Protein AF-0000000071581571 (afdb_homodimer)

InterPro domains:
  IPR016720 Phosphatidate cytidylyltransferase, eukaryota [PTHR13773] (2-378)

Structure (mmCIF, N/CA/C/O backbone):
data_AF-0000000071581571-model_v1
#
loop_
_entity.id
_entity.type
_entity.pdbx_description
1 polymer 'phosphatidate cytidylyltransferase'
#
loop_
_atom_site.group_PDB
_atom_site.id
_atom_site.type_symbol
_atom_site.label_atom_id
_atom_site.label_alt_id
_atom_site.label_comp_id
_atom_site.label_asym_id
_atom_site.label_entity_id
_atom_site.label_seq_id
_atom_site.pdbx_PDB_ins_code
_atom_site.Cartn_x
_atom_site.Cartn_y
_atom_site.Cartn_z
_atom_site.occupancy
_atom_site.B_iso_or_equiv
_atom_site.auth_seq_id
_atom_site.auth_comp_id
_atom_site.auth_asym_id
_atom_site.auth_atom_id
_atom_site.pdbx_PDB_model_num
ATOM 1 N N . LYS A 1 1 ? 23.656 -35.156 -4.789 1 70.5 1 LYS A N 1
ATOM 2 C CA . LYS A 1 1 ? 23.016 -33.844 -4.906 1 70.5 1 LYS A CA 1
ATOM 3 C C . LYS A 1 1 ? 21.594 -34 -5.473 1 70.5 1 LYS A C 1
ATOM 5 O O . LYS A 1 1 ? 20.672 -33.344 -4.992 1 70.5 1 LYS A O 1
ATOM 10 N N . LEU A 1 2 ? 21.375 -34.812 -6.379 1 76.88 2 LEU A N 1
ATOM 11 C CA . LEU A 1 2 ? 20.062 -35.031 -6.984 1 76.88 2 LEU A CA 1
ATOM 12 C C . LEU A 1 2 ? 19.125 -35.781 -6.035 1 76.88 2 LEU A C 1
ATOM 14 O O . LEU A 1 2 ? 17.938 -35.469 -5.969 1 76.88 2 LEU A O 1
ATOM 18 N N . LEU A 1 3 ? 19.625 -36.719 -5.406 1 80.62 3 LEU A N 1
ATOM 19 C CA . LEU A 1 3 ? 18.844 -37.469 -4.438 1 80.62 3 LEU A CA 1
ATOM 20 C C . LEU A 1 3 ? 18.375 -36.562 -3.303 1 80.62 3 LEU A C 1
ATOM 22 O O . LEU A 1 3 ? 17.203 -36.656 -2.887 1 80.62 3 LEU A O 1
ATOM 26 N N . THR A 1 4 ? 19.188 -35.719 -2.848 1 82.38 4 THR A N 1
ATOM 27 C CA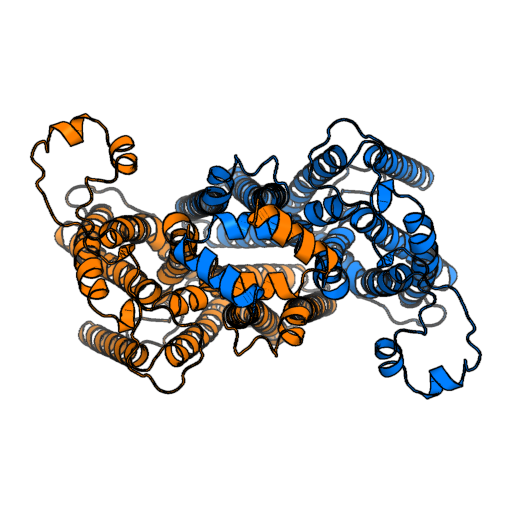 . THR A 1 4 ? 18.828 -34.812 -1.773 1 82.38 4 THR A CA 1
ATOM 28 C C . THR A 1 4 ? 17.734 -33.844 -2.225 1 82.38 4 THR A C 1
ATOM 30 O O . THR A 1 4 ? 16.812 -33.562 -1.463 1 82.38 4 THR A O 1
ATOM 33 N N . ARG A 1 5 ? 17.812 -33.469 -3.375 1 82.44 5 ARG A N 1
ATOM 34 C CA . ARG A 1 5 ? 16.812 -32.531 -3.916 1 82.44 5 ARG A CA 1
ATOM 35 C C . ARG A 1 5 ? 15.461 -33.219 -4.078 1 82.44 5 ARG A C 1
ATOM 37 O O . ARG A 1 5 ? 14.414 -32.625 -3.816 1 82.44 5 ARG A O 1
ATOM 44 N N . SER A 1 6 ? 15.594 -34.438 -4.484 1 83.38 6 SER A N 1
ATOM 45 C CA . SER A 1 6 ? 14.359 -35.188 -4.688 1 83.38 6 SER A CA 1
ATOM 46 C C . SER A 1 6 ? 13.664 -35.5 -3.365 1 83.38 6 SER A C 1
ATOM 48 O O . SER A 1 6 ? 12.445 -35.375 -3.258 1 83.38 6 SER A O 1
ATOM 50 N N . ILE A 1 7 ? 14.367 -35.812 -2.432 1 85.75 7 ILE A N 1
ATOM 51 C CA . ILE A 1 7 ? 13.812 -36.094 -1.116 1 85.75 7 ILE A CA 1
ATOM 52 C C . ILE A 1 7 ? 13.219 -34.844 -0.512 1 85.75 7 ILE A C 1
ATOM 54 O O . ILE A 1 7 ? 12.109 -34.844 0.033 1 85.75 7 ILE A O 1
ATOM 58 N N . SER A 1 8 ? 13.914 -33.812 -0.656 1 84.81 8 SER A N 1
ATOM 59 C CA . SER A 1 8 ? 13.43 -32.562 -0.114 1 84.81 8 SER A CA 1
ATOM 60 C C . SER A 1 8 ? 12.156 -32.094 -0.818 1 84.81 8 SER A C 1
ATOM 62 O O . SER A 1 8 ? 11.25 -31.562 -0.182 1 84.81 8 SER A O 1
ATOM 64 N N . SER A 1 9 ? 12.109 -32.344 -2.047 1 84.56 9 SER A N 1
ATOM 65 C CA . SER A 1 9 ? 10.906 -31.984 -2.793 1 84.56 9 SER A CA 1
ATOM 66 C C . SER A 1 9 ? 9.711 -32.812 -2.35 1 84.56 9 SER A C 1
ATOM 68 O O . SER A 1 9 ? 8.602 -32.281 -2.207 1 84.56 9 SER A O 1
ATOM 70 N N . LEU A 1 10 ? 9.961 -34.062 -2.141 1 86.81 10 LEU A N 1
ATOM 71 C CA . LEU A 1 10 ? 8.883 -34.938 -1.696 1 86.81 10 LEU A CA 1
ATOM 72 C C . LEU A 1 10 ? 8.391 -34.531 -0.308 1 86.81 10 LEU A C 1
ATOM 74 O O . LEU A 1 10 ? 7.191 -34.562 -0.036 1 86.81 10 LEU A O 1
ATOM 78 N N . VAL A 1 11 ? 9.281 -34.156 0.469 1 87.75 11 VAL A N 1
ATOM 79 C CA . VAL A 1 11 ? 8.922 -33.719 1.813 1 87.75 11 VAL A CA 1
ATOM 80 C C . VAL A 1 11 ? 8.109 -32.438 1.736 1 87.75 11 VAL A C 1
ATOM 82 O O . VAL A 1 11 ? 7.09 -32.281 2.42 1 87.75 11 VAL A O 1
ATOM 85 N N . MET A 1 12 ? 8.516 -31.578 0.888 1 87.44 12 MET A N 1
ATOM 86 C CA . MET A 1 12 ? 7.816 -30.297 0.75 1 87.44 12 MET A CA 1
ATOM 87 C C . MET A 1 12 ? 6.402 -30.516 0.224 1 87.44 12 MET A C 1
ATOM 89 O O . MET A 1 12 ? 5.461 -29.875 0.695 1 87.44 12 MET A O 1
ATOM 93 N N . ILE A 1 13 ? 6.324 -31.422 -0.664 1 86.19 13 ILE A N 1
ATOM 94 C CA . ILE A 1 13 ? 5.016 -31.703 -1.242 1 86.19 13 ILE A CA 1
ATOM 95 C C . ILE A 1 13 ? 4.121 -32.375 -0.195 1 86.19 13 ILE A C 1
ATOM 97 O O . ILE A 1 13 ? 2.945 -32.031 -0.065 1 86.19 13 ILE A O 1
ATOM 101 N N . SER A 1 14 ? 4.699 -33.281 0.536 1 90.5 14 SER A N 1
ATOM 102 C CA . SER A 1 14 ? 3.938 -33.969 1.572 1 90.5 14 SER A CA 1
ATOM 103 C C . SER A 1 14 ? 3.48 -33 2.658 1 90.5 14 SER A C 1
ATOM 105 O O . SER A 1 14 ? 2.336 -33.062 3.111 1 90.5 14 SER A O 1
ATOM 107 N N . VAL A 1 15 ? 4.332 -32.156 3.051 1 89.81 15 VAL A N 1
ATOM 108 C CA . VAL A 1 15 ? 3.99 -31.172 4.066 1 89.81 15 VAL A CA 1
ATOM 109 C C . VAL A 1 15 ? 2.904 -30.234 3.531 1 89.81 15 VAL A C 1
ATOM 111 O O . VAL A 1 15 ? 1.962 -29.891 4.25 1 89.81 15 VAL A O 1
ATOM 114 N N . PHE A 1 16 ? 3.037 -29.891 2.328 1 89.69 16 PHE A N 1
ATOM 115 C CA . PHE A 1 16 ? 2.064 -29.016 1.702 1 89.69 16 PHE A CA 1
ATOM 116 C C . PHE A 1 16 ? 0.686 -29.656 1.666 1 89.69 16 PHE A C 1
ATOM 118 O O . PHE A 1 16 ? -0.31 -29.031 2.033 1 89.69 16 PHE A O 1
ATOM 125 N N . ILE A 1 17 ? 0.636 -30.875 1.312 1 90.44 17 ILE A N 1
ATOM 126 C CA . ILE A 1 17 ? -0.627 -31.609 1.234 1 90.44 17 ILE A CA 1
ATOM 127 C C . ILE A 1 17 ? -1.211 -31.781 2.635 1 90.44 17 ILE A C 1
ATOM 129 O O . ILE A 1 17 ? -2.416 -31.609 2.838 1 90.44 17 ILE A O 1
ATOM 133 N N . ALA A 1 18 ? -0.382 -32.062 3.551 1 92.25 18 ALA A N 1
ATOM 134 C CA . ALA A 1 18 ? -0.834 -32.25 4.93 1 92.25 18 ALA A CA 1
ATOM 135 C C . ALA A 1 18 ? -1.446 -30.969 5.473 1 92.25 18 ALA A C 1
ATOM 137 O O . ALA A 1 18 ? -2.484 -31 6.137 1 92.25 18 ALA A O 1
ATOM 138 N N . ILE A 1 19 ? -0.89 -29.891 5.137 1 92.25 19 ILE A N 1
ATOM 139 C CA . ILE A 1 19 ? -1.375 -28.594 5.625 1 92.25 19 ILE A CA 1
ATOM 140 C C . ILE A 1 19 ? -2.691 -28.25 4.938 1 92.25 19 ILE A C 1
ATOM 142 O O . ILE A 1 19 ? -3.607 -27.719 5.566 1 92.25 19 ILE A O 1
ATOM 146 N N . LEU A 1 20 ? -2.779 -28.531 3.703 1 90.69 20 LEU A N 1
ATOM 147 C CA . LEU A 1 20 ? -4.004 -28.266 2.957 1 90.69 20 LEU A CA 1
ATOM 148 C C . LEU A 1 20 ? -5.176 -29.047 3.535 1 90.69 20 LEU A C 1
ATOM 150 O O . LEU A 1 20 ? -6.289 -28.531 3.631 1 90.69 20 LEU A O 1
ATOM 154 N N . LEU A 1 21 ? -4.875 -30.234 3.947 1 89.25 21 LEU A N 1
ATOM 155 C CA . LEU A 1 21 ? -5.926 -31.109 4.457 1 89.25 21 LEU A CA 1
ATOM 156 C C . LEU A 1 21 ? -6.281 -30.75 5.895 1 89.25 21 LEU A C 1
ATOM 158 O O . LEU A 1 21 ? -7.34 -31.141 6.391 1 89.25 21 LEU A O 1
ATOM 162 N N . SER A 1 22 ? -5.473 -30.016 6.555 1 89.69 22 SER A N 1
ATOM 163 C CA . SER A 1 22 ? -5.695 -29.672 7.953 1 89.69 22 SER A CA 1
ATOM 164 C C . SER A 1 22 ? -6.719 -28.547 8.086 1 89.69 22 SER A C 1
ATOM 166 O O . SER A 1 22 ? -7.27 -28.328 9.172 1 89.69 22 SER A O 1
ATOM 168 N N . GLY A 1 23 ? -6.961 -27.766 7.012 1 88.06 23 GLY A N 1
ATOM 169 C CA . GLY A 1 23 ? -7.98 -26.734 7.098 1 88.06 23 GLY A CA 1
ATOM 170 C C . GLY A 1 23 ? -7.453 -25.344 6.789 1 88.06 23 GLY A C 1
ATOM 171 O O . GLY A 1 23 ? -6.246 -25.156 6.648 1 88.06 23 GLY A O 1
ATOM 172 N N . HIS A 1 24 ? -8.375 -24.422 6.793 1 91.88 24 HIS A N 1
ATOM 173 C CA . HIS A 1 24 ? -8.078 -23.062 6.367 1 91.88 24 HIS A CA 1
ATOM 174 C C . HIS A 1 24 ? -7.207 -22.344 7.391 1 91.88 24 HIS A C 1
ATOM 176 O O . HIS A 1 24 ? -6.254 -21.641 7.023 1 91.88 24 HIS A O 1
ATOM 182 N N . VAL A 1 25 ? -7.453 -22.562 8.656 1 91.62 25 VAL A N 1
ATOM 183 C CA . VAL A 1 25 ? -6.738 -21.859 9.711 1 91.62 25 VAL A CA 1
ATOM 184 C C . VAL A 1 25 ? -5.273 -22.281 9.727 1 91.62 25 VAL A C 1
ATOM 186 O O . VAL A 1 25 ? -4.379 -21.453 9.898 1 91.62 25 VAL A O 1
ATOM 189 N N . TYR A 1 26 ? -5.027 -23.484 9.492 1 93.5 26 TYR A N 1
ATOM 190 C CA . TYR A 1 26 ? -3.666 -24 9.516 1 93.5 26 TYR A CA 1
ATOM 191 C C . TYR A 1 26 ? -2.891 -23.562 8.281 1 93.5 26 TYR A C 1
ATOM 193 O O . TYR A 1 26 ? -1.681 -23.344 8.344 1 93.5 26 TYR A O 1
ATOM 201 N N . VAL A 1 27 ? -3.576 -23.516 7.199 1 94.62 27 VAL A N 1
ATOM 202 C CA . VAL A 1 27 ? -2.932 -23 5.996 1 94.62 27 VAL A CA 1
ATOM 203 C C . VAL A 1 27 ? -2.516 -21.547 6.223 1 94.62 27 VAL A C 1
ATOM 205 O O . VAL A 1 27 ? -1.398 -21.156 5.879 1 94.62 27 VAL A O 1
ATOM 208 N N . CYS A 1 28 ? -3.375 -20.766 6.867 1 94.62 28 CYS A N 1
ATOM 209 C CA . CYS A 1 28 ? -3.066 -19.375 7.164 1 94.62 28 CYS A CA 1
ATOM 210 C C . CYS A 1 28 ? -1.877 -19.266 8.109 1 94.62 28 CYS A C 1
ATOM 212 O O . CYS A 1 28 ? -0.998 -18.422 7.922 1 94.62 28 CYS A O 1
ATOM 214 N N . ALA A 1 29 ? -1.858 -20.094 9.094 1 94.31 29 ALA A N 1
ATOM 215 C CA . ALA A 1 29 ? -0.75 -20.094 10.047 1 94.31 29 ALA A CA 1
ATOM 216 C C . ALA A 1 29 ? 0.564 -20.453 9.359 1 94.31 29 ALA A C 1
ATOM 218 O O . ALA A 1 29 ? 1.606 -19.859 9.656 1 94.31 29 ALA A O 1
ATOM 219 N N . PHE A 1 30 ? 0.478 -21.375 8.5 1 94.56 30 PHE A N 1
ATOM 220 C CA . PHE A 1 30 ? 1.652 -21.781 7.738 1 94.56 30 PHE A CA 1
ATOM 221 C C . PHE A 1 30 ? 2.182 -20.625 6.898 1 94.56 30 PHE A C 1
ATOM 223 O O . PHE A 1 30 ? 3.387 -20.375 6.883 1 94.56 30 PHE A O 1
ATOM 230 N N . ILE A 1 31 ? 1.329 -19.938 6.23 1 94.88 31 ILE A N 1
ATOM 231 C CA . ILE A 1 31 ? 1.72 -18.828 5.379 1 94.88 31 ILE A CA 1
ATOM 232 C C . ILE A 1 31 ? 2.314 -17.703 6.23 1 94.88 31 ILE A C 1
ATOM 234 O O . ILE A 1 31 ? 3.305 -17.078 5.844 1 94.88 31 ILE A O 1
ATOM 238 N N . ALA A 1 32 ? 1.727 -17.453 7.387 1 95.38 32 ALA A N 1
ATOM 239 C CA . ALA A 1 32 ? 2.264 -16.438 8.297 1 95.38 32 ALA A CA 1
ATOM 240 C C . ALA A 1 32 ? 3.691 -16.781 8.719 1 95.38 32 ALA A C 1
ATOM 242 O O . ALA A 1 32 ? 4.555 -15.914 8.781 1 95.38 32 ALA A O 1
ATOM 243 N N . GLY A 1 33 ? 3.885 -18.031 9 1 94.62 33 GLY A N 1
ATOM 244 C CA . GLY A 1 33 ? 5.23 -18.484 9.328 1 94.62 33 GLY A CA 1
ATOM 245 C C . GLY A 1 33 ? 6.211 -18.312 8.188 1 94.62 33 GLY A C 1
ATOM 246 O O . GLY A 1 33 ? 7.344 -17.875 8.398 1 94.62 33 GLY A O 1
ATOM 247 N N . ILE A 1 34 ? 5.812 -18.609 7.008 1 93.81 34 ILE A N 1
ATOM 248 C CA . ILE A 1 34 ? 6.656 -18.453 5.824 1 93.81 34 ILE A CA 1
ATOM 249 C C . ILE A 1 34 ? 7.004 -16.984 5.617 1 93.81 34 ILE A C 1
ATOM 251 O O . ILE A 1 34 ? 8.133 -16.656 5.254 1 93.81 34 ILE A O 1
ATOM 255 N N . GLN A 1 35 ? 6.062 -16.109 5.852 1 95.69 35 GLN A N 1
ATOM 256 C CA . GLN A 1 35 ? 6.301 -14.672 5.676 1 95.69 35 GLN A CA 1
ATOM 257 C C . GLN A 1 35 ? 7.383 -14.18 6.633 1 95.69 35 GLN A C 1
ATOM 259 O O . GLN A 1 35 ? 8.219 -13.352 6.254 1 95.69 35 GLN A O 1
ATOM 264 N N . VAL A 1 36 ? 7.375 -14.672 7.809 1 95.62 36 VAL A N 1
ATOM 265 C CA . VAL A 1 36 ? 8.383 -14.289 8.789 1 95.62 36 VAL A CA 1
ATOM 266 C C . VAL A 1 36 ? 9.766 -14.742 8.32 1 95.62 36 VAL A C 1
ATOM 268 O O . VAL A 1 36 ? 10.727 -13.977 8.367 1 95.62 36 VAL A O 1
ATOM 271 N N . LEU A 1 37 ? 9.812 -15.906 7.824 1 94.12 37 LEU A N 1
ATOM 272 C CA . LEU A 1 37 ? 11.094 -16.469 7.387 1 94.12 37 LEU A CA 1
ATOM 273 C C . LEU A 1 37 ? 11.586 -15.773 6.121 1 94.12 37 LEU A C 1
ATOM 275 O O . LEU A 1 37 ? 12.781 -15.555 5.957 1 94.12 37 LEU A O 1
ATOM 279 N N . LEU A 1 38 ? 10.672 -15.508 5.234 1 94.69 38 LEU A N 1
ATOM 280 C CA . LEU A 1 38 ? 11.039 -14.781 4.023 1 94.69 38 LEU A CA 1
ATOM 281 C C . LEU A 1 38 ? 11.625 -13.414 4.363 1 94.69 38 LEU A C 1
ATOM 283 O O . LEU A 1 38 ? 12.656 -13.016 3.805 1 94.69 38 LEU A O 1
ATOM 287 N N . PHE A 1 39 ? 10.984 -12.734 5.301 1 95.31 39 PHE A N 1
ATOM 288 C CA . PHE A 1 39 ? 11.469 -11.422 5.715 1 95.31 39 PHE A CA 1
ATOM 289 C C . PHE A 1 39 ? 12.852 -11.531 6.34 1 95.31 39 PHE A C 1
ATOM 291 O O . PHE A 1 39 ? 13.75 -10.758 6 1 95.31 39 PHE A O 1
ATOM 298 N N . ARG A 1 40 ? 12.977 -12.438 7.164 1 93.69 40 ARG A N 1
ATOM 299 C CA . ARG A 1 40 ? 14.266 -12.648 7.824 1 93.69 40 ARG A CA 1
ATOM 300 C C . ARG A 1 40 ? 15.367 -12.906 6.805 1 93.69 40 ARG A C 1
ATOM 302 O O . ARG A 1 40 ? 16.453 -12.328 6.895 1 93.69 40 ARG A O 1
ATOM 309 N N . GLU A 1 41 ? 15.133 -13.719 5.84 1 93.06 41 GLU A N 1
ATOM 310 C CA . GLU A 1 41 ? 16.125 -14.07 4.836 1 93.06 41 GLU A CA 1
ATOM 311 C C . GLU A 1 41 ? 16.531 -12.859 4 1 93.06 41 GLU A C 1
ATOM 313 O O . GLU A 1 41 ? 17.703 -12.641 3.734 1 93.06 41 GLU A O 1
ATOM 318 N N . LEU A 1 42 ? 15.578 -12.094 3.623 1 92.75 42 LEU A N 1
ATOM 319 C CA . LEU A 1 42 ? 15.859 -10.969 2.736 1 92.75 42 LEU A CA 1
ATOM 320 C C . LEU A 1 42 ? 16.578 -9.852 3.484 1 92.75 42 LEU A C 1
ATOM 322 O O . LEU A 1 42 ? 17.484 -9.211 2.936 1 92.75 42 LEU A O 1
ATOM 326 N N . VAL A 1 43 ? 16.172 -9.594 4.723 1 90.5 43 VAL A N 1
ATOM 327 C CA . VAL A 1 43 ? 16.812 -8.523 5.48 1 90.5 43 VAL A CA 1
ATOM 328 C C . VAL A 1 43 ? 18.219 -8.938 5.871 1 90.5 43 VAL A C 1
ATOM 330 O O . VAL A 1 43 ? 19.125 -8.102 5.953 1 90.5 43 VAL A O 1
ATOM 333 N N . THR A 1 44 ? 18.422 -10.203 6.027 1 87.56 44 THR A N 1
ATOM 334 C CA . THR A 1 44 ? 19.734 -10.703 6.434 1 87.56 44 THR A CA 1
ATOM 335 C C . THR A 1 44 ? 20.734 -10.578 5.289 1 87.56 44 THR A C 1
ATOM 337 O O . THR A 1 44 ? 21.938 -10.492 5.52 1 87.56 44 THR A O 1
ATOM 340 N N . VAL A 1 45 ? 20.328 -10.578 4.113 1 85.69 45 VAL A N 1
ATOM 341 C CA . VAL A 1 45 ? 21.219 -10.453 2.963 1 85.69 45 VAL A CA 1
ATOM 342 C C . VAL A 1 45 ? 22.016 -9.156 3.07 1 85.69 45 VAL A C 1
ATOM 344 O O . VAL A 1 45 ? 23.25 -9.172 2.943 1 85.69 45 VAL A O 1
ATOM 347 N N . ARG A 1 46 ? 21.344 -8.094 3.309 1 81.31 46 ARG A N 1
ATOM 348 C CA . ARG A 1 46 ? 22.031 -6.809 3.396 1 81.31 46 ARG A CA 1
ATOM 349 C C . ARG A 1 46 ? 22.781 -6.672 4.723 1 81.31 46 ARG A C 1
ATOM 351 O O . ARG A 1 46 ? 23.828 -6.02 4.793 1 81.31 46 ARG A O 1
ATOM 358 N N . TYR A 1 47 ? 22.188 -7.277 5.742 1 76.31 47 TYR A N 1
ATOM 359 C CA . TYR A 1 47 ? 22.844 -7.242 7.047 1 76.31 47 TYR A CA 1
ATOM 360 C C . TYR A 1 47 ? 24.219 -7.898 6.984 1 76.31 47 TYR A C 1
ATOM 362 O O . TYR A 1 47 ? 25.188 -7.363 7.516 1 76.31 47 TYR A O 1
ATOM 370 N N . ASN A 1 48 ? 24.234 -8.992 6.324 1 75.06 48 ASN A N 1
ATOM 371 C CA . ASN A 1 48 ? 25.5 -9.719 6.223 1 75.06 48 ASN A CA 1
ATOM 372 C C . ASN A 1 48 ? 26.516 -8.953 5.367 1 75.06 48 ASN A C 1
ATOM 374 O O . ASN A 1 48 ? 27.719 -9 5.637 1 75.06 48 ASN A O 1
ATOM 378 N N . ALA A 1 49 ? 26.031 -8.227 4.488 1 73.31 49 ALA A N 1
ATOM 379 C CA . ALA A 1 49 ? 26.906 -7.469 3.598 1 73.31 49 ALA A CA 1
ATOM 380 C C . ALA A 1 49 ? 27.516 -6.266 4.316 1 73.31 49 ALA A C 1
ATOM 382 O O . ALA A 1 49 ? 28.641 -5.863 4.027 1 73.31 49 ALA A O 1
ATOM 383 N N . TYR A 1 50 ? 26.75 -5.734 5.305 1 71.38 50 TYR A N 1
ATOM 384 C CA . TYR A 1 50 ? 27.219 -4.516 5.961 1 71.38 50 TYR A CA 1
ATOM 385 C C . TYR A 1 50 ? 27.328 -4.723 7.465 1 71.38 50 TYR A C 1
ATOM 387 O O . TYR A 1 50 ? 27.156 -3.777 8.242 1 71.38 50 TYR A O 1
ATOM 395 N N . PHE A 1 51 ? 27.594 -5.949 7.922 1 72.12 51 PHE A N 1
ATOM 396 C CA . PHE A 1 51 ? 27.562 -6.348 9.32 1 72.12 51 PHE A CA 1
ATOM 397 C C . PHE A 1 51 ? 28.469 -5.465 10.156 1 72.12 51 PHE A C 1
ATOM 399 O O . PHE A 1 51 ? 28.094 -5.016 11.242 1 72.12 51 PHE A O 1
ATOM 406 N N . ASP A 1 52 ? 29.578 -5.23 9.688 1 68.5 52 ASP A N 1
ATOM 407 C CA . ASP A 1 52 ? 30.578 -4.477 10.438 1 68.5 52 ASP A CA 1
ATOM 408 C C . ASP A 1 52 ? 30.109 -3.041 10.68 1 68.5 52 ASP A C 1
ATOM 410 O O . ASP A 1 52 ? 30.328 -2.49 11.766 1 68.5 52 ASP A O 1
ATOM 414 N N . ARG A 1 53 ? 29.453 -2.477 9.844 1 66.56 53 ARG A N 1
ATOM 415 C CA . ARG A 1 53 ? 29.016 -1.09 9.953 1 66.56 53 ARG A CA 1
ATOM 416 C C . ARG A 1 53 ? 27.766 -0.984 10.82 1 66.56 53 ARG A C 1
ATOM 418 O O . ARG A 1 53 ? 27.641 -0.066 11.633 1 66.56 53 ARG A O 1
ATOM 425 N N . ILE A 1 54 ? 26.906 -1.934 10.789 1 67.75 54 ILE A N 1
ATOM 426 C CA . ILE A 1 54 ? 25.609 -1.885 11.445 1 67.75 54 ILE A CA 1
ATOM 427 C C . ILE A 1 54 ? 25.781 -2.156 12.938 1 67.75 54 ILE A C 1
ATOM 429 O O . ILE A 1 54 ? 25.234 -1.433 13.773 1 67.75 54 ILE A O 1
ATOM 433 N N . ASP A 1 55 ? 26.328 -3.213 13.281 1 64 55 ASP A N 1
ATOM 434 C CA . ASP A 1 55 ? 26.438 -3.648 14.672 1 64 55 ASP A CA 1
ATOM 435 C C . ASP A 1 55 ? 27.266 -2.664 15.492 1 64 55 ASP A C 1
ATOM 437 O O . ASP A 1 55 ? 27 -2.469 16.688 1 64 55 ASP A O 1
ATOM 441 N N . ARG A 1 56 ? 28.188 -2.08 14.898 1 63.12 56 ARG A N 1
ATOM 442 C CA . ARG A 1 56 ? 29.094 -1.249 15.695 1 63.12 56 ARG A CA 1
ATOM 443 C C . ARG A 1 56 ? 28.547 0.169 15.836 1 63.12 56 ARG A C 1
ATOM 445 O O . ARG A 1 56 ? 28.844 0.86 16.812 1 63.12 56 ARG A O 1
ATOM 452 N N . THR A 1 57 ? 27.641 0.513 14.984 1 65.44 57 THR A N 1
ATOM 453 C CA . THR A 1 57 ? 27.453 1.96 14.992 1 65.44 57 THR A CA 1
ATOM 454 C C . THR A 1 57 ? 25.984 2.316 15.117 1 65.44 57 THR A C 1
ATOM 456 O O . THR A 1 57 ? 25.641 3.377 15.641 1 65.44 57 THR A O 1
ATOM 459 N N . ILE A 1 58 ? 25.047 1.434 14.711 1 68 58 ILE A N 1
ATOM 460 C CA . ILE A 1 58 ? 23.672 1.901 14.656 1 68 58 ILE A CA 1
ATOM 461 C C . ILE A 1 58 ? 22.828 1.146 15.68 1 68 58 ILE A C 1
ATOM 463 O O . ILE A 1 58 ? 22.547 -0.042 15.508 1 68 58 ILE A O 1
ATOM 467 N N . PRO A 1 59 ? 22.438 1.786 16.75 1 67.69 59 PRO A N 1
ATOM 468 C CA . PRO A 1 59 ? 21.609 1.131 17.766 1 67.69 59 PRO A CA 1
ATOM 469 C C . PRO A 1 59 ? 20.219 0.772 17.25 1 67.69 59 PRO A C 1
ATOM 471 O O . PRO A 1 59 ? 19.656 1.493 16.422 1 67.69 59 PRO A O 1
ATOM 474 N N . LEU A 1 60 ? 19.672 -0.403 17.703 1 71.94 60 LEU A N 1
ATOM 475 C CA . LEU A 1 60 ? 18.297 -0.852 17.531 1 71.94 60 LEU A CA 1
ATOM 476 C C . LEU A 1 60 ? 17.938 -1.025 16.062 1 71.94 60 LEU A C 1
ATOM 478 O O . LEU A 1 60 ? 16.797 -0.84 15.672 1 71.94 60 LEU A O 1
ATOM 482 N N . PHE A 1 61 ? 18.938 -1.281 15.336 1 77.69 61 PHE A N 1
ATOM 483 C CA . PHE A 1 61 ? 18.672 -1.386 13.906 1 77.69 61 PHE A CA 1
ATOM 484 C C . PHE A 1 61 ? 17.781 -2.586 13.602 1 77.69 61 PHE A C 1
ATOM 486 O O . PHE A 1 61 ? 16.781 -2.455 12.898 1 77.69 61 PHE A O 1
ATOM 493 N N . ARG A 1 62 ? 18.047 -3.66 14.148 1 82.44 62 ARG A N 1
ATOM 494 C CA . ARG A 1 62 ? 17.25 -4.871 13.93 1 82.44 62 ARG A CA 1
ATOM 495 C C . ARG A 1 62 ? 15.859 -4.734 14.523 1 82.44 62 ARG A C 1
ATOM 497 O O . ARG A 1 62 ? 14.883 -5.211 13.938 1 82.44 62 ARG A O 1
ATOM 504 N N . THR A 1 63 ? 15.852 -3.998 15.539 1 86.31 63 THR A N 1
ATOM 505 C CA . THR A 1 63 ? 14.562 -3.826 16.219 1 86.31 63 THR A CA 1
ATOM 506 C C . THR A 1 63 ? 13.609 -2.998 15.359 1 86.31 63 THR A C 1
ATOM 508 O O . THR A 1 63 ? 12.43 -3.332 15.227 1 86.31 63 THR A O 1
ATOM 511 N N . THR A 1 64 ? 14.125 -1.951 14.758 1 89.5 64 THR A N 1
ATOM 512 C CA . THR A 1 64 ? 13.258 -1.105 13.945 1 89.5 64 THR A CA 1
ATOM 513 C C . THR A 1 64 ? 12.805 -1.846 12.695 1 89.5 64 THR A C 1
ATOM 515 O O . THR A 1 64 ? 11.664 -1.675 12.242 1 89.5 64 THR A O 1
ATOM 518 N N . GLN A 1 65 ? 13.586 -2.662 12.164 1 91.94 65 GLN A N 1
ATOM 519 C CA . GLN A 1 65 ? 13.211 -3.439 10.984 1 91.94 65 GLN A CA 1
ATOM 520 C C . GLN A 1 65 ? 12.086 -4.414 11.312 1 91.94 65 GLN A C 1
ATOM 522 O O . GLN A 1 65 ? 11.109 -4.508 10.562 1 91.94 65 GLN A O 1
ATOM 527 N N . TRP A 1 66 ? 12.242 -5.07 12.391 1 94.38 66 TRP A N 1
ATOM 528 C CA . TRP A 1 66 ? 11.211 -6.023 12.789 1 94.38 66 TRP A CA 1
ATOM 529 C C . TRP A 1 66 ? 9.93 -5.309 13.195 1 94.38 66 TRP A C 1
ATOM 531 O O . TRP A 1 66 ? 8.836 -5.832 13.008 1 94.38 66 TRP A O 1
ATOM 541 N N . MET A 1 67 ? 10.086 -4.133 13.758 1 95.5 67 MET A N 1
ATOM 542 C CA . MET A 1 67 ? 8.898 -3.346 14.078 1 95.5 67 MET A CA 1
ATOM 543 C C . MET A 1 67 ? 8.117 -3.004 12.812 1 95.5 67 MET A C 1
ATOM 545 O O . MET A 1 67 ? 6.887 -3.102 12.789 1 95.5 67 MET A O 1
ATOM 549 N N . TRP A 1 68 ? 8.852 -2.615 11.805 1 96.69 68 TRP A N 1
ATOM 550 C CA . TRP A 1 68 ? 8.195 -2.336 10.531 1 96.69 68 TRP A CA 1
ATOM 551 C C . TRP A 1 68 ? 7.48 -3.576 10.008 1 96.69 68 TRP A C 1
ATOM 553 O O . TRP A 1 68 ? 6.371 -3.482 9.469 1 96.69 68 TRP A O 1
ATOM 563 N N . PHE A 1 69 ? 8.133 -4.738 10.148 1 97.25 69 PHE A N 1
ATOM 564 C CA . PHE A 1 69 ? 7.523 -5.988 9.695 1 97.25 69 PHE A CA 1
ATOM 565 C C . PHE A 1 69 ? 6.246 -6.277 10.477 1 97.25 69 PHE A C 1
ATOM 567 O O . PHE A 1 69 ? 5.207 -6.582 9.883 1 97.25 69 PHE A O 1
ATOM 574 N N . PHE A 1 70 ? 6.262 -6.102 11.727 1 96.62 70 PHE A N 1
ATOM 575 C CA . PHE A 1 70 ? 5.117 -6.41 12.578 1 96.62 70 PHE A CA 1
ATOM 576 C C . PHE A 1 70 ? 3.963 -5.453 12.305 1 96.62 70 PHE A C 1
ATOM 578 O O . PHE A 1 70 ? 2.801 -5.867 12.273 1 96.62 70 PHE A O 1
ATOM 585 N N . VAL A 1 71 ? 4.262 -4.254 12.141 1 96.81 71 VAL A N 1
ATOM 586 C CA . VAL A 1 71 ? 3.227 -3.273 11.836 1 96.81 71 VAL A CA 1
ATOM 587 C C . VAL A 1 71 ? 2.576 -3.607 10.5 1 96.81 71 VAL A C 1
ATOM 589 O O . VAL A 1 71 ? 1.352 -3.535 10.359 1 96.81 71 VAL A O 1
ATOM 592 N N . SER A 1 72 ? 3.406 -3.98 9.555 1 96.69 72 SER A N 1
ATOM 593 C CA . SER A 1 72 ? 2.877 -4.305 8.234 1 96.69 72 SER A CA 1
ATOM 594 C C . SER A 1 72 ? 2.002 -5.555 8.281 1 96.69 72 SER A C 1
ATOM 596 O O . SER A 1 72 ? 0.942 -5.602 7.652 1 96.69 72 SER A O 1
ATOM 598 N N . ILE A 1 73 ? 2.42 -6.512 8.984 1 96.88 73 ILE A N 1
ATOM 599 C CA . ILE A 1 73 ? 1.646 -7.742 9.125 1 96.88 73 ILE A CA 1
ATOM 600 C C . ILE A 1 73 ? 0.344 -7.453 9.867 1 96.88 73 ILE A C 1
ATOM 602 O O . ILE A 1 73 ? -0.718 -7.953 9.492 1 96.88 73 ILE A O 1
ATOM 606 N N . PHE A 1 74 ? 0.448 -6.672 10.867 1 96 74 PHE A N 1
ATOM 607 C CA . PHE A 1 74 ? -0.748 -6.301 11.617 1 96 74 PHE A CA 1
ATOM 608 C C . PHE A 1 74 ? -1.752 -5.59 10.719 1 96 74 PHE A C 1
ATOM 610 O O . PHE A 1 74 ? -2.953 -5.855 10.789 1 96 74 PHE A O 1
ATOM 617 N N . TYR A 1 75 ? -1.284 -4.758 9.992 1 95.69 75 TYR A N 1
ATOM 618 C CA . TYR A 1 75 ? -2.162 -4.035 9.078 1 95.69 75 TYR A CA 1
ATOM 619 C C . TYR A 1 75 ? -2.836 -4.992 8.102 1 95.69 75 TYR A C 1
ATOM 621 O O . TYR A 1 75 ? -4.059 -4.957 7.93 1 95.69 75 TYR A O 1
ATOM 629 N N . ALA A 1 76 ? -2.078 -5.836 7.504 1 94.75 76 ALA A N 1
ATOM 630 C CA . ALA A 1 76 ? -2.598 -6.754 6.492 1 94.75 76 ALA A CA 1
ATOM 631 C C . ALA A 1 76 ? -3.568 -7.758 7.109 1 94.75 76 ALA A C 1
ATOM 633 O O . ALA A 1 76 ? -4.664 -7.969 6.586 1 94.75 76 ALA A O 1
ATOM 634 N N . TYR A 1 77 ? -3.213 -8.312 8.172 1 94.44 77 TYR A N 1
ATOM 635 C CA . TYR A 1 77 ? -4.027 -9.359 8.789 1 94.44 77 TYR A CA 1
ATOM 636 C C . TYR A 1 77 ? -5.246 -8.766 9.484 1 94.44 77 TYR A C 1
ATOM 638 O O . TYR A 1 77 ? -6.297 -9.398 9.555 1 94.44 77 TYR A O 1
ATOM 646 N N . SER A 1 78 ? -5.137 -7.566 10.016 1 92.94 78 SER A N 1
ATOM 647 C CA . SER A 1 78 ? -6.297 -6.91 10.602 1 92.94 78 SER A CA 1
ATOM 648 C C . SER A 1 78 ? -7.371 -6.633 9.555 1 92.94 78 SER A C 1
ATOM 650 O O . SER A 1 78 ? -8.562 -6.77 9.836 1 92.94 78 SER A O 1
ATOM 652 N N . GLU A 1 79 ? -6.957 -6.199 8.445 1 92 79 GLU A N 1
ATOM 653 C CA . GLU A 1 79 ? -7.91 -5.973 7.367 1 92 79 GLU A CA 1
ATOM 654 C C . GLU A 1 79 ? -8.641 -7.258 6.996 1 92 79 GLU A C 1
ATOM 656 O O . GLU A 1 79 ? -9.844 -7.238 6.707 1 92 79 GLU A O 1
ATOM 661 N N . PHE A 1 80 ? -7.949 -8.328 6.984 1 92.81 80 PHE A N 1
ATOM 662 C CA . PHE A 1 80 ? -8.547 -9.633 6.699 1 92.81 80 PHE A CA 1
ATOM 663 C C . PHE A 1 80 ? -9.57 -10 7.762 1 92.81 80 PHE A C 1
ATOM 665 O O . PHE A 1 80 ? -10.688 -10.414 7.438 1 92.81 80 PHE A O 1
ATOM 672 N N . VAL A 1 81 ? -9.211 -9.812 8.969 1 89.94 81 VAL A N 1
ATOM 673 C CA . VAL A 1 81 ? -10.102 -10.156 10.078 1 89.94 81 VAL A CA 1
ATOM 674 C C . VAL A 1 81 ? -11.344 -9.273 10.031 1 89.94 81 VAL A C 1
ATOM 676 O O . VAL A 1 81 ? -12.461 -9.75 10.266 1 89.94 81 VAL A O 1
ATOM 679 N N . VAL A 1 82 ? -11.164 -8.055 9.734 1 88.25 82 VAL A N 1
ATOM 680 C CA . VAL A 1 82 ? -12.289 -7.129 9.633 1 88.25 82 VAL A CA 1
ATOM 681 C C . VAL A 1 82 ? -13.234 -7.578 8.523 1 88.25 82 VAL A C 1
ATOM 683 O O . VAL A 1 82 ? -14.453 -7.52 8.672 1 88.25 82 VAL A O 1
ATOM 686 N N . GLU A 1 83 ? -12.711 -8.031 7.461 1 86.5 83 GLU A N 1
ATOM 687 C CA . GLU A 1 83 ? -13.531 -8.508 6.355 1 86.5 83 GLU A CA 1
ATOM 688 C C . GLU A 1 83 ? -14.344 -9.742 6.758 1 86.5 83 GLU A C 1
ATOM 690 O O . GLU A 1 83 ? -15.5 -9.891 6.367 1 86.5 83 GLU A O 1
ATOM 695 N N . ILE A 1 84 ? -13.75 -10.609 7.488 1 85.06 84 ILE A N 1
ATOM 696 C CA . ILE A 1 84 ? -14.445 -11.805 7.953 1 85.06 84 ILE A CA 1
ATOM 697 C C . ILE A 1 84 ? -15.57 -11.414 8.914 1 85.06 84 ILE A C 1
ATOM 699 O O . ILE A 1 84 ? -16.656 -11.977 8.867 1 85.06 84 ILE A O 1
ATOM 703 N N . ILE A 1 85 ? -15.312 -10.461 9.734 1 82.25 85 ILE A N 1
ATOM 704 C CA . ILE A 1 85 ? -16.312 -9.984 10.68 1 82.25 85 ILE A CA 1
ATOM 705 C C . ILE A 1 85 ? -17.484 -9.375 9.922 1 82.25 85 ILE A C 1
ATOM 707 O O . ILE A 1 85 ? -18.656 -9.617 10.266 1 82.25 85 ILE A O 1
ATOM 711 N N . LYS A 1 86 ? -17.203 -8.664 8.867 1 77.38 86 LYS A N 1
ATOM 712 C CA . LYS A 1 86 ? -18.25 -8.031 8.062 1 77.38 86 LYS A CA 1
ATOM 713 C C . LYS A 1 86 ? -19.062 -9.07 7.289 1 77.38 86 LYS A C 1
ATOM 715 O O . LYS A 1 86 ? -20.25 -8.891 7.051 1 77.38 86 LYS A O 1
ATOM 720 N N . SER A 1 87 ? -18.469 -10.164 6.969 1 78.75 87 SER A N 1
ATOM 721 C CA . SER A 1 87 ? -19.109 -11.156 6.102 1 78.75 87 SER A CA 1
ATOM 722 C C . SER A 1 87 ? -19.797 -12.242 6.918 1 78.75 87 SER A C 1
ATOM 724 O O . SER A 1 87 ? -20.484 -13.102 6.359 1 78.75 87 SER A O 1
ATOM 726 N N . ASN A 1 88 ? -19.562 -12.227 8.18 1 77.56 88 ASN A N 1
ATOM 727 C CA . ASN A 1 88 ? -20.172 -13.219 9.062 1 77.56 88 ASN A CA 1
ATOM 728 C C . ASN A 1 88 ? -21.094 -12.57 10.078 1 77.56 88 ASN A C 1
ATOM 730 O O . ASN A 1 88 ? -20.641 -11.844 10.961 1 77.56 88 ASN A O 1
ATOM 734 N N . THR A 1 89 ? -22.328 -12.883 10.031 1 74.31 89 THR A N 1
ATOM 735 C CA . THR A 1 89 ? -23.344 -12.273 10.883 1 74.31 89 THR A CA 1
ATOM 736 C C . THR A 1 89 ? -23.109 -12.633 12.344 1 74.31 89 THR A C 1
ATOM 738 O O . THR A 1 89 ? -23.453 -11.859 13.242 1 74.31 89 THR A O 1
ATOM 741 N N . LYS A 1 90 ? -22.516 -13.766 12.617 1 76.12 90 LYS A N 1
ATOM 742 C CA . LYS A 1 90 ? -22.297 -14.203 13.992 1 76.12 90 LYS A CA 1
ATOM 743 C C . LYS A 1 90 ? -21.219 -13.359 14.672 1 76.12 90 LYS A C 1
ATOM 745 O O . LYS A 1 90 ? -21.156 -13.305 15.898 1 76.12 90 LYS A O 1
ATOM 750 N N . LEU A 1 91 ? -20.453 -12.703 13.875 1 78.5 91 LEU A N 1
ATOM 751 C CA . LEU A 1 91 ? -19.312 -11.961 14.414 1 78.5 91 LEU A CA 1
ATOM 752 C C . LEU A 1 91 ? -19.594 -10.461 14.406 1 78.5 91 LEU A C 1
ATOM 754 O O . LEU A 1 91 ? -18.703 -9.656 14.664 1 78.5 91 LEU A O 1
ATOM 758 N N . HIS A 1 92 ? -20.734 -10.078 14.164 1 74.5 92 HIS A N 1
ATOM 759 C CA . HIS A 1 92 ? -21.062 -8.664 14.062 1 74.5 92 HIS A CA 1
ATOM 760 C C . HIS A 1 92 ? -20.969 -7.969 15.414 1 74.5 92 HIS A C 1
ATOM 762 O O . HIS A 1 92 ? -20.891 -6.738 15.484 1 74.5 92 HIS A O 1
ATOM 768 N N . ASP A 1 93 ? -20.859 -8.789 16.453 1 72.81 93 ASP A N 1
ATOM 769 C CA . ASP A 1 93 ? -20.672 -8.211 17.781 1 72.81 93 ASP A CA 1
ATOM 770 C C . ASP A 1 93 ? -19.297 -7.562 17.922 1 72.81 93 ASP A C 1
ATOM 772 O O . ASP A 1 93 ? -19.094 -6.711 18.797 1 72.81 93 ASP A O 1
ATOM 776 N N . LEU A 1 94 ? -18.453 -7.977 17.047 1 78.88 94 LEU A N 1
ATOM 777 C CA . LEU A 1 94 ? -17.094 -7.438 17.078 1 78.88 94 LEU A CA 1
ATOM 778 C C . LEU A 1 94 ? -16.969 -6.219 16.172 1 78.88 94 LEU A C 1
ATOM 780 O O . LEU A 1 94 ? -15.891 -5.938 15.641 1 78.88 94 LEU A O 1
ATOM 784 N N . PHE A 1 95 ? -18.016 -5.551 16.078 1 73.81 95 PHE A N 1
ATOM 785 C CA . PHE A 1 95 ? -18.094 -4.402 15.18 1 73.81 95 PHE A CA 1
ATOM 786 C C . PHE A 1 95 ? -17.203 -3.275 15.664 1 73.81 95 PHE A C 1
ATOM 788 O O . PHE A 1 95 ? -16.562 -2.592 14.859 1 73.81 95 PHE A O 1
ATOM 795 N N . GLU A 1 96 ? -17.141 -3.125 16.938 1 75.62 96 GLU A N 1
ATOM 796 C CA . GLU A 1 96 ? -16.297 -2.059 17.484 1 75.62 96 GLU A CA 1
ATOM 797 C C . GLU A 1 96 ? -14.828 -2.279 17.156 1 75.62 96 GLU A C 1
ATOM 799 O O . GLU A 1 96 ? -14.125 -1.336 16.797 1 75.62 96 GLU A O 1
ATOM 804 N N . TYR A 1 97 ? -14.453 -3.484 17.266 1 78.81 97 TYR A N 1
ATOM 805 C CA . TYR A 1 97 ? -13.078 -3.814 16.906 1 78.81 97 TYR A CA 1
ATOM 806 C C . TYR A 1 97 ? -12.82 -3.547 15.43 1 78.81 97 TYR A C 1
ATOM 808 O O . TYR A 1 97 ? -11.789 -2.986 15.062 1 78.81 97 TYR A O 1
ATOM 816 N N . ALA A 1 98 ? -13.727 -3.904 14.633 1 80.75 98 ALA A N 1
ATOM 817 C CA . ALA A 1 98 ? -13.586 -3.746 13.188 1 80.75 98 ALA A CA 1
ATOM 818 C C . ALA A 1 98 ? -13.438 -2.275 12.812 1 80.75 98 ALA A C 1
ATOM 820 O O . ALA A 1 98 ? -12.695 -1.939 11.883 1 80.75 98 ALA A O 1
ATOM 821 N N . GLN A 1 99 ? -13.992 -1.487 13.633 1 78.62 99 GLN A N 1
ATOM 822 C CA . GLN A 1 99 ? -13.953 -0.061 13.328 1 78.62 99 GLN A CA 1
ATOM 823 C C . GLN A 1 99 ? -12.641 0.567 13.805 1 78.62 99 GLN A C 1
ATOM 825 O O . GLN A 1 99 ? -12.148 1.519 13.195 1 78.62 99 GLN A O 1
ATOM 830 N N . LEU A 1 100 ? -12.047 0.045 14.828 1 86.81 100 LEU A N 1
ATOM 831 C CA . LEU A 1 100 ? -10.859 0.649 15.43 1 86.81 100 LEU A CA 1
ATOM 832 C C . LEU A 1 100 ? -9.586 0.072 14.828 1 86.81 100 LEU A C 1
ATOM 834 O O . LEU A 1 100 ? -8.5 0.628 15.008 1 86.81 100 LEU A O 1
ATOM 838 N N . ALA A 1 101 ? -9.734 -0.985 14.07 1 89.62 101 ALA A N 1
ATOM 839 C CA . ALA A 1 101 ? -8.578 -1.708 13.555 1 89.62 101 ALA A CA 1
ATOM 840 C C . ALA A 1 101 ? -7.711 -0.804 12.68 1 89.62 101 ALA A C 1
ATOM 842 O O . ALA A 1 101 ? -6.488 -0.747 12.852 1 89.62 101 ALA A O 1
ATOM 843 N N . PRO A 1 102 ? -8.297 -0.021 11.773 1 89.5 102 PRO A N 1
ATOM 844 C CA . PRO A 1 102 ? -7.449 0.842 10.945 1 89.5 102 PRO A CA 1
ATOM 845 C C . PRO A 1 102 ? -6.723 1.912 11.758 1 89.5 102 PRO A C 1
ATOM 847 O O . PRO A 1 102 ? -5.574 2.246 11.461 1 89.5 102 PRO A O 1
ATOM 850 N N . ALA A 1 103 ? -7.344 2.434 12.781 1 91.69 103 ALA A N 1
ATOM 851 C CA . ALA A 1 103 ? -6.723 3.443 13.633 1 91.69 103 ALA A CA 1
ATOM 852 C C . ALA A 1 103 ? -5.566 2.852 14.438 1 91.69 103 ALA A C 1
ATOM 854 O O . ALA A 1 103 ? -4.535 3.498 14.625 1 91.69 103 ALA A O 1
ATOM 855 N N . LEU A 1 104 ? -5.781 1.688 14.875 1 93.62 104 LEU A N 1
ATOM 856 C CA . LEU A 1 104 ? -4.719 1.016 15.617 1 93.62 104 LEU A CA 1
ATOM 857 C C . LEU A 1 104 ? -3.516 0.747 14.727 1 93.62 104 LEU A C 1
ATOM 859 O O . LEU A 1 104 ? -2.373 0.977 15.133 1 93.62 104 LEU A O 1
ATOM 863 N N . SER A 1 105 ? -3.801 0.241 13.57 1 95.44 105 SER A N 1
ATOM 864 C CA . SER A 1 105 ? -2.717 0.01 12.617 1 95.44 105 SER A CA 1
ATOM 865 C C . SER A 1 105 ? -1.982 1.306 12.297 1 95.44 105 SER A C 1
ATOM 867 O O . SER A 1 105 ? -0.754 1.318 12.188 1 95.44 105 SER A O 1
ATOM 869 N N . PHE A 1 106 ? -2.684 2.381 12.156 1 95.81 106 PHE A N 1
ATOM 870 C CA . PHE A 1 106 ? -2.082 3.668 11.82 1 95.81 106 PHE A CA 1
ATOM 871 C C . PHE A 1 106 ? -1.236 4.184 12.977 1 95.81 106 PHE A C 1
ATOM 873 O O . PHE A 1 106 ? -0.163 4.754 12.766 1 95.81 106 PHE A O 1
ATOM 880 N N . THR A 1 107 ? -1.705 4.02 14.164 1 95.88 107 THR A N 1
ATOM 881 C CA . THR A 1 107 ? -0.954 4.441 15.344 1 95.88 107 THR A CA 1
ATOM 882 C C . THR A 1 107 ? 0.363 3.678 15.445 1 95.88 107 THR A C 1
ATOM 884 O O . THR A 1 107 ? 1.406 4.266 15.734 1 95.88 107 THR A O 1
ATOM 887 N N . LEU A 1 108 ? 0.285 2.41 15.188 1 96.75 108 LEU A N 1
ATOM 888 C CA . LEU A 1 108 ? 1.508 1.614 15.188 1 96.75 108 LEU A CA 1
ATOM 889 C C . LEU A 1 108 ? 2.447 2.062 14.07 1 96.75 108 LEU A C 1
ATOM 891 O O . LEU A 1 108 ? 3.662 2.137 14.273 1 96.75 108 LEU A O 1
ATOM 895 N N . TYR A 1 109 ? 1.893 2.344 12.953 1 96.56 109 TYR A N 1
ATOM 896 C CA . TYR A 1 109 ? 2.674 2.834 11.82 1 96.56 109 TYR A CA 1
ATOM 897 C C . TYR A 1 109 ? 3.375 4.141 12.172 1 96.56 109 TYR A C 1
ATOM 899 O O . TYR A 1 109 ? 4.582 4.281 11.953 1 96.56 109 TYR A O 1
ATOM 907 N N . THR A 1 110 ? 2.666 5.078 12.734 1 96.62 110 THR A N 1
ATOM 908 C CA . THR A 1 110 ? 3.23 6.383 13.062 1 96.62 110 THR A CA 1
ATOM 909 C C . THR A 1 110 ? 4.258 6.258 14.18 1 96.62 110 THR A C 1
ATOM 911 O O . THR A 1 110 ? 5.281 6.945 14.172 1 96.62 110 THR A O 1
ATOM 914 N N . GLY A 1 111 ? 3.914 5.402 15.133 1 96.06 111 GLY A N 1
ATOM 915 C CA . GLY A 1 111 ? 4.895 5.168 16.188 1 96.06 111 GLY A CA 1
ATOM 916 C C . GLY A 1 111 ? 6.215 4.637 15.664 1 96.06 111 GLY A C 1
ATOM 917 O O . GLY A 1 111 ? 7.281 5.102 16.062 1 96.06 111 GLY A O 1
ATOM 918 N N . THR A 1 112 ? 6.152 3.676 14.812 1 96.06 112 THR A N 1
ATOM 919 C CA . THR A 1 112 ? 7.355 3.102 14.219 1 96.06 112 THR A CA 1
ATOM 920 C C . THR A 1 112 ? 8.07 4.129 13.344 1 96.06 112 THR A C 1
ATOM 922 O O . THR A 1 112 ? 9.305 4.18 13.32 1 96.06 112 THR A O 1
ATOM 925 N N . PHE A 1 113 ? 7.34 4.945 12.656 1 95.19 113 PHE A N 1
ATOM 926 C CA . PHE A 1 113 ? 7.879 6.008 11.812 1 95.19 113 PHE A CA 1
ATOM 927 C C . PHE A 1 113 ? 8.68 7.008 12.641 1 95.19 113 PHE A C 1
ATOM 929 O O . PHE A 1 113 ? 9.828 7.312 12.32 1 95.19 113 PHE A O 1
ATOM 936 N N . VAL A 1 114 ? 8.133 7.465 13.711 1 94.62 114 VAL A N 1
ATOM 937 C CA . VAL A 1 114 ? 8.773 8.438 14.602 1 94.62 114 VAL A CA 1
ATOM 938 C C . VAL A 1 114 ? 10.016 7.816 15.234 1 94.62 114 VAL A C 1
ATOM 940 O O . VAL A 1 114 ? 11.078 8.445 15.273 1 94.62 114 VAL A O 1
ATOM 943 N N . LEU A 1 115 ? 9.875 6.582 15.641 1 92.94 115 LEU A N 1
ATOM 944 C CA . LEU A 1 115 ? 11 5.91 16.281 1 92.94 115 LEU A CA 1
ATOM 945 C C . LEU A 1 115 ? 12.156 5.734 15.305 1 92.94 115 LEU A C 1
ATOM 947 O O . LEU A 1 115 ? 13.32 5.922 15.664 1 92.94 115 LEU A O 1
ATOM 951 N N . THR A 1 116 ? 11.867 5.379 14.141 1 92.94 116 THR A N 1
ATOM 952 C CA . THR A 1 116 ? 12.906 5.18 13.133 1 92.94 116 THR A CA 1
ATOM 953 C C . THR A 1 116 ? 13.656 6.48 12.859 1 92.94 116 THR A C 1
ATOM 955 O O . THR A 1 116 ? 14.883 6.496 12.805 1 92.94 116 THR A O 1
ATOM 958 N N . ILE A 1 117 ? 12.945 7.586 12.719 1 91.25 117 ILE A N 1
ATOM 959 C CA . ILE A 1 117 ? 13.562 8.875 12.422 1 91.25 117 ILE A CA 1
ATOM 960 C C . ILE A 1 117 ? 14.328 9.375 13.641 1 91.25 117 ILE A C 1
ATOM 962 O O . ILE A 1 117 ? 15.43 9.922 13.508 1 91.25 117 ILE A O 1
ATOM 966 N N . ALA A 1 118 ? 13.766 9.156 14.812 1 88.88 118 ALA A N 1
ATOM 967 C CA . ALA A 1 118 ? 14.383 9.617 16.047 1 88.88 118 ALA A CA 1
ATOM 968 C C . ALA A 1 118 ? 15.695 8.891 16.312 1 88.88 118 ALA A C 1
ATOM 970 O O . ALA A 1 118 ? 16.578 9.406 17.016 1 88.88 118 ALA A O 1
ATOM 971 N N . THR A 1 119 ? 15.867 7.707 15.789 1 87.19 119 THR A N 1
ATOM 972 C CA . THR A 1 119 ? 17.062 6.918 16.062 1 87.19 119 THR A CA 1
ATOM 973 C C . THR A 1 119 ? 18.125 7.137 14.984 1 87.19 119 THR A C 1
ATOM 975 O O . THR A 1 119 ? 19.219 6.57 15.047 1 87.19 119 THR A O 1
ATOM 978 N N . MET A 1 120 ? 17.828 7.977 14.047 1 87.81 120 MET A N 1
ATOM 979 C CA . MET A 1 120 ? 18.828 8.266 13.008 1 87.81 120 MET A CA 1
ATOM 980 C C . MET A 1 120 ? 19.953 9.117 13.562 1 87.81 120 MET A C 1
ATOM 982 O O . MET A 1 120 ? 19.719 10.047 14.336 1 87.81 120 MET A O 1
ATOM 986 N N . GLN A 1 121 ? 21.188 8.703 13.242 1 86.06 121 GLN A N 1
ATOM 987 C CA . GLN A 1 121 ? 22.375 9.414 13.695 1 86.06 121 GLN A CA 1
ATOM 988 C C . GLN A 1 121 ? 23.047 10.148 12.547 1 86.06 121 GLN A C 1
ATOM 990 O O . GLN A 1 121 ? 23.141 9.617 11.438 1 86.06 121 GLN A O 1
ATOM 995 N N . THR A 1 122 ? 23.531 11.289 12.805 1 83.44 122 THR A N 1
ATOM 996 C CA . THR A 1 122 ? 24.109 12.172 11.789 1 83.44 122 THR A CA 1
ATOM 997 C C . THR A 1 122 ? 25.344 11.539 11.164 1 83.44 122 THR A C 1
ATOM 999 O O . THR A 1 122 ? 25.641 11.758 9.984 1 83.44 122 THR A O 1
ATOM 1002 N N . GLY A 1 123 ? 26.016 10.734 11.828 1 82.69 123 GLY A N 1
ATOM 1003 C CA . GLY A 1 123 ? 27.234 10.141 11.305 1 82.69 123 GLY A CA 1
ATOM 1004 C C . GLY A 1 123 ? 26.984 9.023 10.305 1 82.69 123 GLY A C 1
ATOM 1005 O O . GLY A 1 123 ? 27.844 8.703 9.492 1 82.69 123 GLY A O 1
ATOM 1006 N N . HIS A 1 124 ? 25.828 8.469 10.328 1 87.12 124 HIS A N 1
ATOM 1007 C CA . HIS A 1 124 ? 25.516 7.328 9.477 1 87.12 124 HIS A CA 1
ATOM 1008 C C . HIS A 1 124 ? 24.172 7.5 8.781 1 87.12 124 HIS A C 1
ATOM 1010 O O . HIS A 1 124 ? 23.469 6.52 8.516 1 87.12 124 HIS A O 1
ATOM 1016 N N . ILE A 1 125 ? 23.812 8.711 8.484 1 88.31 125 ILE A N 1
ATOM 1017 C CA . ILE A 1 125 ? 22.469 9.016 7.996 1 88.31 125 ILE A CA 1
ATOM 1018 C C . ILE A 1 125 ? 22.266 8.383 6.621 1 88.31 125 ILE A C 1
ATOM 1020 O O . ILE A 1 125 ? 21.203 7.801 6.348 1 88.31 125 ILE A O 1
ATOM 1024 N N . LYS A 1 126 ? 23.219 8.484 5.777 1 88.06 126 LYS A N 1
ATOM 1025 C CA . LYS A 1 126 ? 23.078 7.934 4.43 1 88.06 126 LYS A CA 1
ATOM 1026 C C . LYS A 1 126 ? 22.891 6.422 4.469 1 88.06 126 LYS A C 1
ATOM 1028 O O . LYS A 1 126 ? 22.062 5.875 3.75 1 88.06 126 LYS A O 1
ATOM 1033 N N . PHE A 1 127 ? 23.641 5.848 5.266 1 86.81 127 PHE A N 1
ATOM 1034 C CA . PHE A 1 127 ? 23.547 4.398 5.41 1 86.81 127 PHE A CA 1
ATOM 1035 C C . PHE A 1 127 ? 22.203 3.994 5.984 1 86.81 127 PHE A C 1
ATOM 1037 O O . PHE A 1 127 ? 21.562 3.061 5.488 1 86.81 127 PHE A O 1
ATOM 1044 N N . GLN A 1 128 ? 21.75 4.641 7.016 1 88.88 128 GLN A N 1
ATOM 1045 C CA . GLN A 1 128 ? 20.469 4.328 7.652 1 88.88 128 GLN A CA 1
ATOM 1046 C C . GLN A 1 128 ? 19.312 4.559 6.695 1 88.88 128 GLN A C 1
ATOM 1048 O O . GLN A 1 128 ? 18.328 3.803 6.703 1 88.88 128 GLN A O 1
ATOM 1053 N N . LEU A 1 129 ? 19.469 5.566 5.93 1 89.75 129 LEU A N 1
ATOM 1054 C CA . LEU A 1 129 ? 18.422 5.828 4.938 1 89.75 129 LEU A CA 1
ATOM 1055 C C . LEU A 1 129 ? 18.375 4.715 3.898 1 89.75 129 LEU A C 1
ATOM 1057 O O . LEU A 1 129 ? 17.281 4.281 3.506 1 89.75 129 LEU A O 1
ATOM 1061 N N . ASN A 1 130 ? 19.469 4.289 3.471 1 88.88 130 ASN A N 1
ATOM 1062 C CA . ASN A 1 130 ? 19.516 3.199 2.502 1 88.88 130 ASN A CA 1
ATOM 1063 C C . ASN A 1 130 ? 18.969 1.901 3.09 1 88.88 130 ASN A C 1
ATOM 1065 O O . ASN A 1 130 ? 18.328 1.119 2.389 1 88.88 130 ASN A O 1
ATOM 1069 N N . GLN A 1 131 ? 19.234 1.731 4.281 1 88.5 131 GLN A N 1
ATOM 1070 C CA . GLN A 1 131 ? 18.703 0.549 4.953 1 88.5 131 GLN A CA 1
ATOM 1071 C C . GLN A 1 131 ? 17.188 0.627 5.082 1 88.5 131 GLN A C 1
ATOM 1073 O O . GLN A 1 131 ? 16.5 -0.387 4.965 1 88.5 131 GLN A O 1
ATOM 1078 N N . LEU A 1 132 ? 16.766 1.758 5.418 1 91.19 132 LEU A N 1
ATOM 1079 C CA . LEU A 1 132 ? 15.328 1.955 5.477 1 91.19 132 LEU A CA 1
ATOM 1080 C C . LEU A 1 132 ? 14.68 1.673 4.125 1 91.19 132 LEU A C 1
ATOM 1082 O O . LEU A 1 132 ? 13.633 1.032 4.055 1 91.19 132 LEU A O 1
ATOM 1086 N N . CYS A 1 133 ? 15.297 2.133 3.09 1 92.88 133 CYS A N 1
ATOM 1087 C CA . CYS A 1 133 ? 14.797 1.886 1.743 1 92.88 133 CYS A CA 1
ATOM 1088 C C . CYS A 1 133 ? 14.727 0.391 1.452 1 92.88 133 CYS A C 1
ATOM 1090 O O . CYS A 1 133 ? 13.719 -0.098 0.934 1 92.88 133 CYS A O 1
ATOM 1092 N N . TRP A 1 134 ? 15.758 -0.325 1.824 1 93.06 134 TRP A N 1
ATOM 1093 C CA . TRP A 1 134 ? 15.805 -1.772 1.637 1 93.06 134 TRP A CA 1
ATOM 1094 C C . TRP A 1 134 ? 14.688 -2.453 2.426 1 93.06 134 TRP A C 1
ATOM 1096 O O . TRP A 1 134 ? 13.977 -3.307 1.894 1 93.06 134 TRP A O 1
ATOM 1106 N N . THR A 1 135 ? 14.508 -2.014 3.627 1 94.19 135 THR A N 1
ATOM 1107 C CA . THR A 1 135 ? 13.492 -2.604 4.484 1 94.19 135 THR A CA 1
ATOM 1108 C C . THR A 1 135 ? 12.102 -2.416 3.883 1 94.19 135 THR A C 1
ATOM 1110 O O . THR A 1 135 ? 11.305 -3.354 3.848 1 94.19 135 THR A O 1
ATOM 1113 N N . ILE A 1 136 ? 11.867 -1.291 3.398 1 95.38 136 ILE A N 1
ATOM 1114 C CA . ILE A 1 136 ? 10.555 -0.984 2.852 1 95.38 136 ILE A CA 1
ATOM 1115 C C . ILE A 1 136 ? 10.305 -1.823 1.6 1 95.38 136 ILE A C 1
ATOM 1117 O O . ILE A 1 136 ? 9.203 -2.336 1.396 1 95.38 136 ILE A O 1
ATOM 1121 N N . VAL A 1 137 ? 11.25 -1.973 0.792 1 95.19 137 VAL A N 1
ATOM 1122 C CA . VAL A 1 137 ? 11.102 -2.773 -0.418 1 95.19 137 VAL A CA 1
ATOM 1123 C C . VAL A 1 137 ? 10.859 -4.234 -0.045 1 95.19 137 VAL A C 1
ATOM 1125 O O . VAL A 1 137 ? 10.008 -4.898 -0.637 1 95.19 137 VAL A O 1
ATOM 1128 N N . VAL A 1 138 ? 11.617 -4.723 0.9 1 95.12 138 VAL A N 1
ATOM 1129 C CA . VAL A 1 138 ? 11.453 -6.094 1.366 1 95.12 138 VAL A CA 1
ATOM 1130 C C . VAL A 1 138 ? 10.031 -6.285 1.905 1 95.12 138 VAL A C 1
ATOM 1132 O O . VAL A 1 138 ? 9.406 -7.32 1.664 1 95.12 138 VAL A O 1
ATOM 1135 N N . LEU A 1 139 ? 9.562 -5.285 2.557 1 96.69 139 LEU A N 1
ATOM 1136 C CA . LEU A 1 139 ? 8.195 -5.352 3.078 1 96.69 139 LEU A CA 1
ATOM 1137 C C . LEU A 1 139 ? 7.184 -5.359 1.941 1 96.69 139 LEU A C 1
ATOM 1139 O O . LEU A 1 139 ? 6.176 -6.07 2.01 1 96.69 139 LEU A O 1
ATOM 1143 N N . CYS A 1 140 ? 7.406 -4.582 0.963 1 94.94 140 CYS A N 1
ATOM 1144 C CA . CYS A 1 140 ? 6.512 -4.562 -0.19 1 94.94 140 CYS A CA 1
ATOM 1145 C C . CYS A 1 140 ? 6.461 -5.926 -0.866 1 94.94 140 CYS A C 1
ATOM 1147 O O . CYS A 1 140 ? 5.398 -6.359 -1.321 1 94.94 140 CYS A O 1
ATOM 1149 N N . LEU A 1 141 ? 7.535 -6.586 -0.864 1 94.25 141 LEU A N 1
ATOM 1150 C CA . LEU A 1 141 ? 7.609 -7.891 -1.517 1 94.25 141 LEU A CA 1
ATOM 1151 C C . LEU A 1 141 ? 6.992 -8.969 -0.638 1 94.25 141 LEU A C 1
ATOM 1153 O O . LEU A 1 141 ? 6.152 -9.75 -1.1 1 94.25 141 LEU A O 1
ATOM 1157 N N . THR A 1 142 ? 7.312 -8.992 0.625 1 94.94 142 THR A N 1
ATOM 1158 C CA . THR A 1 142 ? 6.961 -10.117 1.487 1 94.94 142 THR A CA 1
ATOM 1159 C C . THR A 1 142 ? 5.562 -9.93 2.072 1 94.94 142 THR A C 1
ATOM 1161 O O . THR A 1 142 ? 4.859 -10.914 2.332 1 94.94 142 THR A O 1
ATOM 1164 N N . VAL A 1 143 ? 5.188 -8.719 2.307 1 95.81 143 VAL A N 1
ATOM 1165 C CA . VAL A 1 143 ? 3.879 -8.484 2.912 1 95.81 143 VAL A CA 1
ATOM 1166 C C . VAL A 1 143 ? 2.943 -7.852 1.886 1 95.81 143 VAL A C 1
ATOM 1168 O O . VAL A 1 143 ? 1.78 -8.242 1.77 1 95.81 143 VAL A O 1
ATOM 1171 N N . GLY A 1 144 ? 3.438 -6.957 1.131 1 94.31 144 GLY A N 1
ATOM 1172 C CA . GLY A 1 144 ? 2.613 -6.266 0.149 1 94.31 144 GLY A CA 1
ATOM 1173 C C . GLY A 1 144 ? 2.049 -7.195 -0.911 1 94.31 144 GLY A C 1
ATOM 1174 O O . GLY A 1 144 ? 0.848 -7.176 -1.186 1 94.31 144 GLY A O 1
ATOM 1175 N N . GLN A 1 145 ? 2.861 -7.957 -1.448 1 94.56 145 GLN A N 1
ATOM 1176 C CA . GLN A 1 145 ? 2.414 -8.859 -2.506 1 94.56 145 GLN A CA 1
ATOM 1177 C C . GLN A 1 145 ? 1.594 -10.016 -1.938 1 94.56 145 GLN A C 1
ATOM 1179 O O . GLN A 1 145 ? 0.769 -10.602 -2.639 1 94.56 145 GLN A O 1
ATOM 1184 N N . LEU A 1 146 ? 1.76 -10.32 -0.694 1 95 146 LEU A N 1
ATOM 1185 C CA . LEU A 1 146 ? 1.029 -11.406 -0.055 1 95 146 LEU A CA 1
ATOM 1186 C C . LEU A 1 146 ? -0.102 -10.867 0.813 1 95 146 LEU A C 1
ATOM 1188 O O . LEU A 1 146 ? -0.656 -11.594 1.642 1 95 146 LEU A O 1
ATOM 1192 N N . LYS A 1 147 ? -0.403 -9.664 0.629 1 93.75 147 LYS A N 1
ATOM 1193 C CA . LYS A 1 147 ? -1.374 -8.992 1.489 1 93.75 147 LYS A CA 1
ATOM 1194 C C . LYS A 1 147 ? -2.719 -9.719 1.469 1 93.75 147 LYS A C 1
ATOM 1196 O O . LYS A 1 147 ? -3.383 -9.828 2.5 1 93.75 147 LYS A O 1
ATOM 1201 N N . TYR A 1 148 ? -3.113 -10.281 0.346 1 95.06 148 TYR A N 1
ATOM 1202 C CA . TYR A 1 148 ? -4.465 -10.812 0.193 1 95.06 148 TYR A CA 1
ATOM 1203 C C . TYR A 1 148 ? -4.449 -12.328 0.103 1 95.06 148 TYR A C 1
ATOM 1205 O O . TYR A 1 148 ? -5.43 -12.945 -0.327 1 95.06 148 TYR A O 1
ATOM 1213 N N . ILE A 1 149 ? -3.361 -12.914 0.484 1 96.06 149 ILE A N 1
ATOM 1214 C CA . ILE A 1 149 ? -3.23 -14.359 0.361 1 96.06 149 ILE A CA 1
ATOM 1215 C C . ILE A 1 149 ? -4.262 -15.047 1.252 1 96.06 149 ILE A C 1
ATOM 1217 O O . ILE A 1 149 ? -4.84 -16.062 0.868 1 96.06 149 ILE A O 1
ATOM 1221 N N . MET A 1 150 ? -4.535 -14.477 2.387 1 95.12 150 MET A N 1
ATOM 1222 C CA . MET A 1 150 ? -5.516 -15.078 3.289 1 95.12 150 MET A CA 1
ATOM 1223 C C . MET A 1 150 ? -6.926 -14.945 2.723 1 95.12 150 MET A C 1
ATOM 1225 O O . MET A 1 150 ? -7.758 -15.836 2.908 1 95.12 150 MET A O 1
ATOM 1229 N N . HIS A 1 151 ? -7.172 -13.875 2.043 1 94.5 151 HIS A N 1
ATOM 1230 C CA . HIS A 1 151 ? -8.453 -13.719 1.367 1 94.5 151 HIS A CA 1
ATOM 1231 C C . HIS A 1 151 ? -8.656 -14.789 0.305 1 94.5 151 HIS A C 1
ATOM 1233 O O . HIS A 1 151 ? -9.742 -15.359 0.189 1 94.5 151 HIS A O 1
ATOM 1239 N N . ASN A 1 152 ? -7.613 -15.055 -0.401 1 95.81 152 ASN A N 1
ATOM 1240 C CA . ASN A 1 152 ? -7.684 -16.109 -1.416 1 95.81 152 ASN A CA 1
ATOM 1241 C C . ASN A 1 152 ? -8.023 -17.453 -0.803 1 95.81 152 ASN A C 1
ATOM 1243 O O . ASN A 1 152 ? -8.828 -18.203 -1.358 1 95.81 152 ASN A O 1
ATOM 1247 N N . ILE A 1 153 ? -7.426 -17.703 0.307 1 95.12 153 ILE A N 1
ATOM 1248 C CA . ILE A 1 153 ? -7.625 -18.984 0.994 1 95.12 153 ILE A CA 1
ATOM 1249 C C . ILE A 1 153 ? -9.078 -19.109 1.44 1 95.12 153 ILE A C 1
ATOM 1251 O O . ILE A 1 153 ? -9.711 -20.141 1.232 1 95.12 153 ILE A O 1
ATOM 1255 N N . TYR A 1 154 ? -9.68 -18.094 1.905 1 92.69 154 TYR A N 1
ATOM 1256 C CA . TYR A 1 154 ? -11.023 -18.156 2.465 1 92.69 154 TYR A CA 1
ATOM 1257 C C . TYR A 1 154 ? -12.078 -18.047 1.371 1 92.69 154 TYR A C 1
ATOM 1259 O O . TYR A 1 154 ? -13.242 -18.391 1.582 1 92.69 154 TYR A O 1
ATOM 1267 N N . ASN A 1 155 ? -11.703 -17.547 0.207 1 91.5 155 ASN A N 1
ATOM 1268 C CA . ASN A 1 155 ? -12.602 -17.547 -0.942 1 91.5 155 ASN A CA 1
ATOM 1269 C C . ASN A 1 155 ? -12.727 -18.953 -1.546 1 91.5 155 ASN A C 1
ATOM 1271 O O . ASN A 1 155 ? -13.602 -19.188 -2.373 1 91.5 155 ASN A O 1
ATOM 1275 N N . GLY A 1 156 ? -11.961 -19.812 -1.165 1 92.25 156 GLY A N 1
ATOM 1276 C CA . GLY A 1 156 ? -11.828 -21.172 -1.64 1 92.25 156 GLY A CA 1
ATOM 1277 C C . GLY A 1 156 ? -10.383 -21.625 -1.751 1 92.25 156 GLY A C 1
ATOM 1278 O O . GLY A 1 156 ? -9.547 -20.922 -2.312 1 92.25 156 GLY A O 1
ATOM 1279 N N . LEU A 1 157 ? -10.148 -22.75 -1.265 1 94.06 157 LEU A N 1
ATOM 1280 C CA . LEU A 1 157 ? -8.773 -23.25 -1.254 1 94.06 157 LEU A CA 1
ATOM 1281 C C . LEU A 1 157 ? -8.234 -23.391 -2.674 1 94.06 157 LEU A C 1
ATOM 1283 O O . LEU A 1 157 ? -7.02 -23.438 -2.879 1 94.06 157 LEU A O 1
ATOM 1287 N N . ILE A 1 158 ? -9.141 -23.438 -3.633 1 95 158 ILE A N 1
ATOM 1288 C CA . ILE A 1 158 ? -8.727 -23.594 -5.027 1 95 158 ILE A CA 1
ATOM 1289 C C . ILE A 1 158 ? -7.953 -22.344 -5.469 1 95 158 ILE A C 1
ATOM 1291 O O . ILE A 1 158 ? -7.02 -22.453 -6.266 1 95 158 ILE A O 1
ATOM 1295 N N . TRP A 1 159 ? -8.258 -21.203 -4.918 1 96.06 159 TRP A N 1
ATOM 1296 C CA . TRP A 1 159 ? -7.625 -19.938 -5.309 1 96.06 159 TRP A CA 1
ATOM 1297 C C . TRP A 1 159 ? -6.258 -19.797 -4.648 1 96.06 159 TRP A C 1
ATOM 1299 O O . TRP A 1 159 ? -5.52 -18.844 -4.949 1 96.06 159 TRP A O 1
ATOM 1309 N N . PHE A 1 160 ? -5.988 -20.625 -3.74 1 96.62 160 PHE A N 1
ATOM 1310 C CA . PHE A 1 160 ? -4.672 -20.719 -3.119 1 96.62 160 PHE A CA 1
ATOM 1311 C C . PHE A 1 160 ? -3.848 -21.828 -3.754 1 96.62 160 PHE A C 1
ATOM 1313 O O . PHE A 1 160 ? -2.697 -21.609 -4.141 1 96.62 160 PHE A O 1
ATOM 1320 N N . THR A 1 161 ? -4.434 -22.953 -3.955 1 96.69 161 THR A N 1
ATOM 1321 C CA . THR A 1 161 ? -3.742 -24.172 -4.371 1 96.69 161 THR A CA 1
ATOM 1322 C C . THR A 1 161 ? -3.434 -24.141 -5.863 1 96.69 161 THR A C 1
ATOM 1324 O O . THR A 1 161 ? -2.309 -24.422 -6.277 1 96.69 161 THR A O 1
ATOM 1327 N N . LEU A 1 162 ? -4.414 -23.75 -6.656 1 97.19 162 LEU A N 1
ATOM 1328 C CA . LEU A 1 162 ? -4.262 -23.781 -8.109 1 97.19 162 LEU A CA 1
ATOM 1329 C C . LEU A 1 162 ? -3.107 -22.891 -8.547 1 97.19 162 LEU A C 1
ATOM 1331 O O . LEU A 1 162 ? -2.201 -23.344 -9.25 1 97.19 162 LEU A O 1
ATOM 1335 N N . PRO A 1 163 ? -3.051 -21.641 -8.125 1 97.38 163 PRO A N 1
ATOM 1336 C CA . PRO A 1 163 ? -1.948 -20.781 -8.57 1 97.38 163 PRO A CA 1
ATOM 1337 C C . PRO A 1 163 ? -0.583 -21.312 -8.125 1 97.38 163 PRO A C 1
ATOM 1339 O O . PRO A 1 163 ? 0.399 -21.188 -8.859 1 97.38 163 PRO A O 1
ATOM 1342 N N . ILE A 1 164 ? -0.481 -21.844 -6.969 1 96.38 164 ILE A N 1
ATOM 1343 C CA . ILE A 1 164 ? 0.78 -22.391 -6.477 1 96.38 164 ILE A CA 1
ATOM 1344 C C . ILE A 1 164 ? 1.232 -23.547 -7.371 1 96.38 164 ILE A C 1
ATOM 1346 O O . ILE A 1 164 ? 2.4 -23.609 -7.762 1 96.38 164 ILE A O 1
ATOM 1350 N N . LEU A 1 165 ? 0.319 -24.391 -7.668 1 96.12 165 LEU A N 1
ATOM 1351 C CA . LEU A 1 165 ? 0.637 -25.562 -8.492 1 96.12 165 LEU A CA 1
ATOM 1352 C C . LEU A 1 165 ? 1.003 -25.141 -9.914 1 96.12 165 LEU A C 1
ATOM 1354 O O . LEU A 1 165 ? 1.843 -25.766 -10.555 1 96.12 165 LEU A O 1
ATOM 1358 N N . LEU A 1 166 ? 0.355 -24.109 -10.375 1 97.56 166 LEU A N 1
ATOM 1359 C CA . LEU A 1 166 ? 0.682 -23.609 -11.711 1 97.56 166 LEU A CA 1
ATOM 1360 C C . LEU A 1 166 ? 2.117 -23.094 -11.766 1 97.56 166 LEU A C 1
ATOM 1362 O O . LEU A 1 166 ? 2.834 -23.344 -12.734 1 97.56 166 LEU A O 1
ATOM 1366 N N . VAL A 1 167 ? 2.527 -22.375 -10.781 1 96.56 167 VAL A N 1
ATOM 1367 C CA . VAL A 1 167 ? 3.889 -21.859 -10.727 1 96.56 167 VAL A CA 1
ATOM 1368 C C . VAL A 1 167 ? 4.883 -23.016 -10.648 1 96.56 167 VAL A C 1
ATOM 1370 O O . VAL A 1 167 ? 5.906 -23 -11.336 1 96.56 167 VAL A O 1
ATOM 1373 N N . ILE A 1 168 ? 4.609 -23.984 -9.797 1 93.06 168 ILE A N 1
ATOM 1374 C CA . ILE A 1 168 ? 5.48 -25.141 -9.656 1 93.06 168 ILE A CA 1
ATOM 1375 C C . ILE A 1 168 ? 5.578 -25.891 -10.984 1 93.06 168 ILE A C 1
ATOM 1377 O O . ILE A 1 168 ? 6.668 -26.281 -11.414 1 93.06 168 ILE A O 1
ATOM 1381 N N . THR A 1 169 ? 4.418 -26.078 -11.586 1 94.88 169 THR A N 1
ATOM 1382 C CA . THR A 1 169 ? 4.395 -26.734 -12.883 1 94.88 169 THR A CA 1
ATOM 1383 C C . THR A 1 169 ? 5.23 -25.969 -13.898 1 94.88 169 THR A C 1
ATOM 1385 O O . THR A 1 169 ? 5.988 -26.578 -14.672 1 94.88 169 THR A O 1
ATOM 1388 N N . ASN A 1 170 ? 5.109 -24.688 -13.898 1 95.56 170 ASN A N 1
ATOM 1389 C CA . ASN A 1 170 ? 5.867 -23.875 -14.844 1 95.56 170 ASN A CA 1
ATOM 1390 C C . ASN A 1 170 ? 7.371 -24.031 -14.633 1 95.56 170 ASN A C 1
ATOM 1392 O O . ASN A 1 170 ? 8.125 -24.156 -15.602 1 95.56 170 ASN A O 1
ATOM 1396 N N . ASP A 1 171 ? 7.797 -23.984 -13.406 1 91.12 171 ASP A N 1
ATOM 1397 C CA . ASP A 1 171 ? 9.219 -24.125 -13.102 1 91.12 171 ASP A CA 1
ATOM 1398 C C . ASP A 1 171 ? 9.742 -25.484 -13.547 1 91.12 171 ASP A C 1
ATOM 1400 O O . ASP A 1 171 ? 10.82 -25.578 -14.133 1 91.12 171 ASP A O 1
ATOM 1404 N N . VAL A 1 172 ? 9 -26.516 -13.281 1 89.38 172 VAL A N 1
ATOM 1405 C CA . VAL A 1 172 ? 9.414 -27.875 -13.609 1 89.38 172 VAL A CA 1
ATOM 1406 C C . VAL A 1 172 ? 9.43 -28.062 -15.125 1 89.38 172 VAL A C 1
ATOM 1408 O O . VAL A 1 172 ? 10.391 -28.578 -15.688 1 89.38 172 VAL A O 1
ATOM 1411 N N . MET A 1 173 ? 8.352 -27.641 -15.734 1 93.25 173 MET A N 1
ATOM 1412 C CA . MET A 1 173 ? 8.234 -27.844 -17.172 1 93.25 173 MET A CA 1
ATOM 1413 C C . MET A 1 173 ? 9.227 -26.953 -17.922 1 93.25 173 MET A C 1
ATOM 1415 O O . MET A 1 173 ? 9.734 -27.344 -18.984 1 93.25 173 MET A O 1
ATOM 1419 N N . ALA A 1 174 ? 9.469 -25.797 -17.406 1 91.38 174 ALA A N 1
ATOM 1420 C CA . ALA A 1 174 ? 10.484 -24.938 -18.016 1 91.38 174 ALA A CA 1
ATOM 1421 C C . ALA A 1 174 ? 11.859 -25.578 -17.938 1 91.38 174 ALA A C 1
ATOM 1423 O O . ALA A 1 174 ? 12.648 -25.5 -18.875 1 91.38 174 ALA A O 1
ATOM 1424 N N . TYR A 1 175 ? 12.148 -26.172 -16.812 1 86.38 175 TYR A N 1
ATOM 1425 C CA . TYR A 1 175 ? 13.422 -26.859 -16.641 1 86.38 175 TYR A CA 1
ATOM 1426 C C . TYR A 1 175 ? 13.539 -28.031 -17.625 1 86.38 175 TYR A C 1
ATOM 1428 O O . TYR A 1 175 ? 14.555 -28.172 -18.312 1 86.38 175 TYR A O 1
ATOM 1436 N N . PHE A 1 176 ? 12.531 -28.781 -17.734 1 89.75 176 PHE A N 1
ATOM 1437 C CA . PHE A 1 176 ? 12.531 -29.953 -18.594 1 89.75 176 PHE A CA 1
ATOM 1438 C C . PHE A 1 176 ? 12.641 -29.531 -20.062 1 89.75 176 PHE A C 1
ATOM 1440 O O . PHE A 1 176 ? 13.422 -30.109 -20.828 1 89.75 176 PHE A O 1
ATOM 1447 N N . SER A 1 177 ? 11.859 -28.594 -20.453 1 90.44 177 SER A N 1
ATOM 1448 C CA . SER A 1 177 ? 11.898 -28.109 -21.828 1 90.44 177 SER A CA 1
ATOM 1449 C C . SER A 1 177 ? 13.234 -27.453 -22.141 1 90.44 177 SER A C 1
ATOM 1451 O O . SER A 1 177 ? 13.734 -27.531 -23.266 1 90.44 177 SER A O 1
ATOM 1453 N N . GLY A 1 178 ? 13.766 -26.812 -21.188 1 87.75 178 GLY A N 1
ATOM 1454 C CA . GLY A 1 178 ? 15.062 -26.172 -21.375 1 87.75 178 GLY A CA 1
ATOM 1455 C C . GLY A 1 178 ? 16.203 -27.172 -21.547 1 87.75 178 GLY A C 1
ATOM 1456 O O . GLY A 1 178 ? 17.094 -26.953 -22.375 1 87.75 178 GLY A O 1
ATOM 1457 N N . VAL A 1 179 ? 16.172 -28.203 -20.891 1 85.38 179 VAL A N 1
ATOM 1458 C CA . VAL A 1 179 ? 17.234 -29.203 -20.969 1 85.38 179 VAL A CA 1
ATOM 1459 C C . VAL A 1 179 ? 17.062 -30.031 -22.234 1 85.38 179 VAL A C 1
ATOM 1461 O O . VAL A 1 179 ? 18.047 -30.406 -22.875 1 85.38 179 VAL A O 1
ATOM 1464 N N . THR A 1 180 ? 15.875 -30.312 -22.609 1 88 180 THR A N 1
ATOM 1465 C CA . THR A 1 180 ? 15.625 -31.172 -23.75 1 88 180 THR A CA 1
ATOM 1466 C C . THR A 1 180 ? 15.766 -30.406 -25.062 1 88 180 THR A C 1
ATOM 1468 O O . THR A 1 180 ? 16.344 -30.891 -26.016 1 88 180 THR A O 1
ATOM 1471 N N . CYS A 1 181 ? 15.266 -29.156 -25.062 1 84.69 181 CYS A N 1
ATOM 1472 C CA . CYS A 1 181 ? 15.242 -28.391 -26.312 1 84.69 181 CYS A CA 1
ATOM 1473 C C . CYS A 1 181 ? 16.094 -27.125 -26.188 1 84.69 181 CYS A C 1
ATOM 1475 O O . CYS A 1 181 ? 16.047 -26.266 -27.078 1 84.69 181 CYS A O 1
ATOM 1477 N N . GLY A 1 182 ? 16.781 -27.016 -25.156 1 74.69 182 GLY A N 1
ATOM 1478 C CA . GLY A 1 182 ? 17.484 -25.781 -24.859 1 74.69 182 GLY A CA 1
ATOM 1479 C C . GLY A 1 182 ? 18.5 -25.422 -25.922 1 74.69 182 GLY A C 1
ATOM 1480 O O . GLY A 1 182 ? 19.344 -26.234 -26.297 1 74.69 182 GLY A O 1
ATOM 1481 N N . ARG A 1 183 ? 18.5 -24.141 -26.484 1 76.44 183 ARG A N 1
ATOM 1482 C CA . ARG A 1 183 ? 19.453 -23.516 -27.391 1 76.44 183 ARG A CA 1
ATOM 1483 C C . ARG A 1 183 ? 19.531 -24.281 -28.703 1 76.44 183 ARG A C 1
ATOM 1485 O O . ARG A 1 183 ? 20.562 -24.266 -29.391 1 76.44 183 ARG A O 1
ATOM 1492 N N . LYS A 1 184 ? 18.578 -25.047 -28.859 1 77.62 184 LYS A N 1
ATOM 1493 C CA . LYS A 1 184 ? 18.547 -25.766 -30.125 1 77.62 184 LYS A CA 1
ATOM 1494 C C . LYS A 1 184 ? 17.875 -24.938 -31.219 1 77.62 184 LYS A C 1
ATOM 1496 O O . LYS A 1 184 ? 18.312 -24.953 -32.375 1 77.62 184 LYS A O 1
ATOM 1501 N N . PHE A 1 185 ? 16.891 -24.172 -30.828 1 77 185 PHE A N 1
ATOM 1502 C CA . PHE A 1 185 ? 16.141 -23.391 -31.812 1 77 185 PHE A CA 1
ATOM 1503 C C . PHE A 1 185 ? 16.5 -21.922 -31.719 1 77 185 PHE A C 1
ATOM 1505 O O . PHE A 1 185 ? 16.641 -21.25 -32.75 1 77 185 PHE A O 1
ATOM 1512 N N . ILE A 1 186 ? 16.609 -21.453 -30.516 1 75.94 186 ILE A N 1
ATOM 1513 C CA . ILE A 1 186 ? 16.938 -20.047 -30.281 1 75.94 186 ILE A CA 1
ATOM 1514 C C . ILE A 1 186 ? 18.25 -19.953 -29.484 1 75.94 186 ILE A C 1
ATOM 1516 O O . ILE A 1 186 ? 18.312 -20.422 -28.344 1 75.94 186 ILE A O 1
ATOM 1520 N N . HIS A 1 187 ? 19.297 -19.391 -29.938 1 75.38 187 HIS A N 1
ATOM 1521 C CA . HIS A 1 187 ? 20.609 -19.344 -29.312 1 75.38 187 HIS A CA 1
ATOM 1522 C C . HIS A 1 187 ? 20.797 -18.047 -28.531 1 75.38 187 HIS A C 1
ATOM 1524 O O . HIS A 1 187 ? 21.766 -17.891 -27.781 1 75.38 187 HIS A O 1
ATOM 1530 N N . ARG A 1 188 ? 19.812 -17.25 -28.578 1 70.69 188 ARG A N 1
ATOM 1531 C CA . ARG A 1 188 ? 19.953 -15.969 -27.875 1 70.69 188 ARG A CA 1
ATOM 1532 C C . ARG A 1 188 ? 19.688 -16.125 -26.391 1 70.69 188 ARG A C 1
ATOM 1534 O O . ARG A 1 188 ? 18.797 -16.875 -25.984 1 70.69 188 ARG A O 1
ATOM 1541 N N . THR A 1 189 ? 20.531 -15.492 -25.688 1 72.94 189 THR A N 1
ATOM 1542 C CA . THR A 1 189 ? 20.391 -15.531 -24.234 1 72.94 189 THR A CA 1
ATOM 1543 C C . THR A 1 189 ? 19.078 -14.875 -23.812 1 72.94 189 THR A C 1
ATOM 1545 O O . THR A 1 189 ? 18.688 -13.836 -24.344 1 72.94 189 THR A O 1
ATOM 1548 N N . PHE A 1 190 ? 18.375 -15.531 -23.016 1 71.81 190 PHE A N 1
ATOM 1549 C CA . PHE A 1 190 ? 17.078 -15.055 -22.531 1 71.81 190 PHE A CA 1
ATOM 1550 C C . PHE A 1 190 ? 17.25 -13.812 -21.656 1 71.81 190 PHE A C 1
ATOM 1552 O O . PHE A 1 190 ? 16.703 -12.75 -21.969 1 71.81 190 PHE A O 1
ATOM 1559 N N . MET A 1 191 ? 18.031 -13.914 -20.625 1 74.31 191 MET A N 1
ATOM 1560 C CA . MET A 1 191 ? 18.297 -12.82 -19.703 1 74.31 191 MET A CA 1
ATOM 1561 C C . MET A 1 191 ? 19.734 -12.891 -19.188 1 74.31 191 MET A C 1
ATOM 1563 O O . MET A 1 191 ? 20.234 -13.969 -18.875 1 74.31 191 MET A O 1
ATOM 1567 N N . GLU A 1 192 ? 20.344 -11.742 -19.156 1 75.94 192 GLU A N 1
ATOM 1568 C CA . GLU A 1 192 ? 21.719 -11.68 -18.672 1 75.94 192 GLU A CA 1
ATOM 1569 C C . GLU A 1 192 ? 21.797 -12.055 -17.188 1 75.94 192 GLU A C 1
ATOM 1571 O O . GLU A 1 192 ? 22.828 -12.57 -16.734 1 75.94 192 GLU A O 1
ATOM 1576 N N . LEU A 1 193 ? 20.719 -11.883 -16.547 1 76.69 193 LEU A N 1
ATOM 1577 C CA . LEU A 1 193 ? 20.656 -12.133 -15.109 1 76.69 193 LEU A CA 1
ATOM 1578 C C . LEU A 1 193 ? 20.656 -13.633 -14.82 1 76.69 193 LEU A C 1
ATOM 1580 O O . LEU A 1 193 ? 21.062 -14.07 -13.742 1 76.69 193 LEU A O 1
ATOM 1584 N N . SER A 1 194 ? 20.125 -14.398 -15.766 1 77.94 194 SER A N 1
ATOM 1585 C CA . SER A 1 194 ? 20.047 -15.852 -15.641 1 77.94 194 SER A CA 1
ATOM 1586 C C . SER A 1 194 ? 20.438 -16.531 -16.953 1 77.94 194 SER A C 1
ATOM 1588 O O . SER A 1 194 ? 19.562 -16.984 -17.703 1 77.94 194 SER A O 1
ATOM 1590 N N . PRO A 1 195 ? 21.641 -16.719 -17.094 1 76.25 195 PRO A N 1
ATOM 1591 C CA . PRO A 1 195 ? 22.141 -17.234 -18.375 1 76.25 195 PRO A CA 1
ATOM 1592 C C . PRO A 1 195 ? 21.703 -18.688 -18.625 1 76.25 195 PRO A C 1
ATOM 1594 O O . PRO A 1 195 ? 21.688 -19.141 -19.781 1 76.25 195 PRO A O 1
ATOM 1597 N N . ASN A 1 196 ? 21.375 -19.328 -17.609 1 76.31 196 ASN A N 1
ATOM 1598 C CA . ASN A 1 196 ? 21.031 -20.734 -17.766 1 76.31 196 ASN A CA 1
ATOM 1599 C C . ASN A 1 196 ? 19.594 -20.906 -18.281 1 76.31 196 ASN A C 1
ATOM 1601 O O . ASN A 1 196 ? 19.219 -21.984 -18.766 1 76.31 196 ASN A O 1
ATOM 1605 N N . LYS A 1 197 ? 18.875 -19.875 -18.266 1 82.56 197 LYS A N 1
ATOM 1606 C CA . LYS A 1 197 ? 17.5 -19.953 -18.734 1 82.56 197 LYS A CA 1
ATOM 1607 C C . LYS A 1 197 ? 17.422 -19.734 -20.25 1 82.56 197 LYS A C 1
ATOM 1609 O O . LYS A 1 197 ? 18.156 -18.891 -20.797 1 82.56 197 LYS A O 1
ATOM 1614 N N . THR A 1 198 ? 16.625 -20.547 -20.875 1 84.38 198 THR A N 1
ATOM 1615 C CA . THR A 1 198 ? 16.531 -20.516 -22.328 1 84.38 198 THR A CA 1
ATOM 1616 C C . THR A 1 198 ? 15.141 -20.109 -22.797 1 84.38 198 THR A C 1
ATOM 1618 O O . THR A 1 198 ? 14.18 -20.219 -22.031 1 84.38 198 THR A O 1
ATOM 1621 N N . TRP A 1 199 ? 15.062 -19.625 -24 1 87.12 199 TRP A N 1
ATOM 1622 C CA . TRP A 1 199 ? 13.789 -19.25 -24.609 1 87.12 199 TRP A CA 1
ATOM 1623 C C . TRP A 1 199 ? 12.891 -20.469 -24.781 1 87.12 199 TRP A C 1
ATOM 1625 O O . TRP A 1 199 ? 11.68 -20.391 -24.578 1 87.12 199 TRP A O 1
ATOM 1635 N N . GLU A 1 200 ? 13.508 -21.594 -25.156 1 89.62 200 GLU A N 1
ATOM 1636 C CA . GLU A 1 200 ? 12.75 -22.828 -25.328 1 89.62 200 GLU A CA 1
ATOM 1637 C C . GLU A 1 200 ? 12.141 -23.281 -24.016 1 89.62 200 GLU A C 1
ATOM 1639 O O . GLU A 1 200 ? 11.023 -23.812 -23.984 1 89.62 200 GLU A O 1
ATOM 1644 N N . GLY A 1 201 ? 12.828 -23.109 -23 1 89.81 201 GLY A N 1
ATOM 1645 C CA . GLY A 1 201 ? 12.289 -23.422 -21.672 1 89.81 201 GLY A CA 1
ATOM 1646 C C . GLY A 1 201 ? 11.141 -22.516 -21.281 1 89.81 201 GLY A C 1
ATOM 1647 O O . GLY A 1 201 ? 10.148 -22.969 -20.719 1 89.81 201 GLY A O 1
ATOM 1648 N N . PHE A 1 202 ? 11.328 -21.297 -21.641 1 90.5 202 PHE A N 1
ATOM 1649 C CA . PHE A 1 202 ? 10.305 -20.312 -21.312 1 90.5 202 PHE A CA 1
ATOM 1650 C C . PHE A 1 202 ? 9.016 -20.578 -22.078 1 90.5 202 PHE A C 1
ATOM 1652 O O . PHE A 1 202 ? 7.93 -20.625 -21.5 1 90.5 202 PHE A O 1
ATOM 1659 N N . ILE A 1 203 ? 9.109 -20.828 -23.328 1 91.25 203 ILE A N 1
ATOM 1660 C CA . ILE A 1 203 ? 7.945 -21.062 -24.172 1 91.25 203 ILE A CA 1
ATOM 1661 C C . ILE A 1 203 ? 7.352 -22.438 -23.875 1 91.25 203 ILE A C 1
ATOM 1663 O O . ILE A 1 203 ? 6.133 -22.578 -23.734 1 91.25 203 ILE A O 1
ATOM 1667 N N . GLY A 1 204 ? 8.242 -23.406 -23.812 1 91.81 204 GLY A N 1
ATOM 1668 C CA . GLY A 1 204 ? 7.777 -24.734 -23.469 1 91.81 204 GLY A CA 1
ATOM 1669 C C . GLY A 1 204 ? 7.105 -24.812 -22.125 1 91.81 204 GLY A C 1
ATOM 1670 O O . GLY A 1 204 ? 6.062 -25.453 -21.969 1 91.81 204 GLY A O 1
ATOM 1671 N N . GLY A 1 205 ? 7.688 -24.203 -21.125 1 93.75 205 GLY A N 1
ATOM 1672 C CA . GLY A 1 205 ? 7.07 -24.125 -19.812 1 93.75 205 GLY A CA 1
ATOM 1673 C C . GLY A 1 205 ? 5.695 -23.484 -19.828 1 93.75 205 GLY A C 1
ATOM 1674 O O . GLY A 1 205 ? 4.77 -23.953 -19.172 1 93.75 205 GLY A O 1
ATOM 1675 N N . GLY A 1 206 ? 5.555 -22.453 -20.641 1 95.06 206 GLY A N 1
ATOM 1676 C CA . GLY A 1 206 ? 4.281 -21.766 -20.766 1 95.06 206 GLY A CA 1
ATOM 1677 C C . GLY A 1 206 ? 3.193 -22.625 -21.375 1 95.06 206 GLY A C 1
ATOM 1678 O O . GLY A 1 206 ? 2.08 -22.703 -20.859 1 95.06 206 GLY A O 1
ATOM 1679 N N . VAL A 1 207 ? 3.533 -23.281 -22.422 1 95 207 VAL A N 1
ATOM 1680 C CA . VAL A 1 207 ? 2.568 -24.125 -23.141 1 95 207 VAL A CA 1
ATOM 1681 C C . VAL A 1 207 ? 2.109 -25.266 -22.234 1 95 207 VAL A C 1
ATOM 1683 O O . VAL A 1 207 ? 0.91 -25.5 -22.078 1 95 207 VAL A O 1
ATOM 1686 N N . PHE A 1 208 ? 3.031 -25.891 -21.625 1 96 208 PHE A N 1
ATOM 1687 C CA . PHE A 1 208 ? 2.689 -27.016 -20.766 1 96 208 PHE A CA 1
ATOM 1688 C C . PHE A 1 208 ? 1.909 -26.531 -19.547 1 96 208 PHE A C 1
ATOM 1690 O O . PHE A 1 208 ? 1.025 -27.25 -19.047 1 96 208 PHE A O 1
ATOM 1697 N N . THR A 1 209 ? 2.242 -25.391 -19.016 1 97.19 209 THR A N 1
ATOM 1698 C CA . THR A 1 209 ? 1.51 -24.844 -17.875 1 97.19 209 THR A CA 1
ATOM 1699 C C . THR A 1 209 ? 0.052 -24.594 -18.234 1 97.19 209 THR A C 1
ATOM 1701 O O . THR A 1 209 ? -0.851 -24.844 -17.438 1 97.19 209 THR A O 1
ATOM 1704 N N . MET A 1 210 ? -0.168 -24.125 -19.438 1 96.5 210 MET A N 1
ATOM 1705 C CA . MET A 1 210 ? -1.533 -23.875 -19.891 1 96.5 210 MET A CA 1
ATOM 1706 C C . MET A 1 210 ? -2.314 -25.172 -20.016 1 96.5 210 MET A C 1
ATOM 1708 O O . MET A 1 210 ? -3.477 -25.25 -19.609 1 96.5 210 MET A O 1
ATOM 1712 N N . ILE A 1 211 ? -1.667 -26.172 -20.5 1 96 211 ILE A N 1
ATOM 1713 C CA . ILE A 1 211 ? -2.311 -27.469 -20.672 1 96 211 ILE A CA 1
ATOM 1714 C C . ILE A 1 211 ? -2.631 -28.062 -19.297 1 96 211 ILE A C 1
ATOM 1716 O O . ILE A 1 211 ? -3.76 -28.5 -19.062 1 96 211 ILE A O 1
ATOM 1720 N N . VAL A 1 212 ? -1.668 -28.062 -18.469 1 96.62 212 VAL A N 1
ATOM 1721 C CA . VAL A 1 212 ? -1.857 -28.609 -17.125 1 96.62 212 VAL A CA 1
ATOM 1722 C C . VAL A 1 212 ? -2.898 -27.781 -16.375 1 96.62 212 VAL A C 1
ATOM 1724 O O . VAL A 1 212 ? -3.734 -28.328 -15.656 1 96.62 212 VAL A O 1
ATOM 1727 N N . GLY A 1 213 ? -2.793 -26.469 -16.516 1 96.44 213 GLY A N 1
ATOM 1728 C CA . GLY A 1 213 ? -3.777 -25.625 -15.883 1 96.44 213 GLY A CA 1
ATOM 1729 C C . GLY A 1 213 ? -5.199 -25.922 -16.312 1 96.44 213 GLY A C 1
ATOM 1730 O O . GLY A 1 213 ? -6.121 -25.891 -15.484 1 96.44 213 GLY A O 1
ATOM 1731 N N . TRP A 1 214 ? -5.363 -26.219 -17.547 1 93.5 214 TRP A N 1
ATOM 1732 C CA . TRP A 1 214 ? -6.68 -26.531 -18.094 1 93.5 214 TRP A CA 1
ATOM 1733 C C . TRP A 1 214 ? -7.254 -27.781 -17.438 1 93.5 214 TRP A C 1
ATOM 1735 O O . TRP A 1 214 ? -8.391 -27.766 -16.953 1 93.5 214 TRP A O 1
ATOM 1745 N N . TYR A 1 215 ? -6.512 -28.781 -17.266 1 95.25 215 TYR A N 1
ATOM 1746 C CA . TYR A 1 215 ? -6.992 -30.062 -16.734 1 95.25 215 TYR A CA 1
ATOM 1747 C C . TYR A 1 215 ? -6.992 -30.047 -15.219 1 95.25 215 TYR A C 1
ATOM 1749 O O . TYR A 1 215 ? -7.895 -30.609 -14.586 1 95.25 215 TYR A O 1
ATOM 1757 N N . LEU A 1 216 ? -6.004 -29.453 -14.656 1 96.25 216 LEU A N 1
ATOM 1758 C CA . LEU A 1 216 ? -5.887 -29.406 -13.203 1 96.25 216 LEU A CA 1
ATOM 1759 C C . LEU A 1 216 ? -7.039 -28.625 -12.594 1 96.25 216 LEU A C 1
ATOM 1761 O O . LEU A 1 216 ? -7.566 -29 -11.547 1 96.25 216 LEU A O 1
ATOM 1765 N N . SER A 1 217 ? -7.363 -27.531 -13.203 1 95.5 217 SER A N 1
ATOM 1766 C CA . SER A 1 217 ? -8.469 -26.719 -12.695 1 95.5 217 SER A CA 1
ATOM 1767 C C . SER A 1 217 ? -9.773 -27.516 -12.688 1 95.5 217 SER A C 1
ATOM 1769 O O . SER A 1 217 ? -10.539 -27.453 -11.727 1 95.5 217 SER A O 1
ATOM 1771 N N . ARG A 1 218 ? -10.031 -28.234 -13.742 1 91.69 218 ARG A N 1
ATOM 1772 C CA . ARG A 1 218 ? -11.234 -29.062 -13.805 1 91.69 218 ARG A CA 1
ATOM 1773 C C . ARG A 1 218 ? -11.211 -30.141 -12.727 1 91.69 218 ARG A C 1
ATOM 1775 O O . ARG A 1 218 ? -12.227 -30.406 -12.086 1 91.69 218 ARG A O 1
ATOM 1782 N N . TRP A 1 219 ? -10.117 -30.734 -12.562 1 94.88 219 TRP A N 1
ATOM 1783 C CA . TRP A 1 219 ? -9.977 -31.797 -11.562 1 94.88 219 TRP A CA 1
ATOM 1784 C C . TRP A 1 219 ? -10.195 -31.25 -10.156 1 94.88 219 TRP A C 1
ATOM 1786 O O . TRP A 1 219 ? -10.922 -31.844 -9.359 1 94.88 219 TRP A O 1
ATOM 1796 N N . LEU A 1 220 ? -9.633 -30.125 -9.805 1 94.38 220 LEU A N 1
ATOM 1797 C CA . LEU A 1 220 ? -9.734 -29.531 -8.469 1 94.38 220 LEU A CA 1
ATOM 1798 C C . LEU A 1 220 ? -11.148 -29.047 -8.203 1 94.38 220 LEU A C 1
ATOM 1800 O O . LEU A 1 220 ? -11.602 -29.016 -7.059 1 94.38 220 LEU A O 1
ATOM 1804 N N . SER A 1 221 ? -11.82 -28.609 -9.25 1 91.69 221 SER A N 1
ATOM 1805 C CA . SER A 1 221 ? -13.148 -28.031 -9.102 1 91.69 221 SER A CA 1
ATOM 1806 C C . SER A 1 221 ? -14.172 -29.094 -8.703 1 91.69 221 SER A C 1
ATOM 1808 O O . SER A 1 221 ? -15.273 -28.766 -8.273 1 91.69 221 SER A O 1
ATOM 1810 N N . GLN A 1 222 ? -13.852 -30.328 -8.758 1 90.38 222 GLN A N 1
ATOM 1811 C CA . GLN A 1 222 ? -14.781 -31.422 -8.453 1 90.38 222 GLN A CA 1
ATOM 1812 C C . GLN A 1 222 ? -14.914 -31.625 -6.949 1 90.38 222 GLN A C 1
ATOM 1814 O O . GLN A 1 222 ? -15.859 -32.25 -6.484 1 90.38 222 GLN A O 1
ATOM 1819 N N . PHE A 1 223 ? -13.977 -31.094 -6.207 1 89.81 223 PHE A N 1
ATOM 1820 C CA . PHE A 1 223 ? -13.984 -31.281 -4.762 1 89.81 223 PHE A CA 1
ATOM 1821 C C . PHE A 1 223 ? -14.57 -30.062 -4.055 1 89.81 223 PHE A C 1
ATOM 1823 O O . PHE A 1 223 ? -14.031 -28.969 -4.164 1 89.81 223 PHE A O 1
ATOM 1830 N N . THR A 1 224 ? -15.531 -30.25 -3.227 1 88.31 224 THR A N 1
ATOM 1831 C CA . THR A 1 224 ? -16.219 -29.156 -2.551 1 88.31 224 THR A CA 1
ATOM 1832 C C . THR A 1 224 ? -15.336 -28.531 -1.48 1 88.31 224 THR A C 1
ATOM 1834 O O . THR A 1 224 ? -15.445 -27.344 -1.196 1 88.31 224 THR A O 1
ATOM 1837 N N . TRP A 1 225 ? -14.5 -29.344 -0.862 1 86.62 225 TRP A N 1
ATOM 1838 C CA . TRP A 1 225 ? -13.625 -28.797 0.166 1 86.62 225 TRP A CA 1
ATOM 1839 C C . TRP A 1 225 ? -12.609 -27.844 -0.441 1 86.62 225 TRP A C 1
ATOM 1841 O O . TRP A 1 225 ? -12.047 -27 0.262 1 86.62 225 TRP A O 1
ATOM 1851 N N . MET A 1 226 ? -12.461 -27.906 -1.747 1 90.06 226 MET A N 1
ATOM 1852 C CA . MET A 1 226 ? -11.539 -27.031 -2.477 1 90.06 226 MET A CA 1
ATOM 1853 C C . MET A 1 226 ? -12.258 -25.781 -2.979 1 90.06 226 MET A C 1
ATOM 1855 O O . MET A 1 226 ? -11.688 -24.688 -2.971 1 90.06 226 MET A O 1
ATOM 1859 N N . THR A 1 227 ? -13.484 -25.875 -3.291 1 90 227 THR A N 1
ATOM 1860 C CA . THR A 1 227 ? -14.156 -24.812 -4.016 1 90 227 THR A CA 1
ATOM 1861 C C . THR A 1 227 ? -15.023 -23.969 -3.072 1 90 227 THR A C 1
ATOM 1863 O O . THR A 1 227 ? -15.312 -22.812 -3.354 1 90 227 THR A O 1
ATOM 1866 N N . CYS A 1 228 ? -15.414 -24.5 -1.962 1 87.25 228 CYS A N 1
ATOM 1867 C CA . CYS A 1 228 ? -16.359 -23.812 -1.08 1 87.25 228 CYS A CA 1
ATOM 1868 C C . CYS A 1 228 ? -15.656 -22.719 -0.279 1 87.25 228 CYS A C 1
ATOM 1870 O O . CYS A 1 228 ? -14.625 -22.969 0.347 1 87.25 228 CYS A O 1
ATOM 1872 N N . PRO A 1 229 ? -16.172 -21.531 -0.373 1 87.88 229 PRO A N 1
ATOM 1873 C CA . PRO A 1 229 ? -15.641 -20.453 0.484 1 87.88 229 PRO A CA 1
ATOM 1874 C C . PRO A 1 229 ? -16.016 -20.641 1.951 1 87.88 229 PRO A C 1
ATOM 1876 O O . PRO A 1 229 ? -16.953 -21.391 2.264 1 87.88 229 PRO A O 1
ATOM 1879 N N . THR A 1 230 ? -15.227 -20.141 2.791 1 85.25 230 THR A N 1
ATOM 1880 C CA . THR A 1 230 ? -15.531 -20.188 4.215 1 85.25 230 THR A CA 1
ATOM 1881 C C . THR A 1 230 ? -15.391 -18.797 4.844 1 85.25 230 THR A C 1
ATOM 1883 O O . THR A 1 230 ? -14.578 -17.984 4.398 1 85.25 230 THR A O 1
ATOM 1886 N N . ASN A 1 231 ? -16.25 -18.391 5.723 1 79.5 231 ASN A N 1
ATOM 1887 C CA . ASN A 1 231 ? -16.188 -17.125 6.453 1 79.5 231 ASN A CA 1
ATOM 1888 C C . ASN A 1 231 ? -16.094 -17.359 7.961 1 79.5 231 ASN A C 1
ATOM 1890 O O . ASN A 1 231 ? -16.453 -16.484 8.742 1 79.5 231 ASN A O 1
ATOM 1894 N N . GLN A 1 232 ? -15.727 -18.594 8.297 1 80.69 232 GLN A N 1
ATOM 1895 C CA . GLN A 1 232 ? -15.602 -18.922 9.711 1 80.69 232 GLN A CA 1
ATOM 1896 C C . GLN A 1 232 ? -14.234 -19.531 10.008 1 80.69 232 GLN A C 1
ATOM 1898 O O . GLN A 1 232 ? -13.609 -20.125 9.133 1 80.69 232 GLN A O 1
ATOM 1903 N N . PHE A 1 233 ? -13.852 -19.203 11.188 1 82.56 233 PHE A N 1
ATOM 1904 C CA . PHE A 1 233 ? -12.617 -19.812 11.664 1 82.56 233 PHE A CA 1
ATOM 1905 C C . PHE A 1 233 ? -12.906 -21.172 12.305 1 82.56 233 PHE A C 1
ATOM 1907 O O . PHE A 1 233 ? -13.516 -21.25 13.375 1 82.56 233 PHE A O 1
ATOM 1914 N N . VAL A 1 234 ? -12.602 -22.156 11.523 1 80.25 234 VAL A N 1
ATOM 1915 C CA . VAL A 1 234 ? -12.867 -23.5 12.023 1 80.25 234 VAL A CA 1
ATOM 1916 C C . VAL A 1 234 ? -11.547 -24.219 12.32 1 80.25 234 VAL A C 1
ATOM 1918 O O . VAL A 1 234 ? -10.656 -24.266 11.477 1 80.25 234 VAL A O 1
ATOM 1921 N N . TRP A 1 235 ? -11.391 -24.703 13.477 1 80.69 235 TRP A N 1
ATOM 1922 C CA . TRP A 1 235 ? -10.164 -25.359 13.914 1 80.69 235 TRP A CA 1
ATOM 1923 C C . TRP A 1 235 ? -10.156 -26.828 13.484 1 80.69 235 TRP A C 1
ATOM 1925 O O . TRP A 1 235 ? -9.094 -27.391 13.203 1 80.69 235 TRP A O 1
ATOM 1935 N N . MET A 1 236 ? -11.445 -27.406 13.391 1 76.81 236 MET A N 1
ATOM 1936 C CA . MET A 1 236 ? -11.531 -28.812 12.992 1 76.81 236 MET A CA 1
ATOM 1937 C C . MET A 1 236 ? -12.133 -28.938 11.602 1 76.81 236 MET A C 1
ATOM 1939 O O . MET A 1 236 ? -13.289 -28.562 11.383 1 76.81 236 MET A O 1
ATOM 1943 N N . PRO A 1 237 ? -11.242 -29.422 10.758 1 72.38 237 PRO A N 1
ATOM 1944 C CA . PRO A 1 237 ? -11.727 -29.5 9.375 1 72.38 237 PRO A CA 1
ATOM 1945 C C . PRO A 1 237 ? -12.953 -30.406 9.234 1 72.38 237 PRO A C 1
ATOM 1947 O O . PRO A 1 237 ? -12.992 -31.5 9.812 1 72.38 237 PRO A O 1
ATOM 1950 N N . GLY A 1 238 ? -14.102 -29.797 9 1 68 238 GLY A N 1
ATOM 1951 C CA . GLY A 1 238 ? -15.305 -30.562 8.688 1 68 238 GLY A CA 1
ATOM 1952 C C . GLY A 1 238 ? -15.656 -30.547 7.215 1 68 238 GLY A C 1
ATOM 1953 O O . GLY A 1 238 ? -14.93 -29.953 6.406 1 68 238 GLY A O 1
ATOM 1954 N N . SER A 1 239 ? -16.594 -31.438 6.832 1 72.75 239 SER A N 1
ATOM 1955 C CA . SER A 1 239 ? -17.078 -31.453 5.457 1 72.75 239 SER A CA 1
ATOM 1956 C C . SER A 1 239 ? -17.688 -30.109 5.082 1 72.75 239 SER A C 1
ATOM 1958 O O . SER A 1 239 ? -18.469 -29.547 5.844 1 72.75 239 SER A O 1
ATOM 1960 N N . LEU A 1 240 ? -17.031 -29.484 4.246 1 71.81 240 LEU A N 1
ATOM 1961 C CA . LEU A 1 240 ? -17.562 -28.219 3.77 1 71.81 240 LEU A CA 1
ATOM 1962 C C . LEU A 1 240 ? -18.547 -28.438 2.623 1 71.81 240 LEU A C 1
ATOM 1964 O O . LEU A 1 240 ? -18.203 -29.062 1.613 1 71.81 240 LEU A O 1
ATOM 1968 N N . GLU A 1 241 ? -19.766 -28.266 2.852 1 75.62 241 GLU A N 1
ATOM 1969 C CA . GLU A 1 241 ? -20.781 -28.328 1.798 1 75.62 241 GLU A CA 1
ATOM 1970 C C . GLU A 1 241 ? -21.375 -26.953 1.521 1 75.62 241 GLU A C 1
ATOM 1972 O O . GLU A 1 241 ? -21.625 -26.188 2.451 1 75.62 241 GLU A O 1
ATOM 1977 N N . CYS A 1 242 ? -21.172 -26.656 0.356 1 74.19 242 CYS A N 1
ATOM 1978 C CA . CYS A 1 242 ? -21.75 -25.391 -0.057 1 74.19 242 CYS A CA 1
ATOM 1979 C C . CYS A 1 242 ? -22.375 -25.5 -1.438 1 74.19 242 CYS A C 1
ATOM 1981 O O . CYS A 1 242 ? -22.25 -26.531 -2.105 1 74.19 242 CYS A O 1
ATOM 1983 N N . GLU A 1 243 ? -23.219 -24.469 -1.655 1 74.19 243 GLU A N 1
ATOM 1984 C CA . GLU A 1 243 ? -23.672 -24.359 -3.039 1 74.19 243 GLU A CA 1
ATOM 1985 C C . GLU A 1 243 ? -22.547 -23.859 -3.947 1 74.19 243 GLU A C 1
ATOM 1987 O O . GLU A 1 243 ? -22.062 -22.734 -3.791 1 74.19 243 GLU A O 1
ATOM 1992 N N . VAL A 1 244 ? -22.141 -24.812 -4.707 1 76.19 244 VAL A N 1
ATOM 1993 C CA . VAL A 1 244 ? -21 -24.531 -5.578 1 76.19 244 VAL A CA 1
ATOM 1994 C C . VAL A 1 244 ? -21.344 -23.406 -6.555 1 76.19 244 VAL A C 1
ATOM 1996 O O . VAL A 1 244 ? -22.453 -23.391 -7.105 1 76.19 244 VAL A O 1
ATOM 1999 N N . GLU A 1 245 ? -20.531 -22.5 -6.684 1 75.31 245 GLU A N 1
ATOM 2000 C CA . GLU A 1 245 ? -20.703 -21.344 -7.566 1 75.31 245 GLU A CA 1
ATOM 2001 C C . GLU A 1 245 ? -20.766 -21.781 -9.031 1 75.31 245 GLU A C 1
ATOM 2003 O O . GLU A 1 245 ? -20.281 -22.859 -9.383 1 75.31 245 GLU A O 1
ATOM 2008 N N . ASN A 1 246 ? -21.297 -21 -9.852 1 72.94 246 ASN A N 1
ATOM 2009 C CA . ASN A 1 246 ? -21.531 -21.281 -11.266 1 72.94 246 ASN A CA 1
ATOM 2010 C C . ASN A 1 246 ? -20.234 -21.453 -12.023 1 72.94 246 ASN A C 1
ATOM 2012 O O . ASN A 1 246 ? -20.188 -22.156 -13.039 1 72.94 246 ASN A O 1
ATOM 2016 N N . ILE A 1 247 ? -19.234 -20.922 -11.492 1 79 247 ILE A N 1
ATOM 2017 C CA . ILE A 1 247 ? -17.953 -20.969 -12.188 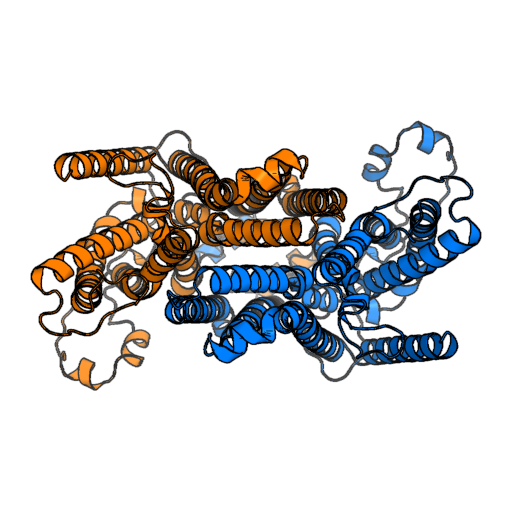1 79 247 ILE A CA 1
ATOM 2018 C C . ILE A 1 247 ? -17.406 -22.391 -12.18 1 79 247 ILE A C 1
ATOM 2020 O O . ILE A 1 247 ? -16.578 -22.75 -13.016 1 79 247 ILE A O 1
ATOM 2024 N N . PHE A 1 248 ? -17.969 -23.188 -11.32 1 83.44 248 PHE A N 1
ATOM 2025 C CA . PHE A 1 248 ? -17.422 -24.531 -11.164 1 83.44 248 PHE A CA 1
ATOM 2026 C C . PHE A 1 248 ? -18.344 -25.562 -11.797 1 83.44 248 PHE A C 1
ATOM 2028 O O . PHE A 1 248 ? -18.109 -26.766 -11.695 1 83.44 248 PHE A O 1
ATOM 2035 N N . HIS A 1 249 ? -19.484 -25.078 -12.336 1 77.25 249 HIS A N 1
ATOM 2036 C CA . HIS A 1 249 ? -20.422 -25.953 -13.031 1 77.25 249 HIS A CA 1
ATOM 2037 C C . HIS A 1 249 ? -20.172 -25.938 -14.539 1 77.25 249 HIS A C 1
ATOM 2039 O O . HIS A 1 249 ? -19.719 -24.938 -15.086 1 77.25 249 HIS A O 1
ATOM 2045 N N . GLU A 1 250 ? -20.484 -27.141 -15.008 1 74.75 250 GLU A N 1
ATOM 2046 C CA . GLU A 1 250 ? -20.344 -27.266 -16.453 1 74.75 250 GLU A CA 1
ATOM 2047 C C . GLU A 1 250 ? -21.312 -26.328 -17.188 1 74.75 250 GLU A C 1
ATOM 2049 O O . GLU A 1 250 ? -22.484 -26.234 -16.812 1 74.75 250 GLU A O 1
ATOM 2054 N N . ALA A 1 251 ? -20.938 -25.203 -17.609 1 60.31 251 ALA A N 1
ATOM 2055 C CA . ALA A 1 251 ? -21.781 -24.281 -18.375 1 60.31 251 ALA A CA 1
ATOM 2056 C C . ALA A 1 251 ? -22.016 -24.812 -19.781 1 60.31 251 ALA A C 1
ATOM 2058 O O . ALA A 1 251 ? -21.125 -25.391 -20.391 1 60.31 251 ALA A O 1
ATOM 2059 N N . THR A 1 252 ? -23.203 -25.422 -20.047 1 49.03 252 THR A N 1
ATOM 2060 C CA . THR A 1 252 ? -23.5 -25.688 -21.453 1 49.03 252 THR A CA 1
ATOM 2061 C C . THR A 1 252 ? -23.234 -24.453 -22.312 1 49.03 252 THR A C 1
ATOM 2063 O O . THR A 1 252 ? -23.688 -24.359 -23.453 1 49.03 252 THR A O 1
ATOM 2066 N N . THR A 1 253 ? -22.688 -23.531 -21.656 1 45.09 253 THR A N 1
ATOM 2067 C CA . THR A 1 253 ? -22.641 -22.234 -22.312 1 45.09 253 THR A CA 1
ATOM 2068 C C . THR A 1 253 ? -21.906 -22.344 -23.656 1 45.09 253 THR A C 1
ATOM 2070 O O . THR A 1 253 ? -21.047 -23.219 -23.828 1 45.09 253 THR A O 1
ATOM 2073 N N . TYR A 1 254 ? -22.594 -21.875 -24.672 1 39.91 254 TYR A N 1
ATOM 2074 C CA . TYR A 1 254 ? -21.969 -21.297 -25.859 1 39.91 254 TYR A CA 1
ATOM 2075 C C . TYR A 1 254 ? -20.75 -20.453 -25.469 1 39.91 254 TYR A C 1
ATOM 2077 O O . TYR A 1 254 ? -20.703 -19.906 -24.375 1 39.91 254 TYR A O 1
ATOM 2085 N N . PHE A 1 255 ? -19.578 -20.609 -25.891 1 42.09 255 PHE A N 1
ATOM 2086 C CA . PHE A 1 255 ? -18.328 -19.859 -25.734 1 42.09 255 PHE A CA 1
ATOM 2087 C C . PHE A 1 255 ? -18.609 -18.422 -25.312 1 42.09 255 PHE A C 1
ATOM 2089 O O . PHE A 1 255 ? -19.453 -17.75 -25.922 1 42.09 255 PHE A O 1
ATOM 2096 N N . PRO A 1 256 ? -18.578 -18.016 -24.203 1 40.66 256 PRO A N 1
ATOM 2097 C CA . PRO A 1 256 ? -18.875 -16.609 -23.906 1 40.66 256 PRO A CA 1
ATOM 2098 C C . PRO A 1 256 ? -18.516 -15.672 -25.047 1 40.66 256 PRO A C 1
ATOM 2100 O O . PRO A 1 256 ? -17.438 -15.797 -25.641 1 40.66 256 PRO A O 1
ATOM 2103 N N . SER A 1 257 ? -19.438 -15.133 -25.766 1 39.56 257 SER A N 1
ATOM 2104 C CA . SER A 1 257 ? -19.312 -14.242 -26.906 1 39.56 257 SER A CA 1
ATOM 2105 C C . SER A 1 257 ? -18.156 -13.258 -26.719 1 39.56 257 SER A C 1
ATOM 2107 O O . SER A 1 257 ? -17.5 -12.891 -27.688 1 39.56 257 SER A O 1
ATOM 2109 N N . GLN A 1 258 ? -17.906 -12.828 -25.547 1 39.25 258 GLN A N 1
ATOM 2110 C CA . GLN A 1 258 ? -16.953 -11.742 -25.344 1 39.25 258 GLN A CA 1
ATOM 2111 C C . GLN A 1 258 ? -15.523 -12.234 -25.547 1 39.25 258 GLN A C 1
ATOM 2113 O O . GLN A 1 258 ? -14.648 -11.469 -25.969 1 39.25 258 GLN A O 1
ATOM 2118 N N . VAL A 1 259 ? -15.203 -13.414 -25.172 1 40.53 259 VAL A N 1
ATOM 2119 C CA . VAL A 1 259 ? -13.844 -13.883 -25.422 1 40.53 259 VAL A CA 1
ATOM 2120 C C . VAL A 1 259 ? -13.68 -14.164 -26.922 1 40.53 259 VAL A C 1
ATOM 2122 O O . VAL A 1 259 ? -12.602 -13.953 -27.484 1 40.53 259 VAL A O 1
ATOM 2125 N N . PHE A 1 260 ? -14.734 -14.688 -27.594 1 40.69 260 PHE A N 1
ATOM 2126 C CA . PHE A 1 260 ? -14.672 -14.859 -29.031 1 40.69 260 PHE A CA 1
ATOM 2127 C C . PHE A 1 260 ? -14.469 -13.523 -29.734 1 40.69 260 PHE A C 1
ATOM 2129 O O . PHE A 1 260 ? -13.891 -13.469 -30.828 1 40.69 260 PHE A O 1
ATOM 2136 N N . GLU A 1 261 ? -15.078 -12.508 -29.156 1 40.34 261 GLU A N 1
ATOM 2137 C CA . GLU A 1 261 ? -14.867 -11.234 -29.844 1 40.34 261 GLU A CA 1
ATOM 2138 C C . GLU A 1 261 ? -13.406 -10.82 -29.797 1 40.34 261 GLU A C 1
ATOM 2140 O O . GLU A 1 261 ? -12.961 -10.008 -30.609 1 40.34 261 GLU A O 1
ATOM 2145 N N . LEU A 1 262 ? -12.727 -11.25 -28.875 1 37.81 262 LEU A N 1
ATOM 2146 C CA . LEU A 1 262 ? -11.32 -10.852 -28.875 1 37.81 262 LEU A CA 1
ATOM 2147 C C . LEU A 1 262 ? -10.484 -11.797 -29.719 1 37.81 262 LEU A C 1
ATOM 2149 O O . LEU A 1 262 ? -9.336 -11.492 -30.062 1 37.81 262 LEU A O 1
ATOM 2153 N N . LEU A 1 263 ? -10.852 -13.055 -29.938 1 41.94 263 LEU A N 1
ATOM 2154 C CA . LEU A 1 263 ? -10.086 -13.93 -30.812 1 41.94 263 LEU A CA 1
ATOM 2155 C C . LEU A 1 263 ? -10.398 -13.648 -32.281 1 41.94 263 LEU A C 1
ATOM 2157 O O . LEU A 1 263 ? -11.547 -13.359 -32.625 1 41.94 263 LEU A O 1
ATOM 2161 N N . PRO A 1 264 ? -9.461 -13.352 -33.219 1 41.16 264 PRO A N 1
ATOM 2162 C CA . PRO A 1 264 ? -9.719 -13.117 -34.625 1 41.16 264 PRO A CA 1
ATOM 2163 C C . PRO A 1 264 ? -10.641 -14.164 -35.25 1 41.16 264 PRO A C 1
ATOM 2165 O O . PRO A 1 264 ? -10.672 -15.312 -34.781 1 41.16 264 PRO A O 1
ATOM 2168 N N . ARG A 1 265 ? -11.594 -13.773 -36 1 45.62 265 ARG A N 1
ATOM 2169 C CA . ARG A 1 265 ? -12.562 -14.531 -36.781 1 45.62 265 ARG A CA 1
ATOM 2170 C C . ARG A 1 265 ? -11.914 -15.75 -37.438 1 45.62 265 ARG A C 1
ATOM 2172 O O . ARG A 1 265 ? -12.57 -16.781 -37.625 1 45.62 265 ARG A O 1
ATOM 2179 N N . ALA A 1 266 ? -10.609 -15.523 -37.875 1 42.66 266 ALA A N 1
ATOM 2180 C CA . ALA A 1 266 ? -9.914 -16.547 -38.656 1 42.66 266 ALA A CA 1
ATOM 2181 C C . ALA A 1 266 ? -9.695 -17.812 -37.812 1 42.66 266 ALA A C 1
ATOM 2183 O O . ALA A 1 266 ? -9.742 -18.922 -38.312 1 42.66 266 ALA A O 1
ATOM 2184 N N . ILE A 1 267 ? -9.406 -17.609 -36.531 1 45.47 267 ILE A N 1
ATOM 2185 C CA . ILE A 1 267 ? -9.188 -18.797 -35.719 1 45.47 267 ILE A CA 1
ATOM 2186 C C . ILE A 1 267 ? -10.531 -19.438 -35.375 1 45.47 267 ILE A C 1
ATOM 2188 O O . ILE A 1 267 ? -10.633 -20.672 -35.312 1 45.47 267 ILE A O 1
ATOM 2192 N N . ILE A 1 268 ? -11.5 -18.578 -35.219 1 47.03 268 ILE A N 1
ATOM 2193 C CA . ILE A 1 268 ? -12.844 -19.125 -35.031 1 47.03 268 ILE A CA 1
ATOM 2194 C C . ILE A 1 268 ? -13.219 -20 -36.25 1 47.03 268 ILE A C 1
ATOM 2196 O O . ILE A 1 268 ? -13.805 -21.062 -36.062 1 47.03 268 ILE A O 1
ATOM 2200 N N . HIS A 1 269 ? -12.945 -19.453 -37.438 1 45.78 269 HIS A N 1
ATOM 2201 C CA . HIS A 1 269 ? -13.266 -20.188 -38.656 1 45.78 269 HIS A CA 1
ATOM 2202 C C . HIS A 1 269 ? -12.414 -21.438 -38.781 1 45.78 269 HIS A C 1
ATOM 2204 O O . HIS A 1 269 ? -12.734 -22.344 -39.562 1 45.78 269 HIS A O 1
ATOM 2210 N N . LEU A 1 270 ? -11.195 -21.391 -38.438 1 43.62 270 LEU A N 1
ATOM 2211 C CA . LEU A 1 270 ? -10.352 -22.562 -38.562 1 43.62 270 LEU A CA 1
ATOM 2212 C C . LEU A 1 270 ? -10.867 -23.703 -37.688 1 43.62 270 LEU A C 1
ATOM 2214 O O . LEU A 1 270 ? -10.641 -24.875 -37.969 1 43.62 270 LEU A O 1
ATOM 2218 N N . PHE A 1 271 ? -11.359 -23.453 -36.5 1 41.41 271 PHE A N 1
ATOM 2219 C CA . PHE A 1 271 ? -11.984 -24.516 -35.719 1 41.41 271 PHE A CA 1
ATOM 2220 C C . PHE A 1 271 ? -13.5 -24.391 -35.75 1 41.41 271 PHE A C 1
ATOM 2222 O O . PHE A 1 271 ? -14.117 -23.891 -34.812 1 41.41 271 PHE A O 1
ATOM 2229 N N . PRO A 1 272 ? -14.023 -24.375 -36.875 1 42.41 272 PRO A N 1
ATOM 2230 C CA . PRO A 1 272 ? -15.477 -24.266 -37.031 1 42.41 272 PRO A CA 1
ATOM 2231 C C . PRO A 1 272 ? -16.25 -25.062 -36 1 42.41 272 PRO A C 1
ATOM 2233 O O . PRO A 1 272 ? -17.266 -24.578 -35.469 1 42.41 272 PRO A O 1
ATOM 2236 N N . ASN A 1 273 ? -16.188 -26.484 -36.094 1 39.56 273 ASN A N 1
ATOM 2237 C CA . ASN A 1 273 ? -16.875 -27.484 -35.281 1 39.56 273 ASN A CA 1
ATOM 2238 C C . ASN A 1 273 ? -16.344 -27.5 -33.844 1 39.56 273 ASN A C 1
ATOM 2240 O O . ASN A 1 273 ? -16.188 -28.578 -33.25 1 39.56 273 ASN A O 1
ATOM 2244 N N . VAL A 1 274 ? -15.469 -26.828 -33.531 1 40.91 274 VAL A N 1
ATOM 2245 C CA . VAL A 1 274 ? -15.031 -26.891 -32.125 1 40.91 274 VAL A CA 1
ATOM 2246 C C . VAL A 1 274 ? -16.25 -27 -31.219 1 40.91 274 VAL A C 1
ATOM 2248 O O . VAL A 1 274 ? -17.047 -26.062 -31.125 1 40.91 274 VAL A O 1
ATOM 2251 N N . LEU A 1 275 ? -16.906 -28.141 -31.188 1 41.44 275 LEU A N 1
ATOM 2252 C CA . LEU A 1 275 ? -17.938 -28.969 -30.562 1 41.44 275 LEU A CA 1
ATOM 2253 C C . LEU A 1 275 ? -18.281 -28.453 -29.172 1 41.44 275 LEU A C 1
ATOM 2255 O O . LEU A 1 275 ? -17.5 -27.688 -28.562 1 41.44 275 LEU A O 1
ATOM 2259 N N . ALA A 1 276 ? -19.484 -29.047 -28.5 1 44 276 ALA A N 1
ATOM 2260 C CA . ALA A 1 276 ? -20.219 -29.094 -27.234 1 44 276 ALA A CA 1
ATOM 2261 C C . ALA A 1 276 ? -19.266 -29.312 -26.062 1 44 276 ALA A C 1
ATOM 2263 O O . ALA A 1 276 ? -19.25 -30.391 -25.453 1 44 276 ALA A O 1
ATOM 2264 N N . ILE A 1 277 ? -17.969 -29.156 -26.172 1 50.66 277 ILE A N 1
ATOM 2265 C CA . ILE A 1 277 ? -17.156 -29.516 -25.016 1 50.66 277 ILE A CA 1
ATOM 2266 C C . ILE A 1 277 ? -17.625 -28.734 -23.797 1 50.66 277 ILE A C 1
ATOM 2268 O O . ILE A 1 277 ? -17.828 -27.516 -23.875 1 50.66 277 ILE A O 1
ATOM 2272 N N . SER A 1 278 ? -18.234 -29.484 -22.938 1 65.5 278 SER A N 1
ATOM 2273 C CA . SER A 1 278 ? -18.641 -29 -21.625 1 65.5 278 SER A CA 1
ATOM 2274 C C . SER A 1 278 ? -17.5 -28.297 -20.906 1 65.5 278 SER A C 1
ATOM 2276 O O . SER A 1 278 ? -16.5 -28.922 -20.547 1 65.5 278 SER A O 1
ATOM 2278 N N . ILE A 1 279 ? -17.281 -27.109 -21.203 1 77.94 279 ILE A N 1
ATOM 2279 C CA . ILE A 1 279 ? -16.25 -26.312 -20.547 1 77.94 279 ILE A CA 1
ATOM 2280 C C . ILE A 1 279 ? -16.781 -25.797 -19.203 1 77.94 279 ILE A C 1
ATOM 2282 O O . ILE A 1 279 ? -17.953 -25.391 -19.109 1 77.94 279 ILE A O 1
ATOM 2286 N N . VAL A 1 280 ? -15.953 -26.094 -18.234 1 83.5 280 VAL A N 1
ATOM 2287 C CA . VAL A 1 280 ? -16.219 -25.469 -16.938 1 83.5 280 VAL A CA 1
ATOM 2288 C C . VAL A 1 280 ? -15.547 -24.094 -16.891 1 83.5 280 VAL A C 1
ATOM 2290 O O . VAL A 1 280 ? -14.352 -23.969 -17.156 1 83.5 280 VAL A O 1
ATOM 2293 N N . PRO A 1 281 ? -16.188 -23.078 -16.656 1 85.25 281 PRO A N 1
ATOM 2294 C CA . PRO A 1 281 ? -15.664 -21.719 -16.703 1 85.25 281 PRO A CA 1
ATOM 2295 C C . PRO A 1 281 ? -14.359 -21.562 -15.938 1 85.25 281 PRO A C 1
ATOM 2297 O O . PRO A 1 281 ? -13.523 -20.734 -16.297 1 85.25 281 PRO A O 1
ATOM 2300 N N . ILE A 1 282 ? -14.148 -22.312 -14.922 1 90.31 282 ILE A N 1
ATOM 2301 C CA . ILE A 1 282 ? -12.93 -22.234 -14.125 1 90.31 282 ILE A CA 1
ATOM 2302 C C . ILE A 1 282 ? -11.719 -22.547 -15 1 90.31 282 ILE A C 1
ATOM 2304 O O . ILE A 1 282 ? -10.617 -22.078 -14.742 1 90.31 282 ILE A O 1
ATOM 2308 N N . GLN A 1 283 ? -11.914 -23.312 -16.047 1 91.25 283 GLN A N 1
ATOM 2309 C CA . GLN A 1 283 ? -10.82 -23.672 -16.953 1 91.25 283 GLN A CA 1
ATOM 2310 C C . GLN A 1 283 ? -10.289 -22.453 -17.688 1 91.25 283 GLN A C 1
ATOM 2312 O O . GLN A 1 283 ? -9.078 -22.328 -17.906 1 91.25 283 GLN A O 1
ATOM 2317 N N . LEU A 1 284 ? -11.133 -21.531 -18 1 88.62 284 LEU A N 1
ATOM 2318 C CA . LEU A 1 284 ? -10.719 -20.297 -18.641 1 88.62 284 LEU A CA 1
ATOM 2319 C C . LEU A 1 284 ? -9.93 -19.422 -17.688 1 88.62 284 LEU A C 1
ATOM 2321 O O . LEU A 1 284 ? -8.938 -18.797 -18.078 1 88.62 284 LEU A O 1
ATOM 2325 N N . HIS A 1 285 ? -10.43 -19.344 -16.5 1 92.31 285 HIS A N 1
ATOM 2326 C CA . HIS A 1 285 ? -9.695 -18.609 -15.484 1 92.31 285 HIS A CA 1
ATOM 2327 C C . HIS A 1 285 ? -8.328 -19.234 -15.234 1 92.31 285 HIS A C 1
ATOM 2329 O O . HIS A 1 285 ? -7.348 -18.516 -15.016 1 92.31 285 HIS A O 1
ATOM 2335 N N . ALA A 1 286 ? -8.312 -20.531 -15.336 1 95.69 286 ALA A N 1
ATOM 2336 C CA . ALA A 1 286 ? -7.039 -21.234 -15.125 1 95.69 286 ALA A CA 1
ATOM 2337 C C . ALA A 1 286 ? -6.055 -20.906 -16.25 1 95.69 286 ALA A C 1
ATOM 2339 O O . ALA A 1 286 ? -4.844 -20.828 -16.016 1 95.69 286 ALA A O 1
ATOM 2340 N N . ILE A 1 287 ? -6.531 -20.75 -17.422 1 94.19 287 ILE A N 1
ATOM 2341 C CA . ILE A 1 287 ? -5.664 -20.391 -18.531 1 94.19 287 ILE A CA 1
ATOM 2342 C C . ILE A 1 287 ? -5.078 -19 -18.312 1 94.19 287 ILE A C 1
ATOM 2344 O O . ILE A 1 287 ? -3.889 -18.781 -18.531 1 94.19 287 ILE A O 1
ATOM 2348 N N . SER A 1 288 ? -5.914 -18.078 -17.875 1 95.06 288 SER A N 1
ATOM 2349 C CA . SER A 1 288 ? -5.445 -16.734 -17.578 1 95.06 288 SER A CA 1
ATOM 2350 C C . SER A 1 288 ? -4.371 -16.75 -16.484 1 95.06 288 SER A C 1
ATOM 2352 O O . SER A 1 288 ? -3.328 -16.109 -16.625 1 95.06 288 SER A O 1
ATOM 2354 N N . LEU A 1 289 ? -4.621 -17.5 -15.477 1 97.25 289 LEU A N 1
ATOM 2355 C CA . LEU A 1 289 ? -3.66 -17.609 -14.383 1 97.25 289 LEU A CA 1
ATOM 2356 C C . LEU A 1 289 ? -2.389 -18.312 -14.852 1 97.25 289 LEU A C 1
ATOM 2358 O O . LEU A 1 289 ? -1.289 -17.969 -14.406 1 97.25 289 LEU A O 1
ATOM 2362 N N . SER A 1 290 ? -2.578 -19.281 -15.734 1 97.62 290 SER A N 1
ATOM 2363 C CA . SER A 1 290 ? -1.422 -19.984 -16.281 1 97.62 290 SER A CA 1
ATOM 2364 C C . SER A 1 290 ? -0.55 -19.047 -17.109 1 97.62 290 SER A C 1
ATOM 2366 O O . SER A 1 290 ? 0.679 -19.141 -17.062 1 97.62 290 SER A O 1
ATOM 2368 N N . LEU A 1 291 ? -1.183 -18.25 -17.844 1 95.94 291 LEU A N 1
ATOM 2369 C CA . LEU A 1 291 ? -0.441 -17.266 -18.625 1 95.94 291 LEU A CA 1
ATOM 2370 C C . LEU A 1 291 ? 0.366 -16.344 -17.719 1 95.94 291 LEU A C 1
ATOM 2372 O O . LEU A 1 291 ? 1.527 -16.047 -18.016 1 95.94 291 LEU A O 1
ATOM 2376 N N . PHE A 1 292 ? -0.221 -15.945 -16.688 1 97.19 292 PHE A N 1
ATOM 2377 C CA . PHE A 1 292 ? 0.486 -15.086 -15.75 1 97.19 292 PHE A CA 1
ATOM 2378 C C . PHE A 1 292 ? 1.642 -15.836 -15.094 1 97.19 292 PHE A C 1
ATOM 2380 O O . PHE A 1 292 ? 2.74 -15.289 -14.953 1 97.19 292 PHE A O 1
ATOM 2387 N N . ALA A 1 293 ? 1.398 -17.031 -14.719 1 97.25 293 ALA A N 1
ATOM 2388 C CA . ALA A 1 293 ? 2.412 -17.859 -14.07 1 97.25 293 ALA A CA 1
ATOM 2389 C C . ALA A 1 293 ? 3.607 -18.078 -14.992 1 97.25 293 ALA A C 1
ATOM 2391 O O . ALA A 1 293 ? 4.734 -18.266 -14.523 1 97.25 293 ALA A O 1
ATOM 2392 N N . SER A 1 294 ? 3.383 -18.062 -16.25 1 96.12 294 SER A N 1
ATOM 2393 C CA . SER A 1 294 ? 4.441 -18.375 -17.203 1 96.12 294 SER A CA 1
ATOM 2394 C C . SER A 1 294 ? 5.117 -17.109 -17.719 1 96.12 294 SER A C 1
ATOM 2396 O O . SER A 1 294 ? 6.32 -17.109 -17.984 1 96.12 294 SER A O 1
ATOM 2398 N N . LEU A 1 295 ? 4.344 -16.016 -17.797 1 94.62 295 LEU A N 1
ATOM 2399 C CA . LEU A 1 295 ? 4.879 -14.82 -18.453 1 94.62 295 LEU A CA 1
ATOM 2400 C C . LEU A 1 295 ? 5.383 -13.82 -17.422 1 94.62 295 LEU A C 1
ATOM 2402 O O . LEU A 1 295 ? 6.363 -13.109 -17.672 1 94.62 295 LEU A O 1
ATOM 2406 N N . VAL A 1 296 ? 4.777 -13.766 -16.297 1 95.88 296 VAL A N 1
ATOM 2407 C CA . VAL A 1 296 ? 5.062 -12.68 -15.367 1 95.88 296 VAL A CA 1
ATOM 2408 C C . VAL A 1 296 ? 5.715 -13.234 -14.109 1 95.88 296 VAL A C 1
ATOM 2410 O O . VAL A 1 296 ? 6.73 -12.711 -13.641 1 95.88 296 VAL A O 1
ATOM 2413 N N . ALA A 1 297 ? 5.23 -14.266 -13.594 1 95.31 297 ALA A N 1
ATOM 2414 C CA . ALA A 1 297 ? 5.66 -14.797 -12.305 1 95.31 297 ALA A CA 1
ATOM 2415 C C . ALA A 1 297 ? 7.156 -15.094 -12.305 1 95.31 297 ALA A C 1
ATOM 2417 O O . ALA A 1 297 ? 7.844 -14.859 -11.305 1 95.31 297 ALA A O 1
ATOM 2418 N N . PRO A 1 298 ? 7.719 -15.562 -13.43 1 93.44 298 PRO A N 1
ATOM 2419 C CA . PRO A 1 298 ? 9.156 -15.852 -13.43 1 93.44 298 PRO A CA 1
ATOM 2420 C C . PRO A 1 298 ? 10.008 -14.617 -13.164 1 93.44 298 PRO A C 1
ATOM 2422 O O . PRO A 1 298 ? 11.156 -14.742 -12.719 1 93.44 298 PRO A O 1
ATOM 2425 N N . PHE A 1 299 ? 9.484 -13.516 -13.406 1 93.62 299 PHE A N 1
ATOM 2426 C CA . PHE A 1 299 ? 10.25 -12.297 -13.188 1 93.62 299 PHE A CA 1
ATOM 2427 C C . PHE A 1 299 ? 10.438 -12.031 -11.695 1 93.62 299 PHE A C 1
ATOM 2429 O O . PHE A 1 299 ? 11.336 -11.289 -11.305 1 93.62 299 PHE A O 1
ATOM 2436 N N . GLY A 1 300 ? 9.547 -12.609 -10.906 1 92.81 300 GLY A N 1
ATOM 2437 C CA . GLY A 1 300 ? 9.852 -12.617 -9.477 1 92.81 300 GLY A CA 1
ATOM 2438 C C . GLY A 1 300 ? 11.125 -13.375 -9.148 1 92.81 300 GLY A C 1
ATOM 2439 O O . GLY A 1 300 ? 11.898 -12.945 -8.289 1 92.81 300 GLY A O 1
ATOM 2440 N N . GLY A 1 301 ? 11.352 -14.422 -9.844 1 92.12 301 GLY A N 1
ATOM 2441 C CA . GLY A 1 301 ? 12.586 -15.18 -9.688 1 92.12 301 GLY A CA 1
ATOM 2442 C C . GLY A 1 301 ? 13.805 -14.43 -10.188 1 92.12 301 GLY A C 1
ATOM 2443 O O . GLY A 1 301 ? 14.883 -14.508 -9.586 1 92.12 301 GLY A O 1
ATOM 2444 N N . PHE A 1 302 ? 13.633 -13.734 -11.227 1 92.19 302 PHE A N 1
ATOM 2445 C CA . PHE A 1 302 ? 14.734 -12.945 -11.758 1 92.19 302 PHE A CA 1
ATOM 2446 C C . PHE A 1 302 ? 15.133 -11.844 -10.773 1 92.19 302 PHE A C 1
ATOM 2448 O O . PHE A 1 302 ? 16.312 -11.516 -10.648 1 92.19 302 PHE A O 1
ATOM 2455 N N . LEU A 1 303 ? 14.133 -11.32 -10.172 1 93.06 303 LEU A N 1
ATOM 2456 C CA . LEU A 1 303 ? 14.43 -10.312 -9.156 1 93.06 303 LEU A CA 1
ATOM 2457 C C . LEU A 1 303 ? 15.242 -10.922 -8.008 1 93.06 303 LEU A C 1
ATOM 2459 O O . LEU A 1 303 ? 16.203 -10.32 -7.539 1 93.06 303 LEU A O 1
ATOM 2463 N N . ALA A 1 304 ? 14.828 -12.062 -7.586 1 92.44 304 ALA A N 1
ATOM 2464 C CA . ALA A 1 304 ? 15.57 -12.758 -6.539 1 92.44 304 ALA A CA 1
ATOM 2465 C C . ALA A 1 304 ? 17 -13.039 -6.98 1 92.44 304 ALA A C 1
ATOM 2467 O O . ALA A 1 304 ? 17.953 -12.883 -6.195 1 92.44 304 ALA A O 1
ATOM 2468 N N . SER A 1 305 ? 17.203 -13.438 -8.18 1 90.94 305 SER A N 1
ATOM 2469 C CA . SER A 1 305 ? 18.547 -13.672 -8.727 1 90.94 305 SER A CA 1
ATOM 2470 C C . SER A 1 305 ? 19.359 -12.383 -8.773 1 90.94 305 SER A C 1
ATOM 2472 O O . SER A 1 305 ? 20.562 -12.398 -8.5 1 90.94 305 SER A O 1
ATOM 2474 N N . ALA A 1 306 ? 18.703 -11.344 -9.141 1 91.19 306 ALA A N 1
ATOM 2475 C CA . ALA A 1 306 ? 19.375 -10.047 -9.164 1 91.19 306 ALA A CA 1
ATOM 2476 C C . ALA A 1 306 ? 19.859 -9.664 -7.77 1 91.19 306 ALA A C 1
ATOM 2478 O O . ALA A 1 306 ? 20.984 -9.172 -7.621 1 91.19 306 ALA A O 1
ATOM 2479 N N . ILE A 1 307 ? 19.062 -9.938 -6.801 1 91.88 307 ILE A N 1
ATOM 2480 C CA . ILE A 1 307 ? 19.438 -9.625 -5.426 1 91.88 307 ILE A CA 1
ATOM 2481 C C . ILE A 1 307 ? 20.641 -10.484 -5.016 1 91.88 307 ILE A C 1
ATOM 2483 O O . ILE A 1 307 ? 21.594 -9.977 -4.422 1 91.88 307 ILE A O 1
ATOM 2487 N N . LYS A 1 308 ? 20.594 -11.734 -5.359 1 90.38 308 LYS A N 1
ATOM 2488 C CA . LYS A 1 308 ? 21.703 -12.625 -5.031 1 90.38 308 LYS A CA 1
ATOM 2489 C C . LYS A 1 308 ? 22.984 -12.164 -5.699 1 90.38 308 LYS A C 1
ATOM 2491 O O . LYS A 1 308 ? 24.047 -12.141 -5.07 1 90.38 308 LYS A O 1
ATOM 2496 N N . ARG A 1 309 ? 22.906 -11.781 -6.863 1 88.69 309 ARG A N 1
ATOM 2497 C CA . ARG A 1 309 ? 24.078 -11.32 -7.605 1 88.69 309 ARG A CA 1
ATOM 2498 C C . ARG A 1 309 ? 24.609 -10.008 -7.039 1 88.69 309 ARG A C 1
ATOM 2500 O O . ARG A 1 309 ? 25.812 -9.797 -6.953 1 88.69 309 ARG A O 1
ATOM 2507 N N . ALA A 1 310 ? 23.75 -9.156 -6.73 1 88.81 310 ALA A N 1
ATOM 2508 C CA . ALA A 1 310 ? 24.141 -7.855 -6.195 1 88.81 310 ALA A CA 1
ATOM 2509 C C . ALA A 1 310 ? 24.938 -8 -4.91 1 88.81 310 ALA A C 1
ATOM 2511 O O . ALA A 1 310 ? 25.844 -7.203 -4.645 1 88.81 310 ALA A O 1
ATOM 2512 N N . TYR A 1 311 ? 24.641 -8.992 -4.199 1 88.81 311 TYR A N 1
ATOM 2513 C CA . TYR A 1 311 ? 25.297 -9.125 -2.902 1 88.81 311 TYR A CA 1
ATOM 2514 C C . TYR A 1 311 ? 26.25 -10.32 -2.891 1 88.81 311 TYR A C 1
ATOM 2516 O O . TYR A 1 311 ? 26.781 -10.688 -1.84 1 88.81 311 TYR A O 1
ATOM 2524 N N . GLY A 1 312 ? 26.406 -10.992 -4.004 1 86.5 312 GLY A N 1
ATOM 2525 C CA . GLY A 1 312 ? 27.406 -12.031 -4.188 1 86.5 312 GLY A CA 1
ATOM 2526 C C . GLY A 1 312 ? 27.094 -13.312 -3.439 1 86.5 312 GLY A C 1
ATOM 2527 O O . GLY A 1 312 ? 27.984 -13.945 -2.877 1 86.5 312 GLY A O 1
ATOM 2528 N N . ILE A 1 313 ? 25.797 -13.586 -3.303 1 83.31 313 ILE A N 1
ATOM 2529 C CA . ILE A 1 313 ? 25.406 -14.812 -2.625 1 83.31 313 ILE A CA 1
ATOM 2530 C C . ILE A 1 313 ? 24.781 -15.773 -3.631 1 83.31 313 ILE A C 1
ATOM 2532 O O . ILE A 1 313 ? 24.266 -15.352 -4.672 1 83.31 313 ILE A O 1
ATOM 2536 N N . LYS A 1 314 ? 24.828 -17 -3.342 1 80.38 314 LYS A N 1
ATOM 2537 C CA . LYS A 1 314 ? 24.25 -18.016 -4.227 1 80.38 314 LYS A CA 1
ATOM 2538 C C . LYS A 1 314 ? 22.812 -18.359 -3.824 1 80.38 314 LYS A C 1
ATOM 2540 O O . LYS A 1 314 ? 21.938 -18.469 -4.68 1 80.38 314 LYS A O 1
ATOM 2545 N N . ASP A 1 315 ? 22.656 -18.578 -2.518 1 83.31 315 ASP A N 1
ATOM 2546 C CA . ASP A 1 315 ? 21.328 -18.844 -1.952 1 83.31 315 ASP A CA 1
ATOM 2547 C C . ASP A 1 315 ? 21.031 -17.906 -0.786 1 83.31 315 ASP A C 1
ATOM 2549 O O . ASP A 1 315 ? 21.938 -17.438 -0.113 1 83.31 315 ASP A O 1
ATOM 2553 N N . PHE A 1 316 ? 19.828 -17.609 -0.628 1 82.38 316 PHE A N 1
ATOM 2554 C CA . PHE A 1 316 ? 19.438 -16.672 0.426 1 82.38 316 PHE A CA 1
ATOM 2555 C C . PHE A 1 316 ? 19.688 -17.281 1.802 1 82.38 316 PHE A C 1
ATOM 2557 O O . PHE A 1 316 ? 19.938 -16.562 2.77 1 82.38 316 PHE A O 1
ATOM 2564 N N . ASP A 1 317 ? 19.359 -18.547 1.893 1 77.81 317 ASP A N 1
ATOM 2565 C CA . ASP A 1 317 ? 19.594 -19.281 3.133 1 77.81 317 ASP A CA 1
ATOM 2566 C C . ASP A 1 317 ? 19.766 -20.781 2.859 1 77.81 317 ASP A C 1
ATOM 2568 O O . ASP A 1 317 ? 19.859 -21.203 1.702 1 77.81 317 ASP A O 1
ATOM 2572 N N . SER A 1 318 ? 20.094 -21.516 3.889 1 72.56 318 SER A N 1
ATOM 2573 C CA . SER A 1 318 ? 20.266 -22.969 3.738 1 72.56 318 SER A CA 1
ATOM 2574 C C . SER A 1 318 ? 19.25 -23.734 4.57 1 72.56 318 SER A C 1
ATOM 2576 O O . SER A 1 318 ? 19.562 -24.781 5.137 1 72.56 318 SER A O 1
ATOM 2578 N N . ILE A 1 319 ? 18.078 -23.25 4.539 1 75.12 319 ILE A N 1
ATOM 2579 C CA . ILE A 1 319 ? 17.062 -23.859 5.383 1 75.12 319 ILE A CA 1
ATOM 2580 C C . ILE A 1 319 ? 16.562 -25.156 4.746 1 75.12 319 ILE A C 1
ATOM 2582 O O . ILE A 1 319 ? 16.344 -26.141 5.441 1 75.12 319 ILE A O 1
ATOM 2586 N N . ILE A 1 320 ? 16.438 -25.172 3.389 1 75.88 320 ILE A N 1
ATOM 2587 C CA . ILE A 1 320 ? 15.992 -26.359 2.662 1 75.88 320 ILE A CA 1
ATOM 2588 C C . ILE A 1 320 ? 17.172 -27.031 1.99 1 75.88 320 ILE A C 1
ATOM 2590 O O . ILE A 1 320 ? 17.766 -26.484 1.052 1 75.88 320 ILE A O 1
ATOM 2594 N N . PRO A 1 321 ? 17.469 -28.188 2.588 1 70.06 321 PRO A N 1
ATOM 2595 C CA . PRO A 1 321 ? 18.641 -28.859 2.021 1 70.06 321 PRO A CA 1
ATOM 2596 C C . PRO A 1 321 ? 18.531 -29.062 0.511 1 70.06 321 PRO A C 1
ATOM 2598 O O . PRO A 1 321 ? 17.531 -29.594 0.023 1 70.06 321 PRO A O 1
ATOM 2601 N N . GLY A 1 322 ? 19.375 -28.594 -0.169 1 68.69 322 GLY A N 1
ATOM 2602 C CA . GLY A 1 322 ? 19.438 -28.766 -1.61 1 68.69 322 GLY A CA 1
ATOM 2603 C C . GLY A 1 322 ? 18.656 -27.719 -2.377 1 68.69 322 GLY A C 1
ATOM 2604 O O . GLY A 1 322 ? 18.859 -27.547 -3.58 1 68.69 322 GLY A O 1
ATOM 2605 N N . HIS A 1 323 ? 17.797 -27 -1.681 1 72.44 323 HIS A N 1
ATOM 2606 C CA . HIS A 1 323 ? 16.922 -26.062 -2.375 1 72.44 323 HIS A CA 1
ATOM 2607 C C . HIS A 1 323 ? 17.203 -24.625 -1.961 1 72.44 323 HIS A C 1
ATOM 2609 O O . HIS A 1 323 ? 16.703 -23.688 -2.574 1 72.44 323 HIS A O 1
ATOM 2615 N N . GLY A 1 324 ? 18.062 -24.516 -1.022 1 79.31 324 GLY A N 1
ATOM 2616 C CA . GLY A 1 324 ? 18.406 -23.156 -0.619 1 79.31 324 GLY A CA 1
ATOM 2617 C C . GLY A 1 324 ? 17.453 -22.578 0.407 1 79.31 324 GLY A C 1
ATOM 2618 O O . GLY A 1 324 ? 17.062 -23.25 1.356 1 79.31 324 GLY A O 1
ATOM 2619 N N . GLY A 1 325 ? 17.172 -21.328 0.249 1 84.19 325 GLY A N 1
ATOM 2620 C CA . GLY A 1 325 ? 16.281 -20.656 1.173 1 84.19 325 GLY A CA 1
ATOM 2621 C C . GLY A 1 325 ? 14.836 -20.672 0.727 1 84.19 325 GLY A C 1
ATOM 2622 O O . GLY A 1 325 ? 14.516 -21.156 -0.361 1 84.19 325 GLY A O 1
ATOM 2623 N N . LEU A 1 326 ? 13.938 -20.203 1.551 1 86.56 326 LEU A N 1
ATOM 2624 C CA . LEU A 1 326 ? 12.516 -20.109 1.234 1 86.56 326 LEU A CA 1
ATOM 2625 C C . LEU A 1 326 ? 12.273 -19.094 0.122 1 86.56 326 LEU A C 1
ATOM 2627 O O . LEU A 1 326 ? 11.383 -19.281 -0.713 1 86.56 326 LEU A O 1
ATOM 2631 N N . MET A 1 327 ? 13.086 -18.094 0.162 1 88.06 327 MET A N 1
ATOM 2632 C CA . MET A 1 327 ? 12.938 -17.062 -0.85 1 88.06 327 MET A CA 1
ATOM 2633 C C . MET A 1 327 ? 13.227 -17.609 -2.242 1 88.06 327 MET A C 1
ATOM 2635 O O . MET A 1 327 ? 12.633 -17.156 -3.227 1 88.06 327 MET A O 1
ATOM 2639 N N . ASP A 1 328 ? 14.039 -18.562 -2.328 1 86.69 328 ASP A N 1
ATOM 2640 C CA . ASP A 1 328 ? 14.383 -19.172 -3.607 1 86.69 328 ASP A CA 1
ATOM 2641 C C . ASP A 1 328 ? 13.203 -19.953 -4.176 1 86.69 328 ASP A C 1
ATOM 2643 O O . ASP A 1 328 ? 13.109 -20.141 -5.391 1 86.69 328 ASP A O 1
ATOM 2647 N N . ARG A 1 329 ? 12.352 -20.297 -3.277 1 84 329 ARG A N 1
ATOM 2648 C CA . ARG A 1 329 ? 11.242 -21.141 -3.705 1 84 329 ARG A CA 1
ATOM 2649 C C . ARG A 1 329 ? 9.953 -20.328 -3.82 1 84 329 ARG A C 1
ATOM 2651 O O . ARG A 1 329 ? 9.047 -20.703 -4.574 1 84 329 ARG A O 1
ATOM 2658 N N . PHE A 1 330 ? 9.875 -19.266 -3.133 1 90.31 330 PHE A N 1
ATOM 2659 C CA . PHE A 1 330 ? 8.609 -18.531 -3.047 1 90.31 330 PHE A CA 1
ATOM 2660 C C . PHE A 1 330 ? 8.688 -17.219 -3.803 1 90.31 330 PHE A C 1
ATOM 2662 O O . PHE A 1 330 ? 7.742 -16.422 -3.773 1 90.31 330 PHE A O 1
ATOM 2669 N N . ASP A 1 331 ? 9.734 -17 -4.504 1 92.38 331 ASP A N 1
ATOM 2670 C CA . ASP A 1 331 ? 9.961 -15.727 -5.18 1 92.38 331 ASP A CA 1
ATOM 2671 C C . ASP A 1 331 ? 8.922 -15.484 -6.266 1 92.38 331 ASP A C 1
ATOM 2673 O O . ASP A 1 331 ? 8.508 -14.352 -6.5 1 92.38 331 ASP A O 1
ATOM 2677 N N . CYS A 1 332 ? 8.422 -16.547 -6.891 1 94.56 332 CYS A N 1
ATOM 2678 C CA . CYS A 1 332 ? 7.414 -16.422 -7.938 1 94.56 332 CYS A CA 1
ATOM 2679 C C . CYS A 1 332 ? 6.012 -16.438 -7.344 1 94.56 332 CYS A C 1
ATOM 2681 O O . CYS A 1 332 ? 5.07 -15.914 -7.941 1 94.56 332 CYS A O 1
ATOM 2683 N N . GLN A 1 333 ? 5.891 -17 -6.219 1 95.38 333 GLN A N 1
ATOM 2684 C CA . GLN A 1 333 ? 4.586 -17.234 -5.609 1 95.38 333 GLN A CA 1
ATOM 2685 C C . GLN A 1 333 ? 3.984 -15.93 -5.09 1 95.38 333 GLN A C 1
ATOM 2687 O O . GLN A 1 333 ? 2.762 -15.766 -5.074 1 95.38 333 GLN A O 1
ATOM 2692 N N . MET A 1 334 ? 4.824 -15.016 -4.727 1 95.69 334 MET A N 1
ATOM 2693 C CA . MET A 1 334 ? 4.34 -13.789 -4.105 1 95.69 334 MET A CA 1
ATOM 2694 C C . MET A 1 334 ? 3.527 -12.961 -5.098 1 95.69 334 MET A C 1
ATOM 2696 O O . MET A 1 334 ? 2.383 -12.602 -4.82 1 95.69 334 MET A O 1
ATOM 2700 N N . ILE A 1 335 ? 4.078 -12.727 -6.25 1 95.88 335 ILE A N 1
ATOM 2701 C CA . ILE A 1 335 ? 3.367 -11.914 -7.234 1 95.88 335 ILE A CA 1
ATOM 2702 C C . ILE A 1 335 ? 2.164 -12.695 -7.77 1 95.88 335 ILE A C 1
ATOM 2704 O O . ILE A 1 335 ? 1.138 -12.102 -8.109 1 95.88 335 ILE A O 1
ATOM 2708 N N . MET A 1 336 ? 2.254 -13.992 -7.82 1 97.5 336 MET A N 1
ATOM 2709 C CA . MET A 1 336 ? 1.15 -14.836 -8.273 1 97.5 336 MET A CA 1
ATOM 2710 C C . MET A 1 336 ? -0.044 -14.719 -7.332 1 97.5 336 MET A C 1
ATOM 2712 O O . MET A 1 336 ? -1.192 -14.703 -7.777 1 97.5 336 MET A O 1
ATOM 2716 N N . ALA A 1 337 ? 0.274 -14.688 -6.074 1 96.81 337 ALA A N 1
ATOM 2717 C CA . ALA A 1 337 ? -0.792 -14.547 -5.086 1 96.81 337 ALA A CA 1
ATOM 2718 C C . ALA A 1 337 ? -1.564 -13.25 -5.289 1 96.81 337 ALA A C 1
ATOM 2720 O O . ALA A 1 337 ? -2.795 -13.227 -5.219 1 96.81 337 ALA A O 1
ATOM 2721 N N . LEU A 1 338 ? -0.871 -12.219 -5.508 1 96.5 338 LEU A N 1
ATOM 2722 C CA . LEU A 1 338 ? -1.507 -10.93 -5.754 1 96.5 338 LEU A CA 1
ATOM 2723 C C . LEU A 1 338 ? -2.346 -10.969 -7.027 1 96.5 338 LEU A C 1
ATOM 2725 O O . LEU A 1 338 ? -3.471 -10.461 -7.051 1 96.5 338 LEU A O 1
ATOM 2729 N N . CYS A 1 339 ? -1.825 -11.586 -8.016 1 97.19 339 CYS A N 1
ATOM 2730 C CA . CYS A 1 339 ? -2.543 -11.719 -9.281 1 97.19 339 CYS A CA 1
ATOM 2731 C C . CYS A 1 339 ? -3.85 -12.477 -9.086 1 97.19 339 CYS A C 1
ATOM 2733 O O . CYS A 1 339 ? -4.887 -12.094 -9.625 1 97.19 339 CYS A O 1
ATOM 2735 N N . THR A 1 340 ? -3.756 -13.469 -8.359 1 97.31 340 THR A N 1
ATOM 2736 C CA . THR A 1 340 ? -4.934 -14.297 -8.125 1 97.31 340 THR A CA 1
ATOM 2737 C C . THR A 1 340 ? -6.035 -13.492 -7.441 1 97.31 340 THR A C 1
ATOM 2739 O O . THR A 1 340 ? -7.207 -13.609 -7.797 1 97.31 340 THR A O 1
ATOM 2742 N N . TRP A 1 341 ? -5.641 -12.734 -6.516 1 95.88 341 TRP A N 1
ATOM 2743 C CA . TRP A 1 341 ? -6.621 -11.914 -5.812 1 95.88 341 TRP A CA 1
ATOM 2744 C C . TRP A 1 341 ? -7.277 -10.914 -6.758 1 95.88 341 TRP A C 1
ATOM 2746 O O . TRP A 1 341 ? -8.5 -10.773 -6.766 1 95.88 341 TRP A O 1
ATOM 2756 N N . VAL A 1 342 ? -6.488 -10.266 -7.512 1 94.44 342 VAL A N 1
ATOM 2757 C CA . VAL A 1 342 ? -7.016 -9.273 -8.445 1 94.44 342 VAL A CA 1
ATOM 2758 C C . VAL A 1 342 ? -7.922 -9.953 -9.469 1 94.44 342 VAL A C 1
ATOM 2760 O O . VAL A 1 342 ? -9 -9.445 -9.789 1 94.44 342 VAL A O 1
ATOM 2763 N N . HIS A 1 343 ? -7.457 -11.078 -9.953 1 93.56 343 HIS A N 1
ATOM 2764 C CA . HIS A 1 343 ? -8.234 -11.844 -10.93 1 93.56 343 HIS A CA 1
ATOM 2765 C C . HIS A 1 343 ? -9.578 -12.266 -10.344 1 93.56 343 HIS A C 1
ATOM 2767 O O . HIS A 1 343 ? -10.617 -12.109 -10.992 1 93.56 343 HIS A O 1
ATOM 2773 N N . TYR A 1 344 ? -9.539 -12.758 -9.156 1 92.75 344 TYR A N 1
ATOM 2774 C CA . TYR A 1 344 ? -10.75 -13.227 -8.492 1 92.75 344 TYR A CA 1
ATOM 2775 C C . TYR A 1 344 ? -11.742 -12.086 -8.297 1 92.75 344 TYR A C 1
ATOM 2777 O O . TYR A 1 344 ? -12.922 -12.219 -8.617 1 92.75 344 TYR A O 1
ATOM 2785 N N . ASN A 1 345 ? -11.32 -10.977 -7.812 1 88.31 345 ASN A N 1
ATOM 2786 C CA . ASN A 1 345 ? -12.195 -9.867 -7.473 1 88.31 345 ASN A CA 1
ATOM 2787 C C . ASN A 1 345 ? -12.695 -9.141 -8.719 1 88.31 345 ASN A C 1
ATOM 2789 O O . ASN A 1 345 ? -13.734 -8.477 -8.68 1 88.31 345 ASN A O 1
ATOM 2793 N N . THR A 1 346 ? -11.984 -9.281 -9.805 1 86.56 346 THR A N 1
ATOM 2794 C CA . THR A 1 346 ? -12.375 -8.57 -11.016 1 86.56 346 THR A CA 1
ATOM 2795 C C . THR A 1 346 ? -13.281 -9.445 -11.883 1 86.56 346 THR A C 1
ATOM 2797 O O . THR A 1 346 ? -14.289 -8.969 -12.414 1 86.56 346 THR A O 1
ATOM 2800 N N . PHE A 1 347 ? -12.969 -10.711 -12.016 1 83.75 347 PHE A N 1
ATOM 2801 C CA . PHE A 1 347 ? -13.625 -11.508 -13.047 1 83.75 347 PHE A CA 1
ATOM 2802 C C . PHE A 1 347 ? -14.531 -12.555 -12.414 1 83.75 347 PHE A C 1
ATOM 2804 O O . PHE A 1 347 ? -15.453 -13.055 -13.07 1 83.75 347 PHE A O 1
ATOM 2811 N N . VAL A 1 348 ? -14.219 -12.906 -11.227 1 81.31 348 VAL A N 1
ATOM 2812 C CA . VAL A 1 348 ? -15 -13.969 -10.617 1 81.31 348 VAL A CA 1
ATOM 2813 C C . VAL A 1 348 ? -16.094 -13.367 -9.734 1 81.31 348 VAL A C 1
ATOM 2815 O O . VAL A 1 348 ? -17.266 -13.742 -9.844 1 81.31 348 VAL A O 1
ATOM 2818 N N . LYS A 1 349 ? -15.672 -12.422 -8.633 1 71.31 349 LYS A N 1
ATOM 2819 C CA . LYS A 1 349 ? -16.609 -11.875 -7.652 1 71.31 349 LYS A CA 1
ATOM 2820 C C . LYS A 1 349 ? -17.5 -10.82 -8.289 1 71.31 349 LYS A C 1
ATOM 2822 O O . LYS A 1 349 ? -18.234 -10.109 -7.586 1 71.31 349 LYS A O 1
ATOM 2827 N N . LEU A 1 350 ? -17.484 -10.531 -9.57 1 53.53 350 LEU A N 1
ATOM 2828 C CA . LEU A 1 350 ? -18.484 -9.578 -10.031 1 53.53 350 LEU A CA 1
ATOM 2829 C C . LEU A 1 350 ? -19.719 -9.625 -9.133 1 53.53 350 LEU A C 1
ATOM 2831 O O . LEU A 1 350 ? -20.344 -8.594 -8.898 1 53.53 350 LEU A O 1
ATOM 2835 N N . THR A 1 351 ? -20.188 -10.703 -8.688 1 42.06 351 THR A N 1
ATOM 2836 C CA . THR A 1 351 ? -21.516 -11.008 -8.156 1 42.06 351 THR A CA 1
ATOM 2837 C C . THR A 1 351 ? -21.531 -10.906 -6.633 1 42.06 351 THR A C 1
ATOM 2839 O O . THR A 1 351 ? -22.594 -10.953 -6.008 1 42.06 351 THR A O 1
ATOM 2842 N N . THR A 1 352 ? -20.438 -10.969 -5.805 1 48.56 352 THR A N 1
ATOM 2843 C CA . THR A 1 352 ? -20.672 -11.562 -4.492 1 48.56 352 THR A CA 1
ATOM 2844 C C . THR A 1 352 ? -20.891 -10.477 -3.443 1 48.56 352 THR A C 1
ATOM 2846 O O . THR A 1 352 ? -20.016 -10.219 -2.611 1 48.56 352 THR A O 1
ATOM 2849 N N . VAL A 1 353 ? -21.328 -9.328 -3.715 1 58.75 353 VAL A N 1
ATOM 2850 C CA . VAL A 1 353 ? -21.891 -8.695 -2.527 1 58.75 353 VAL A CA 1
ATOM 2851 C C . VAL A 1 353 ? -22.766 -9.688 -1.77 1 58.75 353 VAL A C 1
ATOM 2853 O O . VAL A 1 353 ? -23.609 -10.367 -2.367 1 58.75 353 VAL A O 1
ATOM 2856 N N . SER A 1 354 ? -22.234 -10.07 -0.557 1 60.81 354 SER A N 1
ATOM 2857 C CA . SER A 1 354 ? -22.984 -11.016 0.266 1 60.81 354 SER A CA 1
ATOM 2858 C C . SER A 1 354 ? -24.094 -10.305 1.054 1 60.81 354 SER A C 1
ATOM 2860 O O . SER A 1 354 ? -24.016 -9.102 1.296 1 60.81 354 SER A O 1
ATOM 2862 N N . VAL A 1 355 ? -25.078 -10.984 1.197 1 65.31 355 VAL A N 1
ATOM 2863 C CA . VAL A 1 355 ? -26.203 -10.492 1.988 1 65.31 355 VAL A CA 1
ATOM 2864 C C . VAL A 1 355 ? -25.719 -10.055 3.367 1 65.31 355 VAL A C 1
ATOM 2866 O O . VAL A 1 355 ? -26.125 -9.016 3.877 1 65.31 355 VAL A O 1
ATOM 2869 N N . ALA A 1 356 ? -24.781 -10.82 3.838 1 57.59 356 ALA A N 1
ATOM 2870 C CA . ALA A 1 356 ? -24.281 -10.5 5.168 1 57.59 356 ALA A CA 1
ATOM 2871 C C . ALA A 1 356 ? -23.594 -9.141 5.176 1 57.59 356 ALA A C 1
ATOM 2873 O O . ALA A 1 356 ? -23.781 -8.344 6.102 1 57.59 356 ALA A O 1
ATOM 2874 N N . LYS A 1 357 ? -22.844 -8.93 4.172 1 64.06 357 LYS A N 1
ATOM 2875 C CA . LYS A 1 357 ? -22.172 -7.633 4.062 1 64.06 357 LYS A CA 1
ATOM 2876 C C . LYS A 1 357 ? -23.188 -6.508 3.883 1 64.06 357 LYS A C 1
ATOM 2878 O O . LYS A 1 357 ? -23.016 -5.418 4.438 1 64.06 357 LYS A O 1
ATOM 2883 N N . MET A 1 358 ? -24.141 -6.734 3.152 1 70.31 358 MET A N 1
ATOM 2884 C CA . MET A 1 358 ? -25.203 -5.746 2.967 1 70.31 358 MET A CA 1
ATOM 2885 C C . MET A 1 358 ? -25.922 -5.465 4.281 1 70.31 358 MET A C 1
ATOM 2887 O O . MET A 1 358 ? -26.25 -4.316 4.582 1 70.31 358 MET A O 1
ATOM 2891 N N . LEU A 1 359 ? -26.125 -6.566 5.012 1 68.06 359 LEU A N 1
ATOM 2892 C CA . LEU A 1 359 ? -26.797 -6.402 6.301 1 68.06 359 LEU A CA 1
ATOM 2893 C C . LEU A 1 359 ? -25.922 -5.605 7.262 1 68.06 359 LEU A C 1
ATOM 2895 O O . LEU A 1 359 ? -26.422 -4.766 8.016 1 68.06 359 LEU A O 1
ATOM 2899 N N . TYR A 1 360 ? -24.703 -5.883 7.203 1 61.19 360 TYR A N 1
ATOM 2900 C CA . TYR A 1 360 ? -23.766 -5.137 8.031 1 61.19 360 TYR A CA 1
ATOM 2901 C C . TYR A 1 360 ? -23.812 -3.648 7.703 1 61.19 360 TYR A C 1
ATOM 2903 O O . TYR A 1 360 ? -23.891 -2.811 8.602 1 61.19 360 TYR A O 1
ATOM 2911 N N . MET A 1 361 ? -23.75 -3.309 6.477 1 67.25 361 MET A N 1
ATOM 2912 C CA . MET A 1 361 ? -23.766 -1.914 6.043 1 67.25 361 MET A CA 1
ATOM 2913 C C . MET A 1 361 ? -25.109 -1.264 6.379 1 67.25 361 MET A C 1
ATOM 2915 O O . MET A 1 361 ? -25.156 -0.081 6.723 1 67.25 361 MET A O 1
ATOM 2919 N N . TYR A 1 362 ? -26.172 -2.08 6.254 1 69.81 362 TYR A N 1
ATOM 2920 C CA . TYR A 1 362 ? -27.516 -1.597 6.57 1 69.81 362 TYR A CA 1
ATOM 2921 C C . TYR A 1 362 ? -27.609 -1.206 8.039 1 69.81 362 TYR A C 1
ATOM 2923 O O . TYR A 1 362 ? -28.25 -0.206 8.383 1 69.81 362 TYR A O 1
ATOM 2931 N N . LYS A 1 363 ? -26.953 -1.963 8.898 1 66.88 363 LYS A N 1
ATOM 2932 C CA . LYS A 1 363 ? -27 -1.706 10.336 1 66.88 363 LYS A CA 1
ATOM 2933 C C . LYS A 1 363 ? -26.25 -0.424 10.688 1 66.88 363 LYS A C 1
ATOM 2935 O O . LYS A 1 363 ? -26.531 0.201 11.711 1 66.88 363 LYS A O 1
ATOM 2940 N N . LEU A 1 364 ? -25.438 -0.048 9.805 1 62.75 364 LEU A N 1
ATOM 2941 C CA . LEU A 1 364 ? -24.641 1.143 10.07 1 62.75 364 LEU A CA 1
ATOM 2942 C C . LEU A 1 364 ? -25.359 2.4 9.602 1 62.75 364 LEU A C 1
ATOM 2944 O O . LEU A 1 364 ? -25 3.512 10 1 62.75 364 LEU A O 1
ATOM 2948 N N . LEU A 1 365 ? -26.422 2.223 8.727 1 66.69 365 LEU A N 1
ATOM 2949 C CA . LEU A 1 365 ? -27.188 3.361 8.227 1 66.69 365 LEU A CA 1
ATOM 2950 C C . LEU A 1 365 ? -28.062 3.943 9.328 1 66.69 365 LEU A C 1
ATOM 2952 O O . LEU A 1 365 ? -28.531 3.215 10.211 1 66.69 365 LEU A O 1
ATOM 2956 N N . GLY A 1 366 ? -28.141 5.207 9.281 1 66.19 366 GLY A N 1
ATOM 2957 C CA . GLY A 1 366 ? -29.109 5.84 10.172 1 66.19 366 GLY A CA 1
ATOM 2958 C C . GLY A 1 366 ? -30.547 5.465 9.852 1 66.19 366 GLY A C 1
ATOM 2959 O O . GLY A 1 366 ? -30.812 4.895 8.797 1 66.19 366 GLY A O 1
ATOM 2960 N N . GLU A 1 367 ? -31.547 5.633 10.828 1 69.12 367 GLU A N 1
ATOM 2961 C CA . GLU A 1 367 ? -32.938 5.266 10.68 1 69.12 367 GLU A CA 1
ATOM 2962 C C . GLU A 1 367 ? -33.562 5.906 9.43 1 69.12 367 GLU A C 1
ATOM 2964 O O . GLU A 1 367 ? -34.281 5.246 8.672 1 69.12 367 GLU A O 1
ATOM 2969 N N . ASP A 1 368 ? -33.156 7.191 9.188 1 71.25 368 ASP A N 1
ATOM 2970 C CA . ASP A 1 368 ? -33.719 7.887 8.023 1 71.25 368 ASP A CA 1
ATOM 2971 C C . ASP A 1 368 ? -33.156 7.316 6.727 1 71.25 368 ASP A C 1
ATOM 2973 O O . ASP A 1 368 ? -33.875 7.145 5.75 1 71.25 368 ASP A O 1
ATOM 2977 N N . GLU A 1 369 ? -31.938 6.988 6.777 1 73.12 369 GLU A N 1
ATOM 2978 C CA . GLU A 1 369 ? -31.297 6.434 5.586 1 73.12 369 GLU A CA 1
ATOM 2979 C C . GLU A 1 369 ? -31.812 5.031 5.285 1 73.12 369 GLU A C 1
ATOM 2981 O O . GLU A 1 369 ? -31.906 4.637 4.121 1 73.12 369 GLU A O 1
ATOM 2986 N N . ARG A 1 370 ? -32.125 4.336 6.359 1 74.12 370 ARG A N 1
ATOM 2987 C CA . ARG A 1 370 ? -32.688 3.004 6.16 1 74.12 370 ARG A CA 1
ATOM 2988 C C . ARG A 1 370 ? -34.031 3.08 5.461 1 74.12 370 ARG A C 1
ATOM 2990 O O . ARG A 1 370 ? -34.312 2.291 4.559 1 74.12 370 ARG A O 1
ATOM 2997 N N . ARG A 1 371 ? -34.844 4.082 5.836 1 74.81 371 ARG A N 1
ATOM 2998 C CA . ARG A 1 371 ? -36.156 4.262 5.215 1 74.81 371 ARG A CA 1
ATOM 2999 C C . ARG A 1 371 ? -36.031 4.668 3.752 1 74.81 371 ARG A C 1
ATOM 3001 O O . ARG A 1 371 ? -36.75 4.164 2.891 1 74.81 371 ARG A O 1
ATOM 3008 N N . GLU A 1 372 ? -35.094 5.496 3.549 1 74.75 372 GLU A N 1
ATOM 3009 C CA . GLU A 1 372 ? -34.875 5.926 2.172 1 74.75 372 GLU A CA 1
ATOM 3010 C C . GLU A 1 372 ? -34.406 4.758 1.297 1 74.75 372 GLU A C 1
ATOM 3012 O O . GLU A 1 372 ? -34.875 4.621 0.158 1 74.75 372 GLU A O 1
ATOM 3017 N N . PHE A 1 373 ? -33.531 4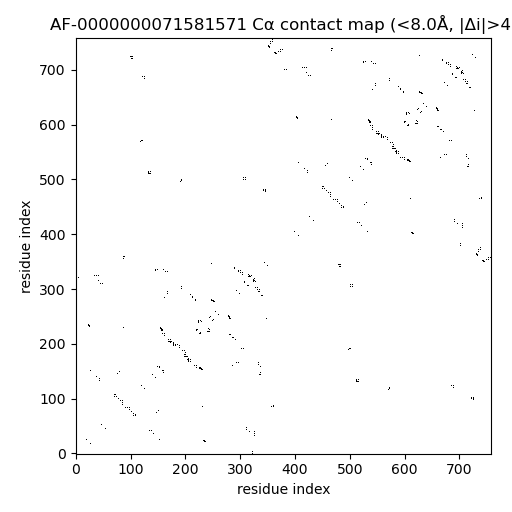.023 1.872 1 77.06 373 PHE A N 1
ATOM 3018 C CA . PHE A 1 373 ? -33.031 2.852 1.15 1 77.06 373 PHE A CA 1
ATOM 3019 C C . PHE A 1 373 ? -34.188 1.896 0.85 1 77.06 373 PHE A C 1
ATOM 3021 O O . PHE A 1 373 ? -34.312 1.413 -0.277 1 77.06 373 PHE A O 1
ATOM 3028 N N . MET A 1 374 ? -35.062 1.651 1.847 1 78.44 374 MET A N 1
ATOM 3029 C CA . MET A 1 374 ? -36.188 0.731 1.669 1 78.44 374 MET A CA 1
ATOM 3030 C C . MET A 1 374 ? -37.188 1.278 0.656 1 78.44 374 MET A C 1
ATOM 3032 O O . MET A 1 374 ? -37.75 0.521 -0.128 1 78.44 374 MET A O 1
ATOM 3036 N N . GLU A 1 375 ? -37.312 2.568 0.629 1 75.5 375 GLU A N 1
ATOM 3037 C CA . GLU A 1 375 ? -38.219 3.191 -0.324 1 75.5 375 GLU A CA 1
ATOM 3038 C C . GLU A 1 375 ? -37.688 3.051 -1.754 1 75.5 375 GLU A C 1
ATOM 3040 O O . GLU A 1 375 ? -38.469 2.799 -2.678 1 75.5 375 GLU A O 1
ATOM 3045 N N . LYS A 1 376 ? -36.469 3.158 -1.905 1 73.88 376 LYS A N 1
ATOM 3046 C CA . LYS A 1 376 ? -35.875 3.123 -3.244 1 73.88 376 LYS A CA 1
ATOM 3047 C C . LYS A 1 376 ? -35.844 1.699 -3.791 1 73.88 376 LYS A C 1
ATOM 3049 O O . LYS A 1 376 ? -35.906 1.492 -5.004 1 73.88 376 LYS A O 1
ATOM 3054 N N . ILE A 1 377 ? -35.656 0.75 -2.916 1 76.31 377 ILE A N 1
ATOM 3055 C CA . ILE A 1 377 ? -35.594 -0.636 -3.363 1 76.31 377 ILE A CA 1
ATOM 3056 C C . ILE A 1 377 ? -37 -1.158 -3.648 1 76.31 377 ILE A C 1
ATOM 3058 O O . ILE A 1 377 ? -37.188 -1.999 -4.531 1 76.31 377 ILE A O 1
ATOM 3062 N N . THR A 1 378 ? -37.938 -0.689 -2.826 1 69.19 378 THR A N 1
ATOM 3063 C CA . THR A 1 378 ? -39.281 -1.144 -3.021 1 69.19 378 THR A CA 1
ATOM 3064 C C . THR A 1 378 ? -39.906 -0.485 -4.25 1 69.19 378 THR A C 1
ATOM 3066 O O . THR A 1 378 ? -40.812 -1.042 -4.867 1 69.19 378 THR A O 1
ATOM 3069 N N . GLN A 1 379 ? -39.406 0.612 -4.719 1 60.53 379 GLN A N 1
ATOM 3070 C CA . GLN A 1 379 ? -39.938 1.222 -5.938 1 60.53 379 GLN A CA 1
ATOM 3071 C C . GLN A 1 379 ? -39.344 0.56 -7.18 1 60.53 379 GLN A C 1
ATOM 3073 O O . GLN A 1 379 ? -40.031 0.392 -8.188 1 60.53 379 GLN A O 1
ATOM 3078 N N . LYS B 1 1 ? 16.484 38.938 2.711 1 73.56 1 LYS B N 1
ATOM 3079 C CA . LYS B 1 1 ? 16.156 37.5 2.797 1 73.56 1 LYS B CA 1
ATOM 3080 C C . LYS B 1 1 ? 14.805 37.312 3.488 1 73.56 1 LYS B C 1
ATOM 3082 O O . LYS B 1 1 ? 13.984 36.5 3.029 1 73.56 1 LYS B O 1
ATOM 3087 N N . LEU B 1 2 ? 14.555 38.188 4.363 1 76.56 2 LEU B N 1
ATOM 3088 C CA . LEU B 1 2 ? 13.289 38.094 5.086 1 76.56 2 LEU B CA 1
ATOM 3089 C C . LEU B 1 2 ? 12.148 38.656 4.23 1 76.56 2 LEU B C 1
ATOM 3091 O O . LEU B 1 2 ? 11.039 38.094 4.258 1 76.56 2 LEU B O 1
ATOM 3095 N N . LEU B 1 3 ? 12.445 39.656 3.502 1 80.38 3 LEU B N 1
ATOM 3096 C CA . LEU B 1 3 ? 11.43 40.25 2.621 1 80.38 3 LEU B CA 1
ATOM 3097 C C . LEU B 1 3 ? 11.023 39.25 1.54 1 80.38 3 LEU B C 1
ATOM 3099 O O . LEU B 1 3 ? 9.836 39.094 1.248 1 80.38 3 LEU B O 1
ATOM 3103 N N . THR B 1 4 ? 11.914 38.594 0.99 1 82.44 4 THR B N 1
ATOM 3104 C CA . THR B 1 4 ? 11.633 37.625 -0.047 1 82.44 4 THR B CA 1
ATOM 3105 C C . THR B 1 4 ? 10.805 36.469 0.51 1 82.44 4 THR B C 1
ATOM 3107 O O . THR B 1 4 ? 9.883 35.969 -0.152 1 82.44 4 THR B O 1
ATOM 3110 N N . ARG B 1 5 ? 11.07 36.125 1.655 1 82.5 5 ARG B N 1
ATOM 3111 C CA . ARG B 1 5 ? 10.336 35.031 2.291 1 82.5 5 ARG B CA 1
ATOM 3112 C C . ARG B 1 5 ? 8.898 35.438 2.598 1 82.5 5 ARG B C 1
ATOM 3114 O O . ARG B 1 5 ? 7.973 34.625 2.439 1 82.5 5 ARG B O 1
ATOM 3121 N N . SER B 1 6 ? 8.82 36.688 2.986 1 83.25 6 SER B N 1
ATOM 3122 C CA . SER B 1 6 ? 7.488 37.156 3.326 1 83.25 6 SER B CA 1
ATOM 3123 C C . SER B 1 6 ? 6.613 37.312 2.084 1 83.25 6 SER B C 1
ATOM 3125 O O . SER B 1 6 ? 5.434 36.969 2.105 1 83.25 6 SER B O 1
ATOM 3127 N N . ILE B 1 7 ? 7.152 37.719 1.089 1 85.44 7 ILE B N 1
ATOM 3128 C CA . ILE B 1 7 ? 6.414 37.875 -0.158 1 85.44 7 ILE B CA 1
ATOM 3129 C C . ILE B 1 7 ? 6.02 36.531 -0.705 1 85.44 7 ILE B C 1
ATOM 3131 O O . ILE B 1 7 ? 4.879 36.312 -1.127 1 85.44 7 ILE B O 1
ATOM 3135 N N . SER B 1 8 ? 6.906 35.656 -0.645 1 84.5 8 SER B N 1
ATOM 3136 C CA . SER B 1 8 ? 6.629 34.312 -1.142 1 84.5 8 SER B CA 1
ATOM 3137 C C . SER B 1 8 ? 5.547 33.656 -0.31 1 84.5 8 SER B C 1
ATOM 3139 O O . SER B 1 8 ? 4.699 32.938 -0.85 1 84.5 8 SER B O 1
ATOM 3141 N N . SER B 1 9 ? 5.59 33.906 0.919 1 84.31 9 SER B N 1
ATOM 3142 C CA . SER B 1 9 ? 4.574 33.312 1.786 1 84.31 9 SER B CA 1
ATOM 3143 C C . SER B 1 9 ? 3.193 33.875 1.48 1 84.31 9 SER B C 1
ATOM 3145 O O . SER B 1 9 ? 2.203 33.156 1.451 1 84.31 9 SER B O 1
ATOM 3147 N N . LEU B 1 10 ? 3.178 35.156 1.248 1 86.56 10 LEU B N 1
ATOM 3148 C CA . LEU B 1 10 ? 1.908 35.781 0.929 1 86.56 10 LEU B CA 1
ATOM 3149 C C . LEU B 1 10 ? 1.36 35.281 -0.401 1 86.56 10 LEU B C 1
ATOM 3151 O O . LEU B 1 10 ? 0.153 35.062 -0.541 1 86.56 10 LEU B O 1
ATOM 3155 N N . VAL B 1 11 ? 2.219 35.062 -1.271 1 87.56 11 VAL B N 1
ATOM 3156 C CA . VAL B 1 11 ? 1.81 34.562 -2.572 1 87.56 11 VAL B CA 1
ATOM 3157 C C . VAL B 1 11 ? 1.28 33.125 -2.42 1 87.56 11 VAL B C 1
ATOM 3159 O O . VAL B 1 11 ? 0.243 32.781 -2.988 1 87.56 11 VAL B O 1
ATOM 3162 N N . MET B 1 12 ? 1.935 32.406 -1.634 1 87.31 12 MET B N 1
ATOM 3163 C CA . MET B 1 12 ? 1.522 31 -1.434 1 87.31 12 MET B CA 1
ATOM 3164 C C . MET B 1 12 ? 0.158 30.938 -0.757 1 87.31 12 MET B C 1
ATOM 3166 O O . MET B 1 12 ? -0.684 30.125 -1.13 1 87.31 12 MET B O 1
ATOM 3170 N N . ILE B 1 13 ? -0.014 31.828 0.151 1 86.12 13 ILE B N 1
ATOM 3171 C CA . ILE B 1 13 ? -1.284 31.844 0.867 1 86.12 13 ILE B CA 1
ATOM 3172 C C . ILE B 1 13 ? -2.398 32.312 -0.072 1 86.12 13 ILE B C 1
ATOM 3174 O O . ILE B 1 13 ? -3.488 31.734 -0.078 1 86.12 13 ILE B O 1
ATOM 3178 N N . SER B 1 14 ? -2.086 33.312 -0.861 1 90.38 14 SER B N 1
ATOM 3179 C CA . SER B 1 14 ? -3.076 33.812 -1.804 1 90.38 14 SER B CA 1
ATOM 3180 C C . SER B 1 14 ? -3.445 32.75 -2.842 1 90.38 14 SER B C 1
ATOM 3182 O O . SER B 1 14 ? -4.621 32.594 -3.166 1 90.38 14 SER B O 1
ATOM 3184 N N . VAL B 1 15 ? -2.482 32.094 -3.33 1 89.69 15 VAL B N 1
ATOM 3185 C CA . VAL B 1 15 ? -2.729 31.047 -4.309 1 89.69 15 VAL B CA 1
ATOM 3186 C C . VAL B 1 15 ? -3.541 29.922 -3.67 1 89.69 15 VAL B C 1
ATOM 3188 O O . VAL B 1 15 ? -4.469 29.391 -4.285 1 89.69 15 VAL B O 1
ATOM 3191 N N . PHE B 1 16 ? -3.213 29.641 -2.492 1 89.56 16 PHE B N 1
ATOM 3192 C CA . PHE B 1 16 ? -3.918 28.578 -1.774 1 89.56 16 PHE B CA 1
ATOM 3193 C C . PHE B 1 16 ? -5.387 28.938 -1.586 1 89.56 16 PHE B C 1
ATOM 3195 O O . PHE B 1 16 ? -6.27 28.125 -1.854 1 89.56 16 PHE B O 1
ATOM 3202 N N . ILE B 1 17 ? -5.645 30.141 -1.207 1 90.31 17 ILE B N 1
ATOM 3203 C CA . ILE B 1 17 ? -7.012 30.594 -0.99 1 90.31 17 ILE B CA 1
ATOM 3204 C C . ILE B 1 17 ? -7.762 30.641 -2.318 1 90.31 17 ILE B C 1
ATOM 3206 O O . ILE B 1 17 ? -8.922 30.234 -2.395 1 90.31 17 ILE B O 1
ATOM 3210 N N . ALA B 1 18 ? -7.109 31.094 -3.32 1 92.19 18 ALA B N 1
ATOM 3211 C CA . ALA B 1 18 ? -7.73 31.156 -4.641 1 92.19 18 ALA B CA 1
ATOM 3212 C C . ALA B 1 18 ? -8.125 29.766 -5.129 1 92.19 18 ALA B C 1
ATOM 3214 O O . ALA B 1 18 ? -9.219 29.578 -5.68 1 92.19 18 ALA B O 1
ATOM 3215 N N . ILE B 1 19 ? -7.336 28.828 -4.867 1 92.25 19 ILE B N 1
ATOM 3216 C CA . ILE B 1 19 ? -7.609 27.469 -5.316 1 92.25 19 ILE B CA 1
ATOM 3217 C C . ILE B 1 19 ? -8.742 26.859 -4.496 1 92.25 19 ILE B C 1
ATOM 3219 O O . ILE B 1 19 ? -9.602 26.156 -5.031 1 92.25 19 ILE B O 1
ATOM 3223 N N . LEU B 1 20 ? -8.758 27.141 -3.252 1 90.56 20 LEU B N 1
ATOM 3224 C CA . LEU B 1 20 ? -9.82 26.641 -2.383 1 90.56 20 LEU B CA 1
ATOM 3225 C C . LEU B 1 20 ? -11.18 27.172 -2.824 1 90.56 20 LEU B C 1
ATOM 3227 O O . LEU B 1 20 ? -12.172 26.438 -2.805 1 90.56 20 LEU B O 1
ATOM 3231 N N . LEU B 1 21 ? -11.164 28.391 -3.256 1 89.06 21 LEU B N 1
ATOM 3232 C CA . LEU B 1 21 ? -12.414 29.031 -3.641 1 89.06 21 LEU B CA 1
ATOM 3233 C C . LEU B 1 21 ? -12.844 28.594 -5.035 1 89.06 21 LEU B C 1
ATOM 3235 O O . LEU B 1 21 ? -14.008 28.766 -5.414 1 89.06 21 LEU B O 1
ATOM 3239 N N . SER B 1 22 ? -11.977 28.031 -5.789 1 89.56 22 SER B N 1
ATOM 3240 C CA . SER B 1 22 ? -12.273 27.641 -7.16 1 89.56 22 SER B CA 1
ATOM 3241 C C . SER B 1 22 ? -13.062 26.328 -7.199 1 89.56 22 SER B C 1
ATOM 3243 O O . SER B 1 22 ? -13.672 26 -8.219 1 89.56 22 SER B O 1
ATOM 3245 N N . GLY B 1 23 ? -13.023 25.531 -6.117 1 87.94 23 GLY B N 1
ATOM 3246 C CA . GLY B 1 23 ? -13.82 24.312 -6.102 1 87.94 23 GLY B CA 1
ATOM 3247 C C . GLY B 1 23 ? -13 23.062 -5.867 1 87.94 23 GLY B C 1
ATOM 3248 O O . GLY B 1 23 ? -11.766 23.109 -5.863 1 87.94 23 GLY B O 1
ATOM 3249 N N . HIS B 1 24 ? -13.719 21.969 -5.789 1 91.75 24 HIS B N 1
ATOM 3250 C CA . HIS B 1 24 ? -13.109 20.688 -5.41 1 91.75 24 HIS B CA 1
ATOM 3251 C C . HIS B 1 24 ? -12.227 20.156 -6.527 1 91.75 24 HIS B C 1
ATOM 3253 O O . HIS B 1 24 ? -11.125 19.656 -6.27 1 91.75 24 HIS B O 1
ATOM 3259 N N . VAL B 1 25 ? -12.648 20.312 -7.762 1 91.56 25 VAL B N 1
ATOM 3260 C CA . VAL B 1 25 ? -11.922 19.734 -8.891 1 91.56 25 VAL B CA 1
ATOM 3261 C C . VAL B 1 25 ? -10.586 20.453 -9.062 1 91.56 25 VAL B C 1
ATOM 3263 O O . VAL B 1 25 ? -9.562 19.812 -9.336 1 91.56 25 VAL B O 1
ATOM 3266 N N . TYR B 1 26 ? -10.562 21.688 -8.844 1 93.44 26 TYR B N 1
ATOM 3267 C CA . TYR B 1 26 ? -9.336 22.469 -9.008 1 93.44 26 TYR B CA 1
ATOM 3268 C C . TYR B 1 26 ? -8.367 22.203 -7.867 1 93.44 26 TYR B C 1
ATOM 3270 O O . TYR B 1 26 ? -7.148 22.219 -8.062 1 93.44 26 TYR B O 1
ATOM 3278 N N . VAL B 1 27 ? -8.906 22.031 -6.711 1 94.56 27 VAL B N 1
ATOM 3279 C CA . VAL B 1 27 ? -8.047 21.656 -5.594 1 94.56 27 VAL B CA 1
ATOM 3280 C C . VAL B 1 27 ? -7.375 20.312 -5.879 1 94.56 27 VAL B C 1
ATOM 3282 O O . VAL B 1 27 ? -6.172 20.156 -5.66 1 94.56 27 VAL B O 1
ATOM 3285 N N . CYS B 1 28 ? -8.133 19.375 -6.441 1 94.56 28 CYS B N 1
ATOM 3286 C CA . CYS B 1 28 ? -7.586 18.078 -6.781 1 94.56 28 CYS B CA 1
ATOM 3287 C C . CYS B 1 28 ? -6.508 18.188 -7.852 1 94.56 28 CYS B C 1
ATOM 3289 O O . CYS B 1 28 ? -5.465 17.547 -7.766 1 94.56 28 CYS B O 1
ATOM 3291 N N . ALA B 1 29 ? -6.758 19 -8.82 1 94.25 29 ALA B N 1
ATOM 3292 C CA . ALA B 1 29 ? -5.781 19.203 -9.891 1 94.25 29 ALA B CA 1
ATOM 3293 C C . ALA B 1 29 ? -4.496 19.812 -9.336 1 94.25 29 ALA B C 1
ATOM 3295 O O . ALA B 1 29 ? -3.395 19.453 -9.75 1 94.25 29 ALA B O 1
ATOM 3296 N N . PHE B 1 30 ? -4.676 20.734 -8.469 1 94.56 30 PHE B N 1
ATOM 3297 C CA . PHE B 1 30 ? -3.531 21.375 -7.832 1 94.56 30 PHE B CA 1
ATOM 3298 C C . PHE B 1 30 ? -2.697 20.359 -7.066 1 94.56 30 PHE B C 1
ATOM 3300 O O . PHE B 1 30 ? -1.47 20.344 -7.18 1 94.56 30 PHE B O 1
ATOM 3307 N N . ILE B 1 31 ? -3.318 19.516 -6.32 1 94.88 31 ILE B N 1
ATOM 3308 C CA . ILE B 1 31 ? -2.625 18.516 -5.523 1 94.88 31 ILE B CA 1
ATOM 3309 C C . ILE B 1 31 ? -1.917 17.516 -6.445 1 94.88 31 ILE B C 1
ATOM 3311 O O . ILE B 1 31 ? -0.787 17.109 -6.172 1 94.88 31 ILE B O 1
ATOM 3315 N N . ALA B 1 32 ? -2.566 17.141 -7.527 1 95.31 32 ALA B N 1
ATOM 3316 C CA . ALA B 1 32 ? -1.939 16.25 -8.5 1 95.31 32 ALA B CA 1
ATOM 3317 C C . ALA B 1 32 ? -0.663 16.859 -9.062 1 95.31 32 ALA B C 1
ATOM 3319 O O . ALA B 1 32 ? 0.347 16.172 -9.227 1 95.31 32 ALA B O 1
ATOM 3320 N N . GLY B 1 33 ? -0.751 18.125 -9.352 1 94.62 33 GLY B N 1
ATOM 3321 C CA . GLY B 1 33 ? 0.436 18.812 -9.82 1 94.62 33 GLY B CA 1
ATOM 3322 C C . GLY B 1 33 ? 1.549 18.859 -8.789 1 94.62 33 GLY B C 1
ATOM 3323 O O . GLY B 1 33 ? 2.719 18.656 -9.125 1 94.62 33 GLY B O 1
ATOM 3324 N N . ILE B 1 34 ? 1.232 19.094 -7.57 1 93.81 34 ILE B N 1
ATOM 3325 C CA . ILE B 1 34 ? 2.207 19.125 -6.488 1 93.81 34 ILE B CA 1
ATOM 3326 C C . ILE B 1 34 ? 2.859 17.75 -6.332 1 93.81 34 ILE B C 1
ATOM 3328 O O . ILE B 1 34 ? 4.066 17.656 -6.09 1 93.81 34 ILE B O 1
ATOM 3332 N N . GLN B 1 35 ? 2.094 16.703 -6.473 1 95.69 35 GLN B N 1
ATOM 3333 C CA . GLN B 1 35 ? 2.627 15.352 -6.336 1 95.69 35 GLN B CA 1
ATOM 3334 C C . GLN B 1 35 ? 3.682 15.07 -7.402 1 95.69 35 GLN B C 1
ATOM 3336 O O . GLN B 1 35 ? 4.699 14.43 -7.125 1 95.69 35 GLN B O 1
ATOM 3341 N N . VAL B 1 36 ? 3.449 15.539 -8.57 1 95.62 36 VAL B N 1
ATOM 3342 C CA . VAL B 1 36 ? 4.402 15.352 -9.656 1 95.62 36 VAL B CA 1
ATOM 3343 C C . VAL B 1 36 ? 5.707 16.078 -9.328 1 95.62 36 VAL B C 1
ATOM 3345 O O . VAL B 1 36 ? 6.793 15.516 -9.484 1 95.62 36 VAL B O 1
ATOM 3348 N N . LEU B 1 37 ? 5.578 17.234 -8.828 1 94.12 37 LEU B N 1
ATOM 3349 C CA . LEU B 1 37 ? 6.754 18.031 -8.523 1 94.12 37 LEU B CA 1
ATOM 3350 C C . LEU B 1 37 ? 7.504 17.469 -7.324 1 94.12 37 LEU B C 1
ATOM 3352 O O . LEU B 1 37 ? 8.734 17.5 -7.293 1 94.12 37 LEU B O 1
ATOM 3356 N N . LEU B 1 38 ? 6.773 17.031 -6.352 1 94.69 38 LEU B N 1
ATOM 3357 C CA . LEU B 1 38 ? 7.398 16.406 -5.195 1 94.69 38 LEU B CA 1
ATOM 3358 C C . LEU B 1 38 ? 8.211 15.188 -5.609 1 94.69 38 LEU B C 1
ATOM 3360 O O . LEU B 1 38 ? 9.344 15.008 -5.164 1 94.69 38 LEU B O 1
ATOM 3364 N N . PHE B 1 39 ? 7.621 14.375 -6.477 1 95.31 39 PHE B N 1
ATOM 3365 C CA . PHE B 1 39 ? 8.305 13.188 -6.953 1 95.31 39 PHE B CA 1
ATOM 3366 C C . PHE B 1 39 ? 9.57 13.555 -7.719 1 95.31 39 PHE B C 1
ATOM 3368 O O . PHE B 1 39 ? 10.641 12.984 -7.484 1 95.31 39 PHE B O 1
ATOM 3375 N N . ARG B 1 40 ? 9.414 14.477 -8.547 1 93.75 40 ARG B N 1
ATOM 3376 C CA . ARG B 1 40 ? 10.555 14.93 -9.336 1 93.75 40 ARG B CA 1
ATOM 3377 C C . ARG B 1 40 ? 11.688 15.414 -8.438 1 93.75 40 ARG B C 1
ATOM 3379 O O . ARG B 1 40 ? 12.852 15.055 -8.648 1 93.75 40 ARG B O 1
ATOM 3386 N N . GLU B 1 41 ? 11.398 16.172 -7.441 1 93.12 41 GLU B N 1
ATOM 3387 C CA . GLU B 1 41 ? 12.406 16.719 -6.547 1 93.12 41 GLU B CA 1
ATOM 3388 C C . GLU B 1 41 ? 13.125 15.617 -5.77 1 93.12 41 GLU B C 1
ATOM 3390 O O . GLU B 1 41 ? 14.352 15.641 -5.637 1 93.12 41 GLU B O 1
ATOM 3395 N N . LEU B 1 42 ? 12.406 14.688 -5.301 1 92.75 42 LEU B N 1
ATOM 3396 C CA . LEU B 1 42 ? 12.992 13.648 -4.461 1 92.75 42 LEU B CA 1
ATOM 3397 C C . LEU B 1 42 ? 13.836 12.688 -5.293 1 92.75 42 LEU B C 1
ATOM 3399 O O . LEU B 1 42 ? 14.898 12.25 -4.852 1 92.75 42 LEU B O 1
ATOM 3403 N N . VAL B 1 43 ? 13.352 12.344 -6.477 1 90.5 43 VAL B N 1
ATOM 3404 C CA . VAL B 1 43 ? 14.109 11.414 -7.309 1 90.5 43 VAL B CA 1
ATOM 3405 C C . VAL B 1 43 ? 15.359 12.102 -7.848 1 90.5 43 VAL B C 1
ATOM 3407 O O . VAL B 1 43 ? 16.391 11.453 -8.031 1 90.5 43 VAL B O 1
ATOM 3410 N N . THR B 1 44 ? 15.289 13.383 -8.016 1 87.5 44 THR B N 1
ATOM 3411 C CA . THR B 1 44 ? 16.422 14.125 -8.547 1 87.5 44 THR B CA 1
ATOM 3412 C C . THR B 1 44 ? 17.547 14.219 -7.52 1 87.5 44 THR B C 1
ATOM 3414 O O . THR B 1 44 ? 18.719 14.375 -7.879 1 87.5 44 THR B O 1
ATOM 3417 N N . VAL B 1 45 ? 17.281 14.148 -6.305 1 85.62 45 VAL B N 1
ATOM 3418 C CA . VAL B 1 45 ? 18.297 14.211 -5.254 1 85.62 45 VAL B CA 1
ATOM 3419 C C . VAL B 1 45 ? 19.328 13.109 -5.465 1 85.62 45 VAL B C 1
ATOM 3421 O O . VAL B 1 45 ? 20.531 13.367 -5.465 1 85.62 45 VAL B O 1
ATOM 3424 N N . ARG B 1 46 ? 18.859 11.93 -5.645 1 81.25 46 ARG B N 1
ATOM 3425 C CA . ARG B 1 46 ? 19.766 10.812 -5.82 1 81.25 46 ARG B CA 1
ATOM 3426 C C . ARG B 1 46 ? 20.375 10.812 -7.219 1 81.25 46 ARG B C 1
ATOM 3428 O O . ARG B 1 46 ? 21.516 10.383 -7.41 1 81.25 46 ARG B O 1
ATOM 3435 N N . TYR B 1 47 ? 19.562 11.273 -8.164 1 76.06 47 TYR B N 1
ATOM 3436 C CA . TYR B 1 47 ? 20.062 11.359 -9.531 1 76.06 47 TYR B CA 1
ATOM 3437 C C . TYR B 1 47 ? 21.281 12.281 -9.602 1 76.06 47 TYR B C 1
ATOM 3439 O O . TYR B 1 47 ? 22.281 11.945 -10.242 1 76.06 47 TYR B O 1
ATOM 3447 N N . ASN B 1 48 ? 21.156 13.375 -8.945 1 74.81 48 ASN B N 1
ATOM 3448 C CA . ASN B 1 48 ? 22.25 14.328 -8.969 1 74.81 48 ASN B CA 1
ATOM 3449 C C . ASN B 1 48 ? 23.484 13.797 -8.234 1 74.81 48 ASN B C 1
ATOM 3451 O O . ASN B 1 48 ? 24.609 14.07 -8.633 1 74.81 48 ASN B O 1
ATOM 3455 N N . ALA B 1 49 ? 23.266 12.984 -7.312 1 73.06 49 ALA B N 1
ATOM 3456 C CA . ALA B 1 49 ? 24.359 12.43 -6.535 1 73.06 49 ALA B CA 1
ATOM 3457 C C . ALA B 1 49 ? 25.109 11.359 -7.328 1 73.06 49 ALA B C 1
ATOM 3459 O O . ALA B 1 49 ? 26.328 11.203 -7.176 1 73.06 49 ALA B O 1
ATOM 3460 N N . TYR B 1 50 ? 24.359 10.68 -8.234 1 71.62 50 TYR B N 1
ATOM 3461 C CA . TYR B 1 50 ? 24.984 9.57 -8.953 1 71.62 50 TYR B CA 1
ATOM 3462 C C . TYR B 1 50 ? 24.891 9.781 -10.461 1 71.62 50 TYR B C 1
ATOM 3464 O O . TYR B 1 50 ? 24.828 8.812 -11.227 1 71.62 50 TYR B O 1
ATOM 3472 N N . PHE B 1 51 ? 24.844 11.031 -10.93 1 72.12 51 PHE B N 1
ATOM 3473 C CA . PHE B 1 51 ? 24.578 11.406 -12.312 1 72.12 51 PHE B CA 1
ATOM 3474 C C . PHE B 1 51 ? 25.562 10.711 -13.25 1 72.12 51 PHE B C 1
ATOM 3476 O O . PHE B 1 51 ? 25.156 10.18 -14.289 1 72.12 51 PHE B O 1
ATOM 3483 N N . ASP B 1 52 ? 26.734 10.711 -12.906 1 68.25 52 ASP B N 1
ATOM 3484 C CA . ASP B 1 52 ? 27.781 10.172 -13.773 1 68.25 52 ASP B CA 1
ATOM 3485 C C . ASP B 1 52 ? 27.609 8.672 -13.977 1 68.25 52 ASP B C 1
ATOM 3487 O O . ASP B 1 52 ? 27.797 8.156 -15.078 1 68.25 52 ASP B O 1
ATOM 3491 N N . ARG B 1 53 ? 27.172 7.988 -13.078 1 66.69 53 ARG B N 1
ATOM 3492 C CA . ARG B 1 53 ? 27 6.539 -13.156 1 66.69 53 ARG B CA 1
ATOM 3493 C C . ARG B 1 53 ? 25.719 6.172 -13.883 1 66.69 53 ARG B C 1
ATOM 3495 O O . ARG B 1 53 ? 25.703 5.234 -14.688 1 66.69 53 ARG B O 1
ATOM 3502 N N . ILE B 1 54 ? 24.703 6.926 -13.75 1 68.44 54 ILE B N 1
ATOM 3503 C CA . ILE B 1 54 ? 23.375 6.602 -14.266 1 68.44 54 ILE B CA 1
ATOM 3504 C C . ILE B 1 54 ? 23.328 6.883 -15.766 1 68.44 54 ILE B C 1
ATOM 3506 O O . ILE B 1 54 ? 22.859 6.051 -16.547 1 68.44 54 ILE B O 1
ATOM 3510 N N . ASP B 1 55 ? 23.625 8.031 -16.156 1 63.97 55 ASP B N 1
ATOM 3511 C CA . ASP B 1 55 ? 23.484 8.461 -17.547 1 63.97 55 ASP B CA 1
ATOM 3512 C C . ASP B 1 55 ? 24.406 7.664 -18.469 1 63.97 55 ASP B C 1
ATOM 3514 O O . ASP B 1 55 ? 24.078 7.41 -19.625 1 63.97 55 ASP B O 1
ATOM 3518 N N . ARG B 1 56 ? 25.484 7.281 -17.969 1 62.72 56 ARG B N 1
ATOM 3519 C CA . ARG B 1 56 ? 26.438 6.633 -18.875 1 62.72 56 ARG B CA 1
ATOM 3520 C C . ARG B 1 56 ? 26.172 5.137 -18.969 1 62.72 56 ARG B C 1
ATOM 3522 O O . ARG B 1 56 ? 26.484 4.508 -19.984 1 62.72 56 ARG B O 1
ATOM 3529 N N . THR B 1 57 ? 25.453 4.625 -18.031 1 66.06 57 THR B N 1
ATOM 3530 C CA . THR B 1 57 ? 25.562 3.17 -18.047 1 66.06 57 THR B CA 1
ATOM 3531 C C . THR B 1 57 ? 24.172 2.529 -18 1 66.06 57 THR B C 1
ATOM 3533 O O . THR B 1 57 ? 23.984 1.414 -18.5 1 66.06 57 THR B O 1
ATOM 3536 N N . ILE B 1 58 ? 23.141 3.209 -17.5 1 68.44 58 ILE B N 1
ATOM 3537 C CA . ILE B 1 58 ? 21.891 2.479 -17.281 1 68.44 58 ILE B CA 1
ATOM 3538 C C . ILE B 1 58 ? 20.812 3.035 -18.203 1 68.44 58 ILE B C 1
ATOM 3540 O O . ILE B 1 58 ? 20.312 4.148 -18 1 68.44 58 ILE B O 1
ATOM 3544 N N . PRO B 1 59 ? 20.438 2.318 -19.234 1 67.81 59 PRO B N 1
ATOM 3545 C CA . PRO B 1 59 ? 19.391 2.781 -20.156 1 67.81 59 PRO B CA 1
ATOM 3546 C C . PRO B 1 59 ? 18.016 2.863 -19.484 1 67.81 59 PRO B C 1
ATOM 3548 O O . PRO B 1 59 ? 17.703 2.057 -18.609 1 67.81 59 PRO B O 1
ATOM 3551 N N . LEU B 1 60 ? 17.203 3.893 -19.859 1 72.25 60 LEU B N 1
ATOM 3552 C CA . LEU B 1 60 ? 15.789 4.062 -19.547 1 72.25 60 LEU B CA 1
ATOM 3553 C C . LEU B 1 60 ? 15.57 4.18 -18.047 1 72.25 60 LEU B C 1
ATOM 3555 O O . LEU B 1 60 ? 14.531 3.764 -17.531 1 72.25 60 LEU B O 1
ATOM 3559 N N . PHE B 1 61 ? 16.562 4.633 -17.422 1 78.06 61 PHE B N 1
ATOM 3560 C CA . PHE B 1 61 ? 16.453 4.703 -15.977 1 78.06 61 PHE B CA 1
ATOM 3561 C C . PHE B 1 61 ? 15.375 5.703 -15.562 1 78.06 61 PHE B C 1
ATOM 3563 O O . PHE B 1 61 ? 14.5 5.383 -14.758 1 78.06 61 PHE B O 1
ATOM 3570 N N . ARG B 1 62 ? 15.352 6.805 -16.125 1 82.38 62 ARG B N 1
ATOM 3571 C CA . ARG B 1 62 ? 14.367 7.84 -15.812 1 82.38 62 ARG B CA 1
ATOM 3572 C C . ARG B 1 62 ? 12.969 7.422 -16.25 1 82.38 62 ARG B C 1
ATOM 3574 O O . ARG B 1 62 ? 11.992 7.699 -15.562 1 82.38 62 ARG B O 1
ATOM 3581 N N . THR B 1 63 ? 13 6.688 -17.266 1 86.31 63 THR B N 1
ATOM 3582 C CA . THR B 1 63 ? 11.719 6.258 -17.797 1 86.31 63 THR B CA 1
ATOM 3583 C C . THR B 1 63 ? 11.047 5.262 -16.859 1 86.31 63 THR B C 1
ATOM 3585 O O . THR B 1 63 ? 9.844 5.359 -16.594 1 86.31 63 THR B O 1
ATOM 3588 N N . THR B 1 64 ? 11.805 4.348 -16.328 1 89.5 64 THR B N 1
ATOM 3589 C CA . THR B 1 64 ? 11.219 3.355 -15.445 1 89.5 64 THR B CA 1
ATOM 3590 C C . THR B 1 64 ? 10.758 4.004 -14.141 1 89.5 64 THR B C 1
ATOM 3592 O O . THR B 1 64 ? 9.742 3.615 -13.57 1 89.5 64 THR B O 1
ATOM 3595 N N . GLN B 1 65 ? 11.43 4.957 -13.688 1 92 65 GLN B N 1
ATOM 3596 C CA . GLN B 1 65 ? 11.039 5.656 -12.469 1 92 65 GLN B CA 1
ATOM 3597 C C . GLN B 1 65 ? 9.711 6.383 -12.656 1 92 65 GLN B C 1
ATOM 3599 O O . GLN B 1 65 ? 8.82 6.285 -11.812 1 92 65 GLN B O 1
ATOM 3604 N N . TRP B 1 66 ? 9.609 7.043 -13.734 1 94.44 66 TRP B N 1
ATOM 3605 C CA . TRP B 1 66 ? 8.383 7.777 -14.016 1 94.44 66 TRP B CA 1
ATOM 3606 C C . TRP B 1 66 ? 7.227 6.816 -14.289 1 94.44 66 TRP B C 1
ATOM 3608 O O . TRP B 1 66 ? 6.074 7.117 -13.984 1 94.44 66 TRP B O 1
ATOM 3618 N N . MET B 1 67 ? 7.555 5.688 -14.883 1 95.5 67 MET B N 1
ATOM 3619 C CA . MET B 1 67 ? 6.52 4.68 -15.078 1 95.5 67 MET B CA 1
ATOM 3620 C C . MET B 1 67 ? 5.961 4.203 -13.742 1 95.5 67 MET B C 1
ATOM 3622 O O . MET B 1 67 ? 4.746 4.051 -13.594 1 95.5 67 MET B O 1
ATOM 3626 N N . TRP B 1 68 ? 6.859 3.977 -12.828 1 96.69 68 TRP B N 1
ATOM 3627 C CA . TRP B 1 68 ? 6.41 3.584 -11.5 1 96.69 68 TRP B CA 1
ATOM 3628 C C . TRP B 1 68 ? 5.527 4.664 -10.883 1 96.69 68 TRP B C 1
ATOM 3630 O O . TRP B 1 68 ? 4.523 4.355 -10.234 1 96.69 68 TRP B O 1
ATOM 3640 N N . PHE B 1 69 ? 5.914 5.926 -11.078 1 97.25 69 PHE B N 1
ATOM 3641 C CA . PHE B 1 69 ? 5.121 7.031 -10.555 1 97.25 69 PHE B CA 1
ATOM 3642 C C . PHE B 1 69 ? 3.738 7.059 -11.188 1 97.25 69 PHE B C 1
ATOM 3644 O O . PHE B 1 69 ? 2.729 7.156 -10.492 1 97.25 69 PHE B O 1
ATOM 3651 N N . PHE B 1 70 ? 3.656 6.879 -12.438 1 96.69 70 PHE B N 1
ATOM 3652 C CA . PHE B 1 70 ? 2.391 6.945 -13.156 1 96.69 70 PHE B CA 1
ATOM 3653 C C . PHE B 1 70 ? 1.484 5.785 -12.766 1 96.69 70 PHE B C 1
ATOM 3655 O O . PHE B 1 70 ? 0.274 5.961 -12.609 1 96.69 70 PHE B O 1
ATOM 3662 N N . VAL B 1 71 ? 2.027 4.668 -12.664 1 96.88 71 VAL B N 1
ATOM 3663 C CA . VAL B 1 71 ? 1.243 3.506 -12.258 1 96.88 71 VAL B CA 1
ATOM 3664 C C . VAL B 1 71 ? 0.685 3.717 -10.852 1 96.88 71 VAL B C 1
ATOM 3666 O O . VAL B 1 71 ? -0.477 3.402 -10.586 1 96.88 71 VAL B O 1
ATOM 3669 N N . SER B 1 72 ? 1.524 4.25 -10 1 96.69 72 SER B N 1
ATOM 3670 C CA . SER B 1 72 ? 1.087 4.48 -8.625 1 96.69 72 SER B CA 1
ATOM 3671 C C . SER B 1 72 ? -0.019 5.531 -8.562 1 96.69 72 SER B C 1
ATOM 3673 O O . SER B 1 72 ? -0.992 5.371 -7.824 1 96.69 72 SER B O 1
ATOM 3675 N N . ILE B 1 73 ? 0.118 6.547 -9.305 1 96.88 73 ILE B N 1
ATOM 3676 C CA . ILE B 1 73 ? -0.895 7.598 -9.344 1 96.88 73 ILE B CA 1
ATOM 3677 C C . ILE B 1 73 ? -2.184 7.047 -9.945 1 96.88 73 ILE B C 1
ATOM 3679 O O . ILE B 1 73 ? -3.279 7.332 -9.453 1 96.88 73 ILE B O 1
ATOM 3683 N N . PHE B 1 74 ? -2.035 6.293 -10.961 1 96.06 74 PHE B N 1
ATOM 3684 C CA . PHE B 1 74 ? -3.205 5.688 -11.586 1 96.06 74 PHE B CA 1
ATOM 3685 C C . PHE B 1 74 ? -3.947 4.801 -10.594 1 96.06 74 PHE B C 1
ATOM 3687 O O . PHE B 1 74 ? -5.18 4.82 -10.531 1 96.06 74 PHE B O 1
ATOM 3694 N N . TYR B 1 75 ? -3.242 4.078 -9.93 1 95.62 75 TYR B N 1
ATOM 3695 C CA . TYR B 1 75 ? -3.857 3.209 -8.938 1 95.62 75 TYR B CA 1
ATOM 3696 C C . TYR B 1 75 ? -4.602 4.02 -7.883 1 95.62 75 TYR B C 1
ATOM 3698 O O . TYR B 1 75 ? -5.766 3.748 -7.586 1 95.62 75 TYR B O 1
ATOM 3706 N N . ALA B 1 76 ? -3.967 5.008 -7.359 1 94.75 76 ALA B N 1
ATOM 3707 C CA . ALA B 1 76 ? -4.551 5.812 -6.289 1 94.75 76 ALA B CA 1
ATOM 3708 C C . ALA B 1 76 ? -5.762 6.594 -6.789 1 94.75 76 ALA B C 1
ATOM 3710 O O . ALA B 1 76 ? -6.816 6.59 -6.152 1 94.75 76 ALA B O 1
ATOM 3711 N N . TYR B 1 77 ? -5.652 7.199 -7.883 1 94.44 77 TYR B N 1
ATOM 3712 C CA . TYR B 1 77 ? -6.719 8.055 -8.391 1 94.44 77 TYR B CA 1
ATOM 3713 C C . TYR B 1 77 ? -7.855 7.219 -8.969 1 94.44 77 TYR B C 1
ATOM 3715 O O . TYR B 1 77 ? -9.016 7.629 -8.922 1 94.44 77 TYR B O 1
ATOM 3723 N N . SER B 1 78 ? -7.559 6.059 -9.516 1 93.06 78 SER B N 1
ATOM 3724 C CA . SER B 1 78 ? -8.617 5.176 -9.992 1 93.06 78 SER B CA 1
ATOM 3725 C C . SER B 1 78 ? -9.5 4.703 -8.836 1 93.06 78 SER B C 1
ATOM 3727 O O . SER B 1 78 ? -10.719 4.594 -8.984 1 93.06 78 SER B O 1
ATOM 3729 N N . GLU B 1 79 ? -8.891 4.379 -7.777 1 92.06 79 GLU B N 1
ATOM 3730 C CA . GLU B 1 79 ? -9.656 3.977 -6.602 1 92.06 79 GLU B CA 1
ATOM 3731 C C . GLU B 1 79 ? -10.594 5.098 -6.145 1 92.06 79 GLU B C 1
ATOM 3733 O O . GLU B 1 79 ? -11.719 4.84 -5.73 1 92.06 79 GLU B O 1
ATOM 3738 N N . PHE B 1 80 ? -10.133 6.281 -6.195 1 92.75 80 PHE B N 1
ATOM 3739 C CA . PHE B 1 80 ? -10.945 7.438 -5.832 1 92.75 80 PHE B CA 1
ATOM 3740 C C . PHE B 1 80 ? -12.133 7.582 -6.777 1 92.75 80 PHE B C 1
ATOM 3742 O O . PHE B 1 80 ? -13.266 7.766 -6.332 1 92.75 80 PHE B O 1
ATOM 3749 N N . VAL B 1 81 ? -11.875 7.453 -8.023 1 89.94 81 VAL B N 1
ATOM 3750 C CA . VAL B 1 81 ? -12.922 7.602 -9.031 1 89.94 81 VAL B CA 1
ATOM 3751 C C . VAL B 1 81 ? -13.961 6.488 -8.859 1 89.94 81 VAL B C 1
ATOM 3753 O O . VAL B 1 81 ? -15.164 6.73 -8.969 1 89.94 81 VAL B O 1
ATOM 3756 N N . VAL B 1 82 ? -13.508 5.332 -8.594 1 88.44 82 VAL B N 1
ATOM 3757 C CA . VAL B 1 82 ? -14.406 4.203 -8.383 1 88.44 82 VAL B CA 1
ATOM 3758 C C . VAL B 1 82 ? -15.297 4.465 -7.172 1 88.44 82 VAL B C 1
ATOM 3760 O O . VAL B 1 82 ? -16.484 4.164 -7.195 1 88.44 82 VAL B O 1
ATOM 3763 N N . GLU B 1 83 ? -14.766 5.027 -6.172 1 86.56 83 GLU B N 1
ATOM 3764 C CA . GLU B 1 83 ? -15.547 5.344 -4.98 1 86.56 83 GLU B CA 1
ATOM 3765 C C . GLU B 1 83 ? -16.625 6.383 -5.285 1 86.56 83 GLU B C 1
ATOM 3767 O O . GLU B 1 83 ? -17.734 6.297 -4.773 1 86.56 83 GLU B O 1
ATOM 3772 N N . ILE B 1 84 ? -16.297 7.344 -6.059 1 84.94 84 ILE B N 1
ATOM 3773 C CA . ILE B 1 84 ? -17.266 8.367 -6.434 1 84.94 84 ILE B CA 1
ATOM 3774 C C . ILE B 1 84 ? -18.375 7.754 -7.273 1 84.94 84 ILE B C 1
ATOM 3776 O O . ILE B 1 84 ? -19.547 8.094 -7.105 1 84.94 84 ILE B O 1
ATOM 3780 N N . ILE B 1 85 ? -18.016 6.871 -8.141 1 82.44 85 ILE B N 1
ATOM 3781 C CA . ILE B 1 85 ? -19 6.195 -8.977 1 82.44 85 ILE B CA 1
ATOM 3782 C C . ILE B 1 85 ? -19.953 5.375 -8.102 1 82.44 85 ILE B C 1
ATOM 3784 O O . ILE B 1 85 ? -21.156 5.379 -8.312 1 82.44 85 ILE B O 1
ATOM 3788 N N . LYS B 1 86 ? -19.406 4.746 -7.086 1 77.56 86 LYS B N 1
ATOM 3789 C CA . LYS B 1 86 ? -20.219 3.924 -6.188 1 77.56 86 LYS B CA 1
ATOM 3790 C C . LYS B 1 86 ? -21.125 4.789 -5.324 1 77.56 86 LYS B C 1
ATOM 3792 O O . LYS B 1 86 ? -22.234 4.371 -4.961 1 77.56 86 LYS B O 1
ATOM 3797 N N . SER B 1 87 ? -20.75 5.977 -5.043 1 78.69 87 SER B N 1
ATOM 3798 C CA . SER B 1 87 ? -21.469 6.828 -4.102 1 78.69 87 SER B CA 1
ATOM 3799 C C . SER B 1 87 ? -22.438 7.75 -4.824 1 78.69 87 SER B C 1
ATOM 3801 O O . SER B 1 87 ? -23.219 8.461 -4.188 1 78.69 87 SER B O 1
ATOM 3803 N N . ASN B 1 88 ? -22.344 7.766 -6.102 1 77.5 88 ASN B N 1
ATOM 3804 C CA . ASN B 1 88 ? -23.234 8.609 -6.895 1 77.5 88 ASN B CA 1
ATOM 3805 C C . ASN B 1 88 ? -24.125 7.777 -7.812 1 77.5 88 ASN B C 1
ATOM 3807 O O . ASN B 1 88 ? -23.641 7.152 -8.758 1 77.5 88 ASN B O 1
ATOM 3811 N N . THR B 1 89 ? -25.375 7.836 -7.629 1 74.56 89 THR B N 1
ATOM 3812 C CA . THR B 1 89 ? -26.344 7.031 -8.367 1 74.56 89 THR B CA 1
ATOM 3813 C C . THR B 1 89 ? -26.344 7.414 -9.844 1 74.56 89 THR B C 1
ATOM 3815 O O . THR B 1 89 ? -26.625 6.578 -10.711 1 74.56 89 THR B O 1
ATOM 3818 N N . LYS B 1 90 ? -26.016 8.641 -10.164 1 76.19 90 LYS B N 1
ATOM 3819 C CA . LYS B 1 90 ? -26.031 9.102 -11.555 1 76.19 90 LYS B CA 1
ATOM 3820 C C . LYS B 1 90 ? -24.891 8.484 -12.352 1 76.19 90 LYS B C 1
ATOM 3822 O O . LYS B 1 90 ? -24.938 8.43 -13.586 1 76.19 90 LYS B O 1
ATOM 3827 N N . LEU B 1 91 ? -23.906 8.008 -11.656 1 78.56 91 LEU B N 1
ATOM 3828 C CA . LEU B 1 91 ? -22.719 7.496 -12.32 1 78.56 91 LEU B CA 1
ATOM 3829 C C . LEU B 1 91 ? -22.688 5.973 -12.297 1 78.56 91 LEU B C 1
ATOM 3831 O O . LEU B 1 91 ? -21.688 5.359 -12.664 1 78.56 91 LEU B O 1
ATOM 3835 N N . HIS B 1 92 ? -23.703 5.367 -11.938 1 74.75 92 HIS B N 1
ATOM 3836 C CA . HIS B 1 92 ? -23.719 3.916 -11.812 1 74.75 92 HIS B CA 1
ATOM 3837 C C . HIS B 1 92 ? -23.641 3.242 -13.18 1 74.75 92 HIS B C 1
ATOM 3839 O O . HIS B 1 92 ? -23.328 2.051 -13.266 1 74.75 92 HIS B O 1
ATOM 3845 N N . ASP B 1 93 ? -23.812 4.062 -14.227 1 72.75 93 ASP B N 1
ATOM 3846 C CA . ASP B 1 93 ? -23.656 3.516 -15.57 1 72.75 93 ASP B CA 1
ATOM 3847 C C . ASP B 1 93 ? -22.203 3.156 -15.867 1 72.75 93 ASP B C 1
ATOM 3849 O O . ASP B 1 93 ? -21.922 2.357 -16.766 1 72.75 93 ASP B O 1
ATOM 3853 N N . LEU B 1 94 ? -21.359 3.734 -15.078 1 79.12 94 LEU B N 1
ATOM 3854 C CA . LEU B 1 94 ? -19.938 3.475 -15.266 1 79.12 94 LEU B CA 1
ATOM 3855 C C . LEU B 1 94 ? -19.469 2.314 -14.383 1 79.12 94 LEU B C 1
ATOM 3857 O O . LEU B 1 94 ? -18.312 2.26 -13.977 1 79.12 94 LEU B O 1
ATOM 3861 N N . PHE B 1 95 ? -20.359 1.44 -14.188 1 74.19 95 PHE B N 1
ATOM 3862 C CA . PHE B 1 95 ? -20.094 0.312 -13.297 1 74.19 95 PHE B CA 1
ATOM 3863 C C . PHE B 1 95 ? -19.047 -0.62 -13.891 1 74.19 95 PHE B C 1
ATOM 3865 O O . PHE B 1 95 ? -18.219 -1.161 -13.172 1 74.19 95 PHE B O 1
ATOM 3872 N N . GLU B 1 96 ? -19.094 -0.759 -15.18 1 75.75 96 GLU B N 1
ATOM 3873 C CA . GLU B 1 96 ? -18.125 -1.641 -15.828 1 75.75 96 GLU B CA 1
ATOM 3874 C C . GLU B 1 96 ? -16.703 -1.128 -15.648 1 75.75 96 GLU B C 1
ATOM 3876 O O . GLU B 1 96 ? -15.789 -1.906 -15.375 1 75.75 96 GLU B O 1
ATOM 3881 N N . TYR B 1 97 ? -16.578 0.126 -15.797 1 79.06 97 TYR B N 1
ATOM 3882 C CA . TYR B 1 97 ? -15.266 0.729 -15.578 1 79.06 97 TYR B CA 1
ATOM 3883 C C . TYR B 1 97 ? -14.812 0.535 -14.133 1 79.06 97 TYR B C 1
ATOM 3885 O O . TYR B 1 97 ? -13.656 0.197 -13.883 1 79.06 97 TYR B O 1
ATOM 3893 N N . ALA B 1 98 ? -15.68 0.715 -13.25 1 80.75 98 ALA B N 1
ATOM 3894 C CA . ALA B 1 98 ? -15.359 0.604 -11.828 1 80.75 98 ALA B CA 1
ATOM 3895 C C . ALA B 1 98 ? -14.883 -0.803 -11.484 1 80.75 98 ALA B C 1
ATOM 3897 O O . ALA B 1 98 ? -13.992 -0.974 -10.641 1 80.75 98 ALA B O 1
ATOM 3898 N N . GLN B 1 99 ? -15.352 -1.69 -12.242 1 78.88 99 GLN B N 1
ATOM 3899 C CA . GLN B 1 99 ? -14.992 -3.076 -11.953 1 78.88 99 GLN B CA 1
ATOM 3900 C C . GLN B 1 99 ? -13.648 -3.436 -12.57 1 78.88 99 GLN B C 1
ATOM 3902 O O . GLN B 1 99 ? -12.906 -4.262 -12.031 1 78.88 99 GLN B O 1
ATOM 3907 N N . LEU B 1 100 ? -13.281 -2.816 -13.656 1 87.06 100 LEU B N 1
ATOM 3908 C CA . LEU B 1 100 ? -12.078 -3.18 -14.391 1 87.06 100 LEU B CA 1
ATOM 3909 C C . LEU B 1 100 ? -10.883 -2.357 -13.914 1 87.06 100 LEU B C 1
ATOM 3911 O O . LEU B 1 100 ? -9.734 -2.689 -14.219 1 87.06 100 LEU B O 1
ATOM 3915 N N . ALA B 1 101 ? -11.164 -1.334 -13.141 1 89.81 101 ALA B N 1
ATOM 3916 C CA . ALA B 1 101 ? -10.117 -0.39 -12.75 1 89.81 101 ALA B CA 1
ATOM 3917 C C . ALA B 1 101 ? -9.008 -1.093 -11.977 1 89.81 101 ALA B C 1
ATOM 3919 O O . ALA B 1 101 ? -7.824 -0.911 -12.281 1 89.81 101 ALA B O 1
ATOM 3920 N N . PRO B 1 102 ? -9.328 -1.966 -11.023 1 89.62 102 PRO B N 1
ATOM 3921 C CA . PRO B 1 102 ? -8.242 -2.633 -10.297 1 89.62 102 PRO B CA 1
ATOM 3922 C C . PRO B 1 102 ? -7.414 -3.551 -11.195 1 89.62 102 PRO B C 1
ATOM 3924 O O . PRO B 1 102 ? -6.195 -3.645 -11.031 1 89.62 102 PRO B O 1
ATOM 3927 N N . ALA B 1 103 ? -8.023 -4.207 -12.148 1 91.75 103 ALA B N 1
ATOM 3928 C CA . ALA B 1 103 ? -7.305 -5.082 -13.07 1 91.75 103 ALA B CA 1
ATOM 3929 C C . ALA B 1 103 ? -6.383 -4.285 -13.984 1 91.75 103 ALA B C 1
ATOM 3931 O O . ALA B 1 103 ? -5.27 -4.715 -14.281 1 91.75 103 ALA B O 1
ATOM 3932 N N . LEU B 1 104 ? -6.863 -3.188 -14.391 1 93.69 104 LEU B N 1
ATOM 3933 C CA . LEU B 1 104 ? -6.039 -2.326 -15.234 1 93.69 104 LEU B CA 1
ATOM 3934 C C . LEU B 1 104 ? -4.824 -1.815 -14.461 1 93.69 104 LEU B C 1
ATOM 3936 O O . LEU B 1 104 ? -3.709 -1.817 -14.992 1 93.69 104 LEU B O 1
ATOM 3940 N N . SER B 1 105 ? -5.082 -1.363 -13.281 1 95.44 105 SER B N 1
ATOM 3941 C CA . SER B 1 105 ? -3.973 -0.911 -12.445 1 95.44 105 SER B CA 1
ATOM 3942 C C . SER B 1 105 ? -2.965 -2.031 -12.211 1 95.44 105 SER B C 1
ATOM 3944 O O . SER B 1 105 ? -1.755 -1.8 -12.234 1 95.44 105 SER B O 1
ATOM 3946 N N . PHE B 1 106 ? -3.412 -3.219 -12.016 1 95.75 106 PHE B N 1
ATOM 3947 C CA . PHE B 1 106 ? -2.535 -4.355 -11.758 1 95.75 106 PHE B CA 1
ATOM 3948 C C . PHE B 1 106 ? -1.73 -4.711 -13.008 1 95.75 106 PHE B C 1
ATOM 3950 O O . PHE B 1 106 ? -0.55 -5.051 -12.906 1 95.75 106 PHE B O 1
ATOM 3957 N N . THR B 1 107 ? -2.35 -4.656 -14.125 1 95.88 107 THR B N 1
ATOM 3958 C CA . THR B 1 107 ? -1.656 -4.934 -15.383 1 95.88 107 THR B CA 1
ATOM 3959 C C . THR B 1 107 ? -0.535 -3.926 -15.617 1 95.88 107 THR B C 1
ATOM 3961 O O . THR B 1 107 ? 0.568 -4.297 -16.016 1 95.88 107 THR B O 1
ATOM 3964 N N . LEU B 1 108 ? -0.838 -2.693 -15.344 1 96.75 108 LEU B N 1
ATOM 3965 C CA . LEU B 1 108 ? 0.196 -1.672 -15.461 1 96.75 108 LEU B CA 1
ATOM 3966 C C . LEU B 1 108 ? 1.318 -1.911 -14.461 1 96.75 108 LEU B C 1
ATOM 3968 O O . LEU B 1 108 ? 2.496 -1.744 -14.781 1 96.75 108 LEU B O 1
ATOM 3972 N N . TYR B 1 109 ? 0.955 -2.285 -13.289 1 96.62 109 TYR B N 1
ATOM 3973 C CA . TYR B 1 109 ? 1.934 -2.598 -12.25 1 96.62 109 TYR B CA 1
ATOM 3974 C C . TYR B 1 109 ? 2.84 -3.744 -12.688 1 96.62 109 TYR B C 1
ATOM 3976 O O . TYR B 1 109 ? 4.066 -3.641 -12.602 1 96.62 109 TYR B O 1
ATOM 3984 N N . THR B 1 110 ? 2.275 -4.805 -13.172 1 96.69 110 THR B N 1
ATOM 3985 C CA . THR B 1 110 ? 3.053 -5.973 -13.57 1 96.69 110 THR B CA 1
ATOM 3986 C C . THR B 1 110 ? 3.912 -5.664 -14.789 1 96.69 110 THR B C 1
ATOM 3988 O O . THR B 1 110 ? 5.047 -6.129 -14.898 1 96.69 110 THR B O 1
ATOM 3991 N N . GLY B 1 111 ? 3.299 -4.91 -15.695 1 96.06 111 GLY B N 1
ATOM 3992 C CA . GLY B 1 111 ? 4.094 -4.492 -16.844 1 96.06 111 GLY B CA 1
ATOM 3993 C C . GLY B 1 111 ? 5.328 -3.703 -16.453 1 96.06 111 GLY B C 1
ATOM 3994 O O . GLY B 1 111 ? 6.418 -3.947 -16.984 1 96.06 111 GLY B O 1
ATOM 3995 N N . THR B 1 112 ? 5.168 -2.768 -15.594 1 96.19 112 THR B N 1
ATOM 3996 C CA . THR B 1 112 ? 6.289 -1.96 -15.125 1 96.19 112 THR B CA 1
ATOM 3997 C C . THR B 1 112 ? 7.285 -2.812 -14.344 1 96.19 112 THR B C 1
ATOM 3999 O O . THR B 1 112 ? 8.5 -2.621 -14.453 1 96.19 112 THR B O 1
ATOM 4002 N N . PHE B 1 113 ? 6.809 -3.748 -13.594 1 95.25 113 PHE B N 1
ATOM 4003 C CA . PHE B 1 113 ? 7.633 -4.672 -12.82 1 95.25 113 PHE B CA 1
ATOM 4004 C C . PHE B 1 113 ? 8.523 -5.5 -13.742 1 95.25 113 PHE B C 1
ATOM 4006 O O . PHE B 1 113 ? 9.734 -5.566 -13.547 1 95.25 113 PHE B O 1
ATOM 4013 N N . VAL B 1 114 ? 7.969 -6.066 -14.758 1 94.69 114 VAL B N 1
ATOM 4014 C CA . VAL B 1 114 ? 8.688 -6.898 -15.711 1 94.69 114 VAL B CA 1
ATOM 4015 C C . VAL B 1 114 ? 9.711 -6.051 -16.469 1 94.69 114 VAL B C 1
ATOM 4017 O O . VAL B 1 114 ? 10.867 -6.461 -16.625 1 94.69 114 VAL B O 1
ATOM 4020 N N . LEU B 1 115 ? 9.297 -4.875 -16.844 1 93.06 115 LEU B N 1
ATOM 4021 C CA . LEU B 1 115 ? 10.188 -4 -17.594 1 93.06 115 LEU B CA 1
ATOM 4022 C C . LEU B 1 115 ? 11.383 -3.588 -16.734 1 93.06 115 LEU B C 1
ATOM 4024 O O . LEU B 1 115 ? 12.516 -3.541 -17.219 1 93.06 115 LEU B O 1
ATOM 4028 N N . THR B 1 116 ? 11.148 -3.281 -15.539 1 93.06 116 THR B N 1
ATOM 4029 C CA . THR B 1 116 ? 12.227 -2.867 -14.641 1 93.06 116 THR B CA 1
ATOM 4030 C C . THR B 1 116 ? 13.242 -3.992 -14.469 1 93.06 116 THR B C 1
ATOM 4032 O O . THR B 1 116 ? 14.453 -3.76 -14.547 1 93.06 116 THR B O 1
ATOM 4035 N N . ILE B 1 117 ? 12.781 -5.207 -14.266 1 91.31 117 ILE B N 1
ATOM 4036 C CA . ILE B 1 117 ? 13.672 -6.34 -14.047 1 91.31 117 ILE B CA 1
ATOM 4037 C C . ILE B 1 117 ? 14.391 -6.695 -15.352 1 91.31 117 ILE B C 1
ATOM 4039 O O . ILE B 1 117 ? 15.578 -7.012 -15.344 1 91.31 117 ILE B O 1
ATOM 4043 N N . ALA B 1 118 ? 13.672 -6.609 -16.453 1 89 118 ALA B N 1
ATOM 4044 C CA . ALA B 1 118 ? 14.234 -6.953 -17.75 1 89 118 ALA B CA 1
ATOM 4045 C C . ALA B 1 118 ? 15.344 -5.98 -18.141 1 89 118 ALA B C 1
ATOM 4047 O O . ALA B 1 118 ? 16.234 -6.324 -18.938 1 89 118 ALA B O 1
ATOM 4048 N N . THR B 1 119 ? 15.336 -4.785 -17.625 1 87.38 119 THR B N 1
ATOM 4049 C CA . THR B 1 119 ? 16.312 -3.775 -18.016 1 87.38 119 THR B CA 1
ATOM 4050 C C . THR B 1 119 ? 17.5 -3.773 -17.062 1 87.38 119 THR B C 1
ATOM 4052 O O . THR B 1 119 ? 18.453 -3.002 -17.234 1 87.38 119 THR B O 1
ATOM 4055 N N . MET B 1 120 ? 17.5 -4.648 -16.109 1 87.94 120 MET B N 1
ATOM 4056 C CA . MET B 1 120 ? 18.625 -4.727 -15.18 1 87.94 120 MET B CA 1
ATOM 4057 C C . MET B 1 120 ? 19.844 -5.344 -15.859 1 87.94 120 MET B C 1
ATOM 4059 O O . MET B 1 120 ? 19.703 -6.309 -16.609 1 87.94 120 MET B O 1
ATOM 4063 N N . GLN B 1 121 ? 20.984 -4.684 -15.664 1 86.19 121 GLN B N 1
ATOM 4064 C CA . GLN B 1 121 ? 22.234 -5.145 -16.25 1 86.19 121 GLN B CA 1
ATOM 4065 C C . GLN B 1 121 ? 23.172 -5.715 -15.18 1 86.19 121 GLN B C 1
ATOM 4067 O O . GLN B 1 121 ? 23.266 -5.164 -14.078 1 86.19 121 GLN B O 1
ATOM 4072 N N . THR B 1 122 ? 23.828 -6.742 -15.5 1 83.5 122 THR B N 1
ATOM 4073 C CA . THR B 1 122 ? 24.672 -7.473 -14.562 1 83.5 122 THR B CA 1
ATOM 4074 C C . THR B 1 122 ? 25.828 -6.598 -14.062 1 83.5 122 THR B C 1
ATOM 4076 O O . THR B 1 122 ? 26.281 -6.742 -12.93 1 83.5 122 THR B O 1
ATOM 4079 N N . GLY B 1 123 ? 26.25 -5.68 -14.789 1 82.75 123 GLY B N 1
ATOM 4080 C CA . GLY B 1 123 ? 27.375 -4.848 -14.398 1 82.75 123 GLY B CA 1
ATOM 4081 C C . GLY B 1 123 ? 27 -3.793 -13.367 1 82.75 123 GLY B C 1
ATOM 4082 O O . GLY B 1 123 ? 27.875 -3.297 -12.641 1 82.75 123 GLY B O 1
ATOM 4083 N N . HIS B 1 124 ? 25.766 -3.475 -13.273 1 87.19 124 HIS B N 1
ATOM 4084 C CA . HIS B 1 124 ? 25.344 -2.408 -12.375 1 87.19 124 HIS B CA 1
ATOM 4085 C C . HIS B 1 124 ? 24.141 -2.838 -11.539 1 87.19 124 HIS B C 1
ATOM 4087 O O . HIS B 1 124 ? 23.297 -2.014 -11.195 1 87.19 124 HIS B O 1
ATOM 4093 N N . ILE B 1 125 ? 24.062 -4.094 -11.219 1 88.31 125 ILE B N 1
ATOM 4094 C CA . ILE B 1 125 ? 22.859 -4.652 -10.594 1 88.31 125 ILE B CA 1
ATOM 4095 C C . ILE B 1 125 ? 22.688 -4.062 -9.203 1 88.31 125 ILE B C 1
ATOM 4097 O O . ILE B 1 125 ? 21.562 -3.701 -8.812 1 88.31 125 ILE B O 1
ATOM 4101 N N . LYS B 1 126 ? 23.719 -3.961 -8.461 1 88.12 126 LYS B N 1
ATOM 4102 C CA . LYS B 1 126 ? 23.625 -3.434 -7.102 1 88.12 126 LYS B CA 1
ATOM 4103 C C . LYS B 1 126 ? 23.125 -1.988 -7.105 1 88.12 126 LYS B C 1
ATOM 4105 O O . LYS B 1 126 ? 22.281 -1.615 -6.297 1 88.12 126 LYS B O 1
ATOM 4110 N N . PHE B 1 127 ? 23.656 -1.283 -7.969 1 86.94 127 PHE B N 1
ATOM 4111 C CA . PHE B 1 127 ? 23.266 0.117 -8.086 1 86.94 127 PHE B CA 1
ATOM 4112 C C . PHE B 1 127 ? 21.812 0.236 -8.508 1 86.94 127 PHE B C 1
ATOM 4114 O O . PHE B 1 127 ? 21.062 1.028 -7.941 1 86.94 127 PHE B O 1
ATOM 4121 N N . GLN B 1 128 ? 21.391 -0.508 -9.492 1 89 128 GLN B N 1
ATOM 4122 C CA . GLN B 1 128 ? 20.016 -0.464 -9.992 1 89 128 GLN B CA 1
ATOM 4123 C C . GLN B 1 128 ? 19.031 -0.913 -8.922 1 89 128 GLN B C 1
ATOM 4125 O O . GLN B 1 128 ? 17.922 -0.37 -8.82 1 89 128 GLN B O 1
ATOM 4130 N N . LEU B 1 129 ? 19.453 -1.853 -8.188 1 89.81 129 LEU B N 1
ATOM 4131 C CA . LEU B 1 129 ? 18.609 -2.311 -7.098 1 89.81 129 LEU B CA 1
ATOM 4132 C C . LEU B 1 129 ? 18.438 -1.218 -6.047 1 89.81 129 LEU B C 1
ATOM 4134 O O . LEU B 1 129 ? 17.344 -1.006 -5.535 1 89.81 129 LEU B O 1
ATOM 4138 N N . ASN B 1 130 ? 19.469 -0.578 -5.727 1 88.94 130 ASN B N 1
ATOM 4139 C CA . ASN B 1 130 ? 19.406 0.51 -4.758 1 88.94 130 ASN B CA 1
ATOM 4140 C C . ASN B 1 130 ? 18.547 1.664 -5.27 1 88.94 130 ASN B C 1
ATOM 4142 O O . ASN B 1 130 ? 17.828 2.307 -4.496 1 88.94 130 ASN B O 1
ATOM 4146 N N . GLN B 1 131 ? 18.641 1.872 -6.484 1 88.56 131 GLN B N 1
ATOM 4147 C CA . GLN B 1 131 ? 17.812 2.916 -7.082 1 88.56 131 GLN B CA 1
ATOM 4148 C C . GLN B 1 131 ? 16.344 2.535 -7.051 1 88.56 131 GLN B C 1
ATOM 4150 O O . GLN B 1 131 ? 15.477 3.393 -6.852 1 88.56 131 GLN B O 1
ATOM 4155 N N . LEU B 1 132 ? 16.125 1.343 -7.352 1 91.25 132 LEU B N 1
ATOM 4156 C CA . LEU B 1 132 ? 14.75 0.861 -7.262 1 91.25 132 LEU B CA 1
ATOM 4157 C C . LEU B 1 132 ? 14.211 1.024 -5.848 1 91.25 132 LEU B C 1
ATOM 4159 O O . LEU B 1 132 ? 13.07 1.446 -5.66 1 91.25 132 LEU B O 1
ATOM 4163 N N . CYS B 1 133 ? 15.016 0.699 -4.887 1 92.94 133 CYS B N 1
ATOM 4164 C CA . CYS B 1 133 ? 14.617 0.853 -3.492 1 92.94 133 CYS B CA 1
ATOM 4165 C C . CYS B 1 133 ? 14.281 2.307 -3.178 1 92.94 133 CYS B C 1
ATOM 4167 O O . CYS B 1 133 ? 13.258 2.588 -2.549 1 92.94 133 CYS B O 1
ATOM 4169 N N . TRP B 1 134 ? 15.109 3.215 -3.645 1 93.19 134 TRP B N 1
ATOM 4170 C CA . TRP B 1 134 ? 14.875 4.645 -3.447 1 93.19 134 TRP B CA 1
ATOM 4171 C C . TRP B 1 134 ? 13.57 5.078 -4.105 1 93.19 134 TRP B C 1
ATOM 4173 O O . TRP B 1 134 ? 12.766 5.781 -3.494 1 93.19 134 TRP B O 1
ATOM 4183 N N . THR B 1 135 ? 13.352 4.602 -5.293 1 94.25 135 THR B N 1
ATOM 4184 C CA . THR B 1 135 ? 12.148 4.965 -6.031 1 94.25 135 THR B CA 1
ATOM 4185 C C . THR B 1 135 ? 10.898 4.512 -5.285 1 94.25 135 THR B C 1
ATOM 4187 O O . THR B 1 135 ? 9.938 5.27 -5.156 1 94.25 135 THR B O 1
ATOM 4190 N N . ILE B 1 136 ? 10.953 3.361 -4.793 1 95.44 136 ILE B N 1
ATOM 4191 C CA . ILE B 1 136 ? 9.789 2.805 -4.109 1 95.44 136 ILE B CA 1
ATOM 4192 C C . ILE B 1 136 ? 9.516 3.596 -2.832 1 95.44 136 ILE B C 1
ATOM 4194 O O . ILE B 1 136 ? 8.359 3.883 -2.51 1 95.44 136 ILE B O 1
ATOM 4198 N N . VAL B 1 137 ? 10.5 3.943 -2.125 1 95.25 137 VAL B N 1
ATOM 4199 C CA . VAL B 1 137 ? 10.32 4.715 -0.899 1 95.25 137 VAL B CA 1
ATOM 4200 C C . VAL B 1 137 ? 9.75 6.09 -1.232 1 95.25 137 VAL B C 1
ATOM 4202 O O . VAL B 1 137 ? 8.852 6.582 -0.549 1 95.25 137 VAL B O 1
ATOM 4205 N N . VAL B 1 138 ? 10.289 6.707 -2.254 1 95.25 138 VAL B N 1
ATOM 4206 C CA . VAL B 1 138 ? 9.805 8.008 -2.688 1 95.25 138 VAL B CA 1
ATOM 4207 C C . VAL B 1 138 ? 8.328 7.906 -3.072 1 95.25 138 VAL B C 1
ATOM 4209 O O . VAL B 1 138 ? 7.535 8.797 -2.76 1 95.25 138 VAL B O 1
ATOM 4212 N N . LEU B 1 139 ? 7.996 6.828 -3.674 1 96.69 139 LEU B N 1
ATOM 4213 C CA . LEU B 1 139 ? 6.602 6.613 -4.047 1 96.69 139 LEU B CA 1
ATOM 4214 C C . LEU B 1 139 ? 5.73 6.434 -2.807 1 96.69 139 LEU B C 1
ATOM 4216 O O . LEU B 1 139 ? 4.602 6.926 -2.762 1 96.69 139 LEU B O 1
ATOM 4220 N N . CYS B 1 140 ? 6.207 5.73 -1.865 1 95.06 140 CYS B N 1
ATOM 4221 C CA . CYS B 1 140 ? 5.465 5.547 -0.624 1 95.06 140 CYS B CA 1
ATOM 4222 C C . CYS B 1 140 ? 5.215 6.883 0.066 1 95.06 140 CYS B C 1
ATOM 4224 O O . CYS B 1 140 ? 4.148 7.102 0.637 1 95.06 140 CYS B O 1
ATOM 4226 N N . LEU B 1 141 ? 6.129 7.746 -0.04 1 94.31 141 LEU B N 1
ATOM 4227 C CA . LEU B 1 141 ? 6.012 9.047 0.61 1 94.31 141 LEU B CA 1
ATOM 4228 C C . LEU B 1 141 ? 5.102 9.977 -0.188 1 94.31 141 LEU B C 1
ATOM 4230 O O . LEU B 1 141 ? 4.176 10.57 0.366 1 94.31 141 LEU B O 1
ATOM 4234 N N . THR B 1 142 ? 5.277 10.039 -1.482 1 94.94 142 THR B N 1
ATOM 4235 C CA . THR B 1 142 ? 4.621 11.062 -2.295 1 94.94 142 THR B CA 1
ATOM 4236 C C . THR B 1 142 ? 3.232 10.594 -2.729 1 94.94 142 THR B C 1
ATOM 4238 O O . THR B 1 142 ? 2.326 11.414 -2.902 1 94.94 142 THR B O 1
ATOM 4241 N N . VAL B 1 143 ? 3.082 9.328 -2.928 1 95.88 143 VAL B N 1
ATOM 4242 C CA . VAL B 1 143 ? 1.792 8.828 -3.393 1 95.88 143 VAL B CA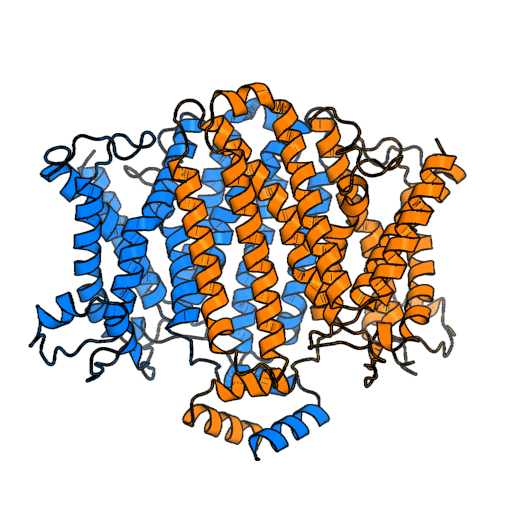 1
ATOM 4243 C C . VAL B 1 143 ? 1.114 8.031 -2.277 1 95.88 143 VAL B C 1
ATOM 4245 O O . VAL B 1 143 ? -0.084 8.195 -2.035 1 95.88 143 VAL B O 1
ATOM 4248 N N . GLY B 1 144 ? 1.849 7.258 -1.594 1 94.31 144 GLY B N 1
ATOM 4249 C CA . GLY B 1 144 ? 1.287 6.43 -0.536 1 94.31 14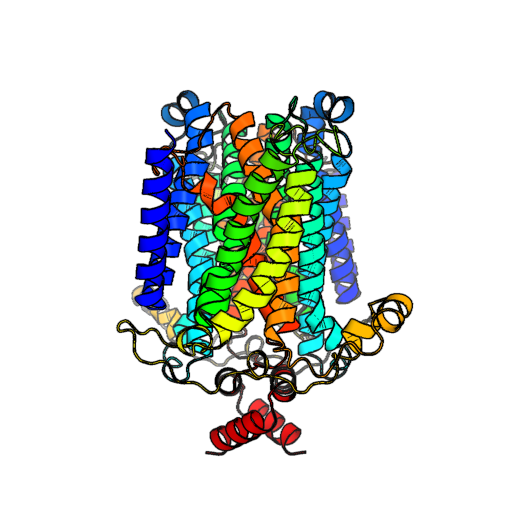4 GLY B CA 1
ATOM 4250 C C . GLY B 1 144 ? 0.669 7.242 0.588 1 94.31 144 GLY B C 1
ATOM 4251 O O . GLY B 1 144 ? -0.469 6.988 0.99 1 94.31 144 GLY B O 1
ATOM 4252 N N . GLN B 1 145 ? 1.366 8.156 1.043 1 94.62 145 GLN B N 1
ATOM 4253 C CA . GLN B 1 145 ? 0.865 8.961 2.15 1 94.62 145 GLN B CA 1
ATOM 4254 C C . GLN B 1 145 ? -0.223 9.922 1.684 1 94.62 145 GLN B C 1
ATOM 4256 O O . GLN B 1 145 ? -1.071 10.344 2.475 1 94.62 145 GLN B O 1
ATOM 4261 N N . LEU B 1 146 ? -0.259 10.242 0.433 1 95.12 146 LEU B N 1
ATOM 4262 C CA . LEU B 1 146 ? -1.253 11.164 -0.114 1 95.12 146 LEU B CA 1
ATOM 4263 C C . LEU B 1 146 ? -2.342 10.398 -0.861 1 95.12 146 LEU B C 1
ATOM 4265 O O . LEU B 1 146 ? -3.123 11 -1.607 1 95.12 146 LEU B O 1
ATOM 4269 N N . LYS B 1 147 ? -2.371 9.156 -0.669 1 93.81 147 LYS B N 1
ATOM 4270 C CA . LYS B 1 147 ? -3.275 8.297 -1.43 1 93.81 147 LYS B CA 1
ATOM 4271 C C . LYS B 1 147 ? -4.727 8.734 -1.26 1 93.81 147 LYS B C 1
ATOM 4273 O O . LYS B 1 147 ? -5.504 8.711 -2.215 1 93.81 147 LYS B O 1
ATOM 4278 N N . TYR B 1 148 ? -5.105 9.219 -0.096 1 95.12 148 TYR B N 1
ATOM 4279 C CA . TYR B 1 148 ? -6.512 9.469 0.205 1 95.12 148 TYR B CA 1
ATOM 4280 C C . TYR B 1 148 ? -6.789 10.969 0.313 1 95.12 148 TYR B C 1
ATOM 4282 O O . TYR B 1 148 ? -7.82 11.375 0.855 1 95.12 148 TYR B O 1
ATOM 4290 N N . ILE B 1 149 ? -5.887 11.75 -0.174 1 96.06 149 ILE B N 1
ATOM 4291 C CA . ILE B 1 149 ? -6.027 13.195 -0.05 1 96.06 149 ILE B CA 1
ATOM 4292 C C . ILE B 1 149 ? -7.266 13.656 -0.818 1 96.06 149 ILE B C 1
ATOM 4294 O O . ILE B 1 149 ? -7.992 14.547 -0.362 1 96.06 149 ILE B O 1
ATOM 4298 N N . MET B 1 150 ? -7.543 13.039 -1.922 1 95.12 150 MET B N 1
ATOM 4299 C CA . MET B 1 150 ? -8.711 13.422 -2.709 1 95.12 150 MET B CA 1
ATOM 4300 C C . MET B 1 150 ? -10 13.016 -1.998 1 95.12 150 MET B C 1
ATOM 4302 O O . MET B 1 150 ? -11.008 13.719 -2.082 1 95.12 150 MET B O 1
ATOM 4306 N N . HIS B 1 151 ? -9.953 11.922 -1.308 1 94.44 151 HIS B N 1
ATOM 4307 C CA . HIS B 1 151 ? -11.102 11.523 -0.501 1 94.44 151 HIS B CA 1
ATOM 4308 C C . HIS B 1 151 ? -11.391 12.547 0.589 1 94.44 151 HIS B C 1
ATOM 4310 O O . HIS B 1 151 ? -12.555 12.883 0.829 1 94.44 151 HIS B O 1
ATOM 4316 N N . ASN B 1 152 ? -10.352 13.023 1.185 1 95.75 152 ASN B N 1
ATOM 4317 C CA . ASN B 1 152 ? -10.516 14.039 2.215 1 95.75 152 ASN B CA 1
ATOM 4318 C C . ASN B 1 152 ? -11.188 15.289 1.658 1 95.75 152 ASN B C 1
ATOM 4320 O O . ASN B 1 152 ? -12.062 15.875 2.307 1 95.75 152 ASN B O 1
ATOM 4324 N N . ILE B 1 153 ? -10.773 15.641 0.49 1 95.06 153 ILE B N 1
ATOM 4325 C CA . ILE B 1 153 ? -11.297 16.844 -0.159 1 95.06 153 ILE B CA 1
ATOM 4326 C C . ILE B 1 153 ? -12.781 16.672 -0.449 1 95.06 153 ILE B C 1
ATOM 4328 O O . ILE B 1 153 ? -13.586 17.562 -0.168 1 95.06 153 ILE B O 1
ATOM 4332 N N . TYR B 1 154 ? -13.219 15.555 -0.848 1 92.62 154 TYR B N 1
ATOM 4333 C CA . TYR B 1 154 ? -14.594 15.336 -1.264 1 92.62 154 TYR B CA 1
ATOM 4334 C C . TYR B 1 154 ? -15.484 15.023 -0.066 1 92.62 154 TYR B C 1
ATOM 4336 O O . TYR B 1 154 ? -16.719 15.125 -0.15 1 92.62 154 TYR B O 1
ATOM 4344 N N . ASN B 1 155 ? -14.898 14.617 1.044 1 91.44 155 ASN B N 1
ATOM 4345 C CA . ASN B 1 155 ? -15.656 14.469 2.281 1 91.44 155 ASN B CA 1
ATOM 4346 C C . ASN B 1 155 ? -15.992 15.82 2.906 1 91.44 155 ASN B C 1
ATOM 4348 O O . ASN B 1 155 ? -16.812 15.898 3.816 1 91.44 155 ASN B O 1
ATOM 4352 N N . GLY B 1 156 ? -15.453 16.812 2.451 1 92.25 156 GLY B N 1
ATOM 4353 C CA . GLY B 1 156 ? -15.547 18.188 2.918 1 92.25 156 GLY B CA 1
ATOM 4354 C C . GLY B 1 156 ? -14.219 18.922 2.881 1 92.25 156 GLY B C 1
ATOM 4355 O O . GLY B 1 156 ? -13.203 18.406 3.344 1 92.25 156 GLY B O 1
ATOM 4356 N N . LEU B 1 157 ? -14.266 20.062 2.391 1 94.06 157 LEU B N 1
ATOM 4357 C CA . LEU B 1 157 ? -13.031 20.828 2.242 1 94.06 157 LEU B CA 1
ATOM 4358 C C . LEU B 1 157 ? -12.391 21.078 3.602 1 94.06 157 LEU B C 1
ATOM 4360 O O . LEU B 1 157 ? -11.195 21.391 3.68 1 94.06 157 LEU B O 1
ATOM 4364 N N . ILE B 1 158 ? -13.172 20.969 4.652 1 95 158 ILE B N 1
ATOM 4365 C CA . ILE B 1 158 ? -12.656 21.203 5.996 1 95 158 ILE B CA 1
ATOM 4366 C C . ILE B 1 158 ? -11.609 20.156 6.344 1 95 158 ILE B C 1
ATOM 4368 O O . ILE B 1 158 ? -10.633 20.438 7.039 1 95 158 ILE B O 1
ATOM 4372 N N . TRP B 1 159 ? -11.727 18.953 5.816 1 96 159 TRP B N 1
ATOM 4373 C CA . TRP B 1 159 ? -10.82 17.859 6.125 1 96 159 TRP B CA 1
ATOM 4374 C C . TRP B 1 159 ? -9.531 17.969 5.32 1 96 159 TRP B C 1
ATOM 4376 O O . TRP B 1 159 ? -8.586 17.203 5.527 1 96 159 TRP B O 1
ATOM 4386 N N . PHE B 1 160 ? -9.531 18.828 4.398 1 96.56 160 PHE B N 1
ATOM 4387 C CA . PHE B 1 160 ? -8.328 19.172 3.641 1 96.56 160 PHE B CA 1
ATOM 4388 C C . PHE B 1 160 ? -7.68 20.438 4.195 1 96.56 160 PHE B C 1
ATOM 4390 O O . PHE B 1 160 ? -6.477 20.453 4.461 1 96.56 160 PHE B O 1
ATOM 4397 N N . THR B 1 161 ? -8.453 21.438 4.465 1 96.69 161 THR B N 1
ATOM 4398 C CA . THR B 1 161 ? -7.977 22.766 4.82 1 96.69 161 THR B CA 1
ATOM 4399 C C . THR B 1 161 ? -7.512 22.812 6.273 1 96.69 161 THR B C 1
ATOM 4401 O O . THR B 1 161 ? -6.43 23.312 6.57 1 96.69 161 THR B O 1
ATOM 4404 N N . LEU B 1 162 ? -8.305 22.234 7.164 1 97.19 162 LEU B N 1
ATOM 4405 C CA . LEU B 1 162 ? -8.016 22.312 8.594 1 97.19 162 LEU B CA 1
ATOM 4406 C C . LEU B 1 162 ? -6.664 21.672 8.898 1 97.19 162 LEU B C 1
ATOM 4408 O O . LEU B 1 162 ? -5.797 22.297 9.508 1 97.19 162 LEU B O 1
ATOM 4412 N N . PRO B 1 163 ? -6.41 20.453 8.461 1 97.31 163 PRO B N 1
ATOM 4413 C CA . PRO B 1 163 ? -5.121 19.844 8.773 1 97.31 163 PRO B CA 1
ATOM 4414 C C . PRO B 1 163 ? -3.939 20.625 8.195 1 97.31 163 PRO B C 1
ATOM 4416 O O . PRO B 1 163 ? -2.879 20.703 8.82 1 97.31 163 PRO B O 1
ATOM 4419 N N . ILE B 1 164 ? -4.062 21.156 7.043 1 96.31 164 ILE B N 1
ATOM 4420 C CA . ILE B 1 164 ? -2.992 21.938 6.426 1 96.31 164 ILE B CA 1
ATOM 4421 C C . ILE B 1 164 ? -2.688 23.156 7.281 1 96.31 164 ILE B C 1
ATOM 4423 O O . ILE B 1 164 ? -1.522 23.469 7.551 1 96.31 164 ILE B O 1
ATOM 4427 N N . LEU B 1 165 ? -3.715 23.828 7.68 1 96.06 165 LEU B N 1
ATOM 4428 C CA . LEU B 1 165 ? -3.549 25.031 8.477 1 96.06 165 LEU B CA 1
ATOM 4429 C C . LEU B 1 165 ? -2.959 24.703 9.844 1 96.06 165 LEU B C 1
ATOM 4431 O O . LEU B 1 165 ? -2.197 25.5 10.406 1 96.06 165 LEU B O 1
ATOM 4435 N N . LEU B 1 166 ? -3.336 23.562 10.367 1 97.5 166 LEU B N 1
ATOM 4436 C CA . LEU B 1 166 ? -2.781 23.156 11.656 1 97.5 166 LEU B CA 1
ATOM 4437 C C . LEU B 1 166 ? -1.276 22.938 11.555 1 97.5 166 LEU B C 1
ATOM 4439 O O . LEU B 1 166 ? -0.524 23.344 12.445 1 97.5 166 LEU B O 1
ATOM 4443 N N . VAL B 1 167 ? -0.844 22.312 10.516 1 96.5 167 VAL B N 1
ATOM 4444 C CA . VAL B 1 167 ? 0.581 22.062 10.32 1 96.5 167 VAL B CA 1
ATOM 4445 C C . VAL B 1 167 ? 1.314 23.391 10.148 1 96.5 167 VAL B C 1
ATOM 4447 O O . VAL B 1 167 ? 2.385 23.594 10.719 1 96.5 167 VAL B O 1
ATOM 4450 N N . ILE B 1 168 ? 0.768 24.281 9.344 1 93 168 ILE B N 1
ATOM 4451 C CA . ILE B 1 168 ? 1.369 25.594 9.125 1 93 168 ILE B CA 1
ATOM 4452 C C . ILE B 1 168 ? 1.457 26.359 10.445 1 93 168 ILE B C 1
ATOM 4454 O O . ILE B 1 168 ? 2.486 26.953 10.758 1 93 168 ILE B O 1
ATOM 4458 N N . THR B 1 169 ? 0.359 26.312 11.164 1 94.69 169 THR B N 1
ATOM 4459 C CA . THR B 1 169 ? 0.34 26.984 12.469 1 94.69 169 THR B CA 1
ATOM 4460 C C . THR B 1 169 ? 1.414 26.406 13.383 1 94.69 169 THR B C 1
ATOM 4462 O O . THR B 1 169 ? 2.113 27.141 14.07 1 94.69 169 THR B O 1
ATOM 4465 N N . ASN B 1 170 ? 1.544 25.125 13.383 1 95.44 170 ASN B N 1
ATOM 4466 C CA . ASN B 1 170 ? 2.545 24.484 14.227 1 95.44 170 ASN B CA 1
ATOM 4467 C C . ASN B 1 170 ? 3.957 24.938 13.867 1 95.44 170 ASN B C 1
ATOM 4469 O O . ASN B 1 170 ? 4.766 25.219 14.75 1 95.44 170 ASN B O 1
ATOM 4473 N N . ASP B 1 171 ? 4.246 24.969 12.602 1 91 171 ASP B N 1
ATOM 4474 C CA . ASP B 1 171 ? 5.57 25.375 12.148 1 91 171 ASP B CA 1
ATOM 4475 C C . ASP B 1 171 ? 5.859 26.828 12.547 1 91 171 ASP B C 1
ATOM 4477 O O . ASP B 1 171 ? 6.953 27.141 13.023 1 91 171 ASP B O 1
ATOM 4481 N N . VAL B 1 172 ? 4.914 27.672 12.359 1 89.19 172 VAL B N 1
ATOM 4482 C CA . VAL B 1 172 ? 5.082 29.094 12.656 1 89.19 172 VAL B CA 1
ATOM 4483 C C . VAL B 1 172 ? 5.215 29.297 14.164 1 89.19 172 VAL B C 1
ATOM 4485 O O . VAL B 1 172 ? 6.113 30 14.633 1 89.19 172 VAL B O 1
ATOM 4488 N N . MET B 1 173 ? 4.316 28.688 14.891 1 93 173 MET B N 1
ATOM 4489 C CA . MET B 1 173 ? 4.316 28.859 16.328 1 93 173 MET B CA 1
ATOM 4490 C C . MET B 1 173 ? 5.535 28.203 16.969 1 93 173 MET B C 1
ATOM 4492 O O . MET B 1 173 ? 6.062 28.703 17.969 1 93 173 MET B O 1
ATOM 4496 N N . ALA B 1 174 ? 5.941 27.109 16.422 1 91.12 174 ALA B N 1
ATOM 4497 C CA . ALA B 1 174 ? 7.164 26.484 16.906 1 91.12 174 ALA B CA 1
ATOM 4498 C C . ALA B 1 174 ? 8.375 27.391 16.688 1 91.12 174 ALA B C 1
ATOM 4500 O O . ALA B 1 174 ? 9.258 27.484 17.547 1 91.12 174 ALA B O 1
ATOM 4501 N N . TYR B 1 175 ? 8.414 28 15.539 1 86.12 175 TYR B N 1
ATOM 4502 C CA . TYR B 1 175 ? 9.5 28.938 15.242 1 86.12 175 TYR B CA 1
ATOM 4503 C C . TYR B 1 175 ? 9.484 30.109 16.219 1 86.12 175 TYR B C 1
ATOM 4505 O O . TYR B 1 175 ? 10.516 30.469 16.797 1 86.12 175 TYR B O 1
ATOM 4513 N N . PHE B 1 176 ? 8.359 30.641 16.438 1 89.44 176 PHE B N 1
ATOM 4514 C CA . PHE B 1 176 ? 8.219 31.797 17.312 1 89.44 176 PHE B CA 1
ATOM 4515 C C . PHE B 1 176 ? 8.555 31.438 18.75 1 89.44 176 PHE B C 1
ATOM 4517 O O . PHE B 1 176 ? 9.281 32.156 19.438 1 89.44 176 PHE B O 1
ATOM 4524 N N . SER B 1 177 ? 8.031 30.359 19.219 1 90.19 177 SER B N 1
ATOM 4525 C CA . SER B 1 177 ? 8.312 29.922 20.578 1 90.19 177 SER B CA 1
ATOM 4526 C C . SER B 1 177 ? 9.781 29.531 20.734 1 90.19 177 SER B C 1
ATOM 4528 O O . SER B 1 177 ? 10.367 29.734 21.812 1 90.19 177 SER B O 1
ATOM 4530 N N . GLY B 1 178 ? 10.32 29 19.734 1 87.31 178 GLY B N 1
ATOM 4531 C CA . GLY B 1 178 ? 11.727 28.625 19.766 1 87.31 178 GLY B CA 1
ATOM 4532 C C . GLY B 1 178 ? 12.648 29.828 19.828 1 87.31 178 GLY B C 1
ATOM 4533 O O . GLY B 1 178 ? 13.656 29.797 20.547 1 87.31 178 GLY B O 1
ATOM 4534 N N . VAL B 1 179 ? 12.359 30.828 19.188 1 84.81 179 VAL B N 1
ATOM 4535 C CA . VAL B 1 179 ? 13.195 32.031 19.156 1 84.81 179 VAL B CA 1
ATOM 4536 C C . VAL B 1 179 ? 13.008 32.844 20.438 1 84.81 179 VAL B C 1
ATOM 4538 O O . VAL B 1 179 ? 13.961 33.406 20.984 1 84.81 179 VAL B O 1
ATOM 4541 N N . THR B 1 180 ? 11.836 32.875 20.938 1 87.38 180 THR B N 1
ATOM 4542 C CA . THR B 1 180 ? 11.531 33.688 22.109 1 87.38 180 THR B CA 1
ATOM 4543 C C . THR B 1 180 ? 11.961 32.969 23.391 1 87.38 180 THR B C 1
ATOM 4545 O O . THR B 1 180 ? 12.531 33.594 24.297 1 87.38 180 THR B O 1
ATOM 4548 N N . CYS B 1 181 ? 11.734 31.641 23.438 1 84.19 181 CYS B N 1
ATOM 4549 C CA . CYS B 1 181 ? 11.984 30.906 24.672 1 84.19 181 CYS B CA 1
ATOM 4550 C C . CYS B 1 181 ? 13.055 29.844 24.453 1 84.19 181 CYS B C 1
ATOM 4552 O O . CYS B 1 181 ? 13.281 29.016 25.328 1 84.19 181 CYS B O 1
ATOM 4554 N N . GLY B 1 182 ? 13.617 29.859 23.344 1 73.94 182 GLY B N 1
ATOM 4555 C CA . GLY B 1 182 ? 14.523 28.781 22.969 1 73.94 182 GLY B CA 1
ATOM 4556 C C . GLY B 1 182 ? 15.703 28.641 23.906 1 73.94 182 GLY B C 1
ATOM 4557 O O . GLY B 1 182 ? 16.391 29.625 24.203 1 73.94 182 GLY B O 1
ATOM 4558 N N . ARG B 1 183 ? 16 27.406 24.453 1 76.25 183 ARG B N 1
ATOM 4559 C CA . ARG B 1 183 ? 17.156 27 25.266 1 76.25 183 ARG B CA 1
ATOM 4560 C C . ARG B 1 183 ? 17.219 27.781 26.562 1 76.25 183 ARG B C 1
ATOM 4562 O O . ARG B 1 183 ? 18.297 27.969 27.141 1 76.25 183 ARG B O 1
ATOM 4569 N N . LYS B 1 184 ? 16.156 28.328 26.828 1 76.62 184 LYS B N 1
ATOM 4570 C CA . LYS B 1 184 ? 16.094 29.047 28.094 1 76.62 184 LYS B CA 1
ATOM 4571 C C . LYS B 1 184 ? 15.742 28.094 29.234 1 76.62 184 LYS B C 1
ATOM 4573 O O . LYS B 1 184 ? 16.281 28.219 30.344 1 76.62 184 LYS B O 1
ATOM 4578 N N . PHE B 1 185 ? 14.906 27.141 28.938 1 76.25 185 PHE B N 1
ATOM 4579 C CA . PHE B 1 185 ? 14.445 26.234 29.984 1 76.25 185 PHE B CA 1
ATOM 4580 C C . PHE B 1 185 ? 15.094 24.859 29.844 1 76.25 185 PHE B C 1
ATOM 4582 O O . PHE B 1 185 ? 15.477 24.25 30.844 1 76.25 185 PHE B O 1
ATOM 4589 N N . ILE B 1 186 ? 15.148 24.422 28.625 1 75.62 186 ILE B N 1
ATOM 4590 C CA . ILE B 1 186 ? 15.734 23.109 28.344 1 75.62 186 ILE B CA 1
ATOM 4591 C C . ILE B 1 186 ? 16.938 23.281 27.406 1 75.62 186 ILE B C 1
ATOM 4593 O O . ILE B 1 186 ? 16.781 23.734 26.281 1 75.62 186 ILE B O 1
ATOM 4597 N N . HIS B 1 187 ? 18.109 22.953 27.75 1 74.88 187 HIS B N 1
ATOM 4598 C CA . HIS B 1 187 ? 19.344 23.172 26.984 1 74.88 187 HIS B CA 1
ATOM 4599 C C . HIS B 1 187 ? 19.703 21.922 26.172 1 74.88 187 HIS B C 1
ATOM 4601 O O . HIS B 1 187 ? 20.578 21.969 25.312 1 74.88 187 HIS B O 1
ATOM 4607 N N . ARG B 1 188 ? 18.922 20.953 26.312 1 70.81 188 ARG B N 1
ATOM 4608 C CA . ARG B 1 188 ? 19.234 19.719 25.594 1 70.81 188 ARG B CA 1
ATOM 4609 C C . ARG B 1 188 ? 18.781 19.797 24.141 1 70.81 188 ARG B C 1
ATOM 4611 O O . ARG B 1 188 ? 17.719 20.359 23.844 1 70.81 188 ARG B O 1
ATOM 4618 N N . THR B 1 189 ? 19.641 19.344 23.359 1 72.75 189 THR B N 1
ATOM 4619 C CA . THR B 1 189 ? 19.328 19.344 21.922 1 72.75 189 THR B CA 1
ATOM 4620 C C . THR B 1 189 ? 18.141 18.422 21.641 1 72.75 189 THR B C 1
ATOM 4622 O O . THR B 1 189 ? 18.047 17.328 22.203 1 72.75 189 THR B O 1
ATOM 4625 N N . PHE B 1 190 ? 17.234 18.922 20.922 1 71.62 190 PHE B N 1
ATOM 4626 C CA . PHE B 1 190 ? 16.031 18.172 20.578 1 71.62 190 PHE B CA 1
ATOM 4627 C C . PHE B 1 190 ? 16.359 16.984 19.688 1 71.62 190 PHE B C 1
ATOM 4629 O O . PHE B 1 190 ? 16.062 15.844 20.031 1 71.62 190 PHE B O 1
ATOM 4636 N N . MET B 1 191 ? 16.969 17.219 18.578 1 74.31 191 MET B N 1
ATOM 4637 C CA . MET B 1 191 ? 17.375 16.188 17.609 1 74.31 191 MET B CA 1
ATOM 4638 C C . MET B 1 191 ? 18.703 16.547 16.953 1 74.31 191 MET B C 1
ATOM 4640 O O . MET B 1 191 ? 18.938 17.703 16.594 1 74.31 191 MET B O 1
ATOM 4644 N N . GLU B 1 192 ? 19.531 15.547 16.844 1 75.88 192 GLU B N 1
ATOM 4645 C CA . GLU B 1 192 ? 20.828 15.758 16.203 1 75.88 192 GLU B CA 1
ATOM 4646 C C . GLU B 1 192 ? 20.672 16.125 14.734 1 75.88 192 GLU B C 1
ATOM 4648 O O . GLU B 1 192 ? 21.5 16.828 14.164 1 75.88 192 GLU B O 1
ATOM 4653 N N . LEU B 1 193 ? 19.562 15.719 14.211 1 76.5 193 LEU B N 1
ATOM 4654 C CA . LEU B 1 193 ? 19.312 15.938 12.789 1 76.5 193 LEU B CA 1
ATOM 4655 C C . LEU B 1 193 ? 18.969 17.406 12.523 1 76.5 193 LEU B C 1
ATOM 4657 O O . LEU B 1 193 ? 19.172 17.891 11.406 1 76.5 193 LEU B O 1
ATOM 4661 N N . SER B 1 194 ? 18.406 18.062 13.531 1 77.44 194 SER B N 1
ATOM 4662 C CA . SER B 1 194 ? 18.031 19.469 13.422 1 77.44 194 SER B CA 1
ATOM 4663 C C . SER B 1 194 ? 18.422 20.234 14.688 1 77.44 194 SER B C 1
ATOM 4665 O O . SER B 1 194 ? 17.562 20.5 15.539 1 77.44 194 SER B O 1
ATOM 4667 N N . PRO B 1 195 ? 19.578 20.641 14.703 1 75.88 195 PRO B N 1
ATOM 4668 C CA . PRO B 1 195 ? 20.094 21.266 15.93 1 75.88 195 PRO B CA 1
ATOM 4669 C C . PRO B 1 195 ? 19.406 22.594 16.25 1 75.88 195 PRO B C 1
ATOM 4671 O O . PRO B 1 195 ? 19.438 23.047 17.391 1 75.88 195 PRO B O 1
ATOM 4674 N N . ASN B 1 196 ? 18.844 23.156 15.281 1 75.88 196 ASN B N 1
ATOM 4675 C CA . ASN B 1 196 ? 18.234 24.469 15.5 1 75.88 196 ASN B CA 1
ATOM 4676 C C . ASN B 1 196 ? 16.875 24.344 16.156 1 75.88 196 ASN B C 1
ATOM 4678 O O . ASN B 1 196 ? 16.344 25.328 16.672 1 75.88 196 ASN B O 1
ATOM 4682 N N . LYS B 1 197 ? 16.375 23.188 16.219 1 82.06 197 LYS B N 1
ATOM 4683 C CA . LYS B 1 197 ? 15.07 23 16.828 1 82.06 197 LYS B CA 1
ATOM 4684 C C . LYS B 1 197 ? 15.195 22.781 18.344 1 82.06 197 LYS B C 1
ATOM 4686 O O . LYS B 1 197 ? 16.125 22.109 18.797 1 82.06 197 LYS B O 1
ATOM 4691 N N . THR B 1 198 ? 14.328 23.453 19.062 1 83.75 198 THR B N 1
ATOM 4692 C CA . THR B 1 198 ? 14.406 23.422 20.516 1 83.75 198 THR B CA 1
ATOM 4693 C C . THR B 1 198 ? 13.172 22.75 21.109 1 83.75 198 THR B C 1
ATOM 4695 O O . THR B 1 198 ? 12.133 22.641 20.453 1 83.75 198 THR B O 1
ATOM 4698 N N . TRP B 1 199 ? 13.328 22.25 22.312 1 86.62 199 TRP B N 1
ATOM 4699 C CA . TRP B 1 199 ? 12.219 21.641 23.047 1 86.62 199 TRP B CA 1
ATOM 4700 C C . TRP B 1 199 ? 11.125 22.672 23.328 1 86.62 199 TRP B C 1
ATOM 4702 O O . TRP B 1 199 ? 9.938 22.344 23.25 1 86.62 199 TRP B O 1
ATOM 4712 N N . GLU B 1 200 ? 11.539 23.891 23.641 1 89.25 200 GLU B N 1
ATOM 4713 C CA . GLU B 1 200 ? 10.578 24.953 23.906 1 89.25 200 GLU B CA 1
ATOM 4714 C C . GLU B 1 200 ? 9.75 25.266 22.656 1 89.25 200 GLU B C 1
ATOM 4716 O O . GLU B 1 200 ? 8.555 25.562 22.766 1 89.25 200 GLU B O 1
ATOM 4721 N N . GLY B 1 201 ? 10.344 25.203 21.578 1 89.44 201 GLY B N 1
ATOM 4722 C CA . GLY B 1 201 ? 9.617 25.391 20.328 1 89.44 201 GLY B CA 1
ATOM 4723 C C . GLY B 1 201 ? 8.633 24.266 20.047 1 89.44 201 GLY B C 1
ATOM 4724 O O . GLY B 1 201 ? 7.516 24.516 19.594 1 89.44 201 GLY B O 1
ATOM 4725 N N . PHE B 1 202 ? 9.094 23.125 20.375 1 90.19 202 PHE B N 1
ATOM 4726 C CA . PHE B 1 202 ? 8.258 21.953 20.141 1 90.19 202 PHE B CA 1
ATOM 4727 C C . PHE B 1 202 ? 7.031 21.969 21.047 1 90.19 202 PHE B C 1
ATOM 4729 O O . PHE B 1 202 ? 5.906 21.781 20.578 1 90.19 202 PHE B O 1
ATOM 4736 N N . ILE B 1 203 ? 7.199 22.234 22.281 1 91 203 ILE B N 1
ATOM 4737 C CA . ILE B 1 203 ? 6.109 22.234 23.25 1 91 203 ILE B CA 1
ATOM 4738 C C . ILE B 1 203 ? 5.227 23.469 23.016 1 91 203 ILE B C 1
ATOM 4740 O O . ILE B 1 203 ? 3.998 23.359 23.016 1 91 203 ILE B O 1
ATOM 4744 N N . GLY B 1 204 ? 5.898 24.594 22.891 1 91.56 204 GLY B N 1
ATOM 4745 C CA . GLY B 1 204 ? 5.145 25.797 22.609 1 91.56 204 GLY B CA 1
ATOM 4746 C C . GLY B 1 204 ? 4.332 25.719 21.328 1 91.56 204 GLY B C 1
ATOM 4747 O O . GLY B 1 204 ? 3.174 26.141 21.297 1 91.56 204 GLY B O 1
ATOM 4748 N N . GLY B 1 205 ? 4.918 25.219 20.266 1 93.62 205 GLY B N 1
ATOM 4749 C CA . GLY B 1 205 ? 4.188 25.016 19.031 1 93.62 205 GLY B CA 1
ATOM 4750 C C . GLY B 1 205 ? 2.98 24.109 19.203 1 93.62 205 GLY B C 1
ATOM 4751 O O . GLY B 1 205 ? 1.911 24.391 18.656 1 93.62 205 GLY B O 1
ATOM 4752 N N . GLY B 1 206 ? 3.139 23.078 20.016 1 94.88 206 GLY B N 1
ATOM 4753 C CA . GLY B 1 206 ? 2.047 22.156 20.266 1 94.88 206 GLY B CA 1
ATOM 4754 C C . GLY B 1 206 ? 0.882 22.797 21 1 94.88 206 GLY B C 1
ATOM 4755 O O . GLY B 1 206 ? -0.273 22.641 20.594 1 94.88 206 GLY B O 1
ATOM 4756 N N . VAL B 1 207 ? 1.192 23.516 22 1 94.81 207 VAL B N 1
ATOM 4757 C CA . VAL B 1 207 ? 0.164 24.156 22.828 1 94.81 207 VAL B CA 1
ATOM 4758 C C . VAL B 1 207 ? -0.607 25.172 21.984 1 94.81 207 VAL B C 1
ATOM 4760 O O . VAL B 1 207 ? -1.84 25.172 21.969 1 94.81 207 VAL B O 1
ATOM 4763 N N . PHE B 1 208 ? 0.096 25.969 21.281 1 95.88 208 PHE B N 1
ATOM 4764 C CA . PHE B 1 208 ? -0.554 26.984 20.469 1 95.88 208 PHE B CA 1
ATOM 4765 C C . PHE B 1 208 ? -1.348 26.359 19.344 1 95.88 208 PHE B C 1
ATOM 4767 O O . PHE B 1 208 ? -2.4 26.859 18.953 1 95.88 208 PHE B O 1
ATOM 4774 N N . THR B 1 209 ? -0.853 25.297 18.766 1 97.12 209 THR B N 1
ATOM 4775 C CA . THR B 1 209 ? -1.579 24.594 17.703 1 97.12 209 THR B CA 1
ATOM 4776 C C . THR B 1 209 ? -2.91 24.062 18.219 1 97.12 209 THR B C 1
ATOM 4778 O O . THR B 1 209 ? -3.924 24.125 17.516 1 97.12 209 THR B O 1
ATOM 4781 N N . MET B 1 210 ? -2.898 23.578 19.422 1 96.38 210 MET B N 1
ATOM 4782 C CA . MET B 1 210 ? -4.133 23.062 20.016 1 96.38 210 MET B CA 1
ATOM 4783 C C . MET B 1 210 ? -5.137 24.188 20.234 1 96.38 210 MET B C 1
ATOM 4785 O O . MET B 1 210 ? -6.328 24.031 19.953 1 96.38 210 MET B O 1
ATOM 4789 N N . ILE B 1 211 ? -4.66 25.297 20.672 1 95.81 211 ILE B N 1
ATOM 4790 C CA . ILE B 1 211 ? -5.527 26.453 20.922 1 95.81 211 ILE B CA 1
ATOM 4791 C C . ILE B 1 211 ? -6.098 26.953 19.594 1 95.81 211 ILE B C 1
ATOM 4793 O O . ILE B 1 211 ? -7.312 27.156 19.484 1 95.81 211 ILE B O 1
ATOM 4797 N N . VAL B 1 212 ? -5.246 27.125 18.656 1 96.56 212 VAL B N 1
ATOM 4798 C CA . VAL B 1 212 ? -5.68 27.609 17.344 1 96.56 212 VAL B CA 1
ATOM 4799 C C . VAL B 1 212 ? -6.609 26.578 16.703 1 96.56 212 VAL B C 1
ATOM 4801 O O . VAL B 1 212 ? -7.609 26.953 16.078 1 96.56 212 VAL B O 1
ATOM 4804 N N . GLY B 1 213 ? -6.234 25.328 16.828 1 96.38 213 GLY B N 1
ATOM 4805 C CA . GLY B 1 213 ? -7.09 24.281 16.281 1 96.38 213 GLY B CA 1
ATOM 4806 C C . GLY B 1 213 ? -8.492 24.297 16.859 1 96.38 213 GLY B C 1
ATOM 4807 O O . GLY B 1 213 ? -9.469 24.078 16.141 1 96.38 213 GLY B O 1
ATOM 4808 N N . TRP B 1 214 ? -8.57 24.578 18.109 1 93.38 214 TRP B N 1
ATOM 4809 C CA . TRP B 1 214 ? -9.852 24.625 18.797 1 93.38 214 TRP B CA 1
ATOM 4810 C C . TRP B 1 214 ? -10.734 25.734 18.203 1 93.38 214 TRP B C 1
ATOM 4812 O O . TRP B 1 214 ? -11.891 25.484 17.859 1 93.38 214 TRP B O 1
ATOM 4822 N N . TYR B 1 215 ? -10.227 26.859 17.984 1 95.19 215 TYR B N 1
ATOM 4823 C CA . TYR B 1 215 ? -11 28 17.516 1 95.19 215 TYR B CA 1
ATOM 4824 C C . TYR B 1 215 ? -11.164 27.984 16 1 95.19 215 TYR B C 1
ATOM 4826 O O . TYR B 1 215 ? -12.219 28.344 15.477 1 95.19 215 TYR B O 1
ATOM 4834 N N . LEU B 1 216 ? -10.141 27.594 15.344 1 96.19 216 LEU B N 1
ATOM 4835 C CA . LEU B 1 216 ? -10.164 27.547 13.883 1 96.19 216 LEU B CA 1
ATOM 4836 C C . LEU B 1 216 ? -11.203 26.547 13.391 1 96.19 216 LEU B C 1
ATOM 4838 O O . LEU B 1 216 ? -11.906 26.797 12.406 1 96.19 216 LEU B O 1
ATOM 4842 N N . SER B 1 217 ? -11.234 25.406 14.016 1 95.44 217 SER B N 1
ATOM 4843 C CA . SER B 1 217 ? -12.203 24.391 13.617 1 95.44 217 SER B CA 1
ATOM 4844 C C . SER B 1 217 ? -13.633 24.906 13.758 1 95.44 217 SER B C 1
ATOM 4846 O O . SER B 1 217 ? -14.461 24.688 12.883 1 95.44 217 SER B O 1
ATOM 4848 N N . ARG B 1 218 ? -13.922 25.578 14.852 1 91.62 218 ARG B N 1
ATOM 4849 C CA . ARG B 1 218 ? -15.242 26.141 15.047 1 91.62 218 ARG B CA 1
ATOM 4850 C C . ARG B 1 218 ? -15.555 27.203 13.984 1 91.62 218 ARG B C 1
ATOM 4852 O O . ARG B 1 218 ? -16.672 27.25 13.461 1 91.62 218 ARG B O 1
ATOM 4859 N N . TRP B 1 219 ? -14.625 28 13.711 1 94.81 219 TRP B N 1
ATOM 4860 C CA . TRP B 1 219 ? -14.805 29.047 12.711 1 94.81 219 TRP B CA 1
ATOM 4861 C C . TRP B 1 219 ? -15.055 28.453 11.336 1 94.81 219 TRP B C 1
ATOM 4863 O O . TRP B 1 219 ? -15.969 28.891 10.625 1 94.81 219 TRP B O 1
ATOM 4873 N N . LEU B 1 220 ? -14.32 27.469 10.906 1 94.31 220 LEU B N 1
ATOM 4874 C CA . LEU B 1 220 ? -14.445 26.859 9.586 1 94.31 220 LEU B CA 1
ATOM 4875 C C . LEU B 1 220 ? -15.758 26.094 9.469 1 94.31 220 LEU B C 1
ATOM 4877 O O . LEU B 1 220 ? -16.312 25.969 8.375 1 94.31 220 LEU B O 1
ATOM 4881 N N . SER B 1 221 ? -16.203 25.547 10.57 1 91.69 221 SER B N 1
ATOM 4882 C CA . SER B 1 221 ? -17.406 24.719 10.562 1 91.69 221 SER B CA 1
ATOM 4883 C C . SER B 1 221 ? -18.656 25.547 10.281 1 91.69 221 SER B C 1
ATOM 4885 O O . SER B 1 221 ? -19.703 25.016 9.961 1 91.69 221 SER B O 1
ATOM 4887 N N . GLN B 1 222 ? -18.578 26.828 10.32 1 90.44 222 GLN B N 1
ATOM 4888 C CA . GLN B 1 222 ? -19.734 27.703 10.133 1 90.44 222 GLN B CA 1
ATOM 4889 C C . GLN B 1 222 ? -20.062 27.859 8.648 1 90.44 222 GLN B C 1
ATOM 4891 O O . GLN B 1 222 ? -21.156 28.297 8.297 1 90.44 222 GLN B O 1
ATOM 4896 N N . PHE B 1 223 ? -19.109 27.516 7.801 1 89.88 223 PHE B N 1
ATOM 4897 C CA . PHE B 1 223 ? -19.312 27.688 6.367 1 89.88 223 PHE B CA 1
ATOM 4898 C C . PHE B 1 223 ? -19.719 26.375 5.715 1 89.88 223 PHE B C 1
ATOM 4900 O O . PHE B 1 223 ? -18.969 25.391 5.758 1 89.88 223 PHE B O 1
ATOM 4907 N N . THR B 1 224 ? -20.766 26.375 4.988 1 88.31 224 THR B N 1
ATOM 4908 C CA . THR B 1 224 ? -21.312 25.156 4.375 1 88.31 224 THR B CA 1
ATOM 4909 C C . THR B 1 224 ? -20.422 24.703 3.215 1 88.31 224 THR B C 1
ATOM 4911 O O . THR B 1 224 ? -20.328 23.516 2.938 1 88.31 224 THR B O 1
ATOM 4914 N N . TRP B 1 225 ? -19.844 25.656 2.521 1 86.62 225 TRP B N 1
ATOM 4915 C CA . TRP B 1 225 ? -18.984 25.281 1.401 1 86.62 225 TRP B CA 1
ATOM 4916 C C . TRP B 1 225 ? -17.75 24.547 1.89 1 86.62 225 TRP B C 1
ATOM 4918 O O . TRP B 1 225 ? -17.094 23.828 1.121 1 86.62 225 TRP B O 1
ATOM 4928 N N . MET B 1 226 ? -17.469 24.656 3.174 1 90.12 226 MET B N 1
ATOM 4929 C CA . MET B 1 226 ? -16.328 23.984 3.795 1 90.12 226 MET B CA 1
ATOM 4930 C C . MET B 1 226 ? -16.734 22.625 4.355 1 90.12 226 MET B C 1
ATOM 4932 O O . MET B 1 226 ? -15.969 21.672 4.273 1 90.12 226 MET B O 1
ATOM 4936 N N . THR B 1 227 ? -17.922 22.484 4.797 1 90.06 227 THR B N 1
ATOM 4937 C CA . THR B 1 227 ? -18.281 21.312 5.578 1 90.06 227 THR B CA 1
ATOM 4938 C C . THR B 1 227 ? -19.062 20.312 4.719 1 90.06 227 THR B C 1
ATOM 4940 O O . THR B 1 227 ? -19.094 19.109 5.016 1 90.06 227 THR B O 1
ATOM 4943 N N . CYS B 1 228 ? -19.672 20.734 3.65 1 87.19 228 CYS B N 1
ATOM 4944 C CA . CYS B 1 228 ? -20.547 19.875 2.863 1 87.19 228 CYS B CA 1
ATOM 4945 C C . CYS B 1 228 ? -19.719 18.938 1.981 1 87.19 228 CYS B C 1
ATOM 4947 O O . CYS B 1 228 ? -18.844 19.375 1.252 1 87.19 228 CYS B O 1
ATOM 4949 N N . PRO B 1 229 ? -19.969 17.656 2.119 1 87.75 229 PRO B N 1
ATOM 4950 C CA . PRO B 1 229 ? -19.344 16.703 1.202 1 87.75 229 PRO B CA 1
ATOM 4951 C C . PRO B 1 229 ? -19.891 16.797 -0.216 1 87.75 229 PRO B C 1
ATOM 4953 O O . PRO B 1 229 ? -20.984 17.328 -0.422 1 87.75 229 PRO B O 1
ATOM 4956 N N . THR B 1 230 ? -19.094 16.469 -1.148 1 85.19 230 THR B N 1
ATOM 4957 C CA . THR B 1 230 ? -19.547 16.438 -2.535 1 85.19 230 THR B CA 1
ATOM 4958 C C . THR B 1 230 ? -19.219 15.094 -3.184 1 85.19 230 THR B C 1
ATOM 4960 O O . THR B 1 230 ? -18.203 14.477 -2.854 1 85.19 230 THR B O 1
ATOM 4963 N N . ASN B 1 231 ? -20.078 14.5 -3.953 1 79.19 231 ASN B N 1
ATOM 4964 C CA . ASN B 1 231 ? -19.859 13.266 -4.695 1 79.19 231 ASN B CA 1
ATOM 4965 C C . ASN B 1 231 ? -19.969 13.484 -6.199 1 79.19 231 ASN B C 1
ATOM 4967 O O . ASN B 1 231 ? -20.25 12.547 -6.949 1 79.19 231 ASN B O 1
ATOM 4971 N N . GLN B 1 232 ? -19.875 14.766 -6.566 1 80.44 232 GLN B N 1
ATOM 4972 C CA . GLN B 1 232 ? -19.969 15.094 -7.984 1 80.44 232 GLN B CA 1
ATOM 4973 C C . GLN B 1 232 ? -18.797 15.961 -8.422 1 80.44 232 GLN B C 1
ATOM 4975 O O . GLN B 1 232 ? -18.203 16.688 -7.613 1 80.44 232 GLN B O 1
ATOM 4980 N N . PHE B 1 233 ? -18.484 15.695 -9.641 1 82.19 233 PHE B N 1
ATOM 4981 C CA . PHE B 1 233 ? -17.453 16.547 -10.234 1 82.19 233 PHE B CA 1
ATOM 4982 C C . PHE B 1 233 ? -18.078 17.812 -10.82 1 82.19 233 PHE B C 1
ATOM 4984 O O . PHE B 1 233 ? -18.797 17.75 -11.82 1 82.19 233 PHE B O 1
ATOM 4991 N N . VAL B 1 234 ? -17.906 18.859 -10.07 1 80 234 VAL B N 1
ATOM 4992 C CA . VAL B 1 234 ? -18.484 20.125 -10.523 1 80 234 VAL B CA 1
ATOM 4993 C C . VAL B 1 234 ? -17.375 21.078 -10.969 1 80 234 VAL B C 1
ATOM 4995 O O . VAL B 1 234 ? -16.422 21.312 -10.219 1 80 234 VAL B O 1
ATOM 4998 N N . TRP B 1 235 ? -17.422 21.531 -12.125 1 80.5 235 TRP B N 1
ATOM 4999 C CA . TRP B 1 235 ? -16.406 22.422 -12.688 1 80.5 235 TRP B CA 1
ATOM 5000 C C . TRP B 1 235 ? -16.656 23.859 -12.266 1 80.5 235 TRP B C 1
ATOM 5002 O O . TRP B 1 235 ? -15.703 24.641 -12.109 1 80.5 235 TRP B O 1
ATOM 5012 N N . MET B 1 236 ? -18.016 24.188 -12.031 1 76.62 236 MET B N 1
ATOM 5013 C CA . MET B 1 236 ? -18.328 25.547 -11.617 1 76.62 236 MET B CA 1
ATOM 5014 C C . MET B 1 236 ? -18.797 25.578 -10.164 1 76.62 236 MET B C 1
ATOM 5016 O O . MET B 1 236 ? -19.828 25 -9.828 1 76.62 236 MET B O 1
ATOM 5020 N N . PRO B 1 237 ? -17.922 26.219 -9.414 1 72.31 237 PRO B N 1
ATOM 5021 C CA . PRO B 1 237 ? -18.266 26.219 -7.988 1 72.31 237 PRO B CA 1
ATOM 5022 C C . PRO B 1 237 ? -19.625 26.875 -7.711 1 72.31 237 PRO B C 1
ATOM 5024 O O . PRO B 1 237 ? -19.922 27.938 -8.266 1 72.31 237 PRO B O 1
ATOM 5027 N N . GLY B 1 238 ? -20.609 26.078 -7.352 1 68.12 238 GLY B N 1
ATOM 5028 C CA . GLY B 1 238 ? -21.891 26.594 -6.902 1 68.12 238 GLY B CA 1
ATOM 5029 C C . GLY B 1 238 ? -22.078 26.516 -5.398 1 68.12 238 GLY B C 1
ATOM 5030 O O . GLY B 1 238 ? -21.156 26.109 -4.68 1 68.12 238 GLY B O 1
ATOM 5031 N N . SER B 1 239 ? -23.109 27.234 -4.914 1 72.94 239 SER B N 1
ATOM 5032 C CA . SER B 1 239 ? -23.453 27.172 -3.496 1 72.94 239 SER B CA 1
ATOM 5033 C C . SER B 1 239 ? -23.734 25.734 -3.068 1 72.94 239 SER B C 1
ATOM 5035 O O . SER B 1 239 ? -24.469 25.016 -3.748 1 72.94 239 SER B O 1
ATOM 5037 N N . LEU B 1 240 ? -22.891 25.266 -2.305 1 71.75 240 LEU B N 1
ATOM 5038 C CA . LEU B 1 240 ? -23.094 23.922 -1.784 1 71.75 240 LEU B CA 1
ATOM 5039 C C . LEU B 1 240 ? -23.969 23.953 -0.535 1 71.75 240 LEU B C 1
ATOM 5041 O O . LEU B 1 240 ? -23.641 24.641 0.441 1 71.75 240 LEU B O 1
ATOM 5045 N N . GLU B 1 241 ? -25.156 23.531 -0.629 1 75.56 241 GLU B N 1
ATOM 5046 C CA . GLU B 1 241 ? -26.031 23.391 0.526 1 75.56 241 GLU B CA 1
ATOM 5047 C C . GLU B 1 241 ? -26.312 21.922 0.844 1 75.56 241 GLU B C 1
ATOM 5049 O O . GLU B 1 241 ? -26.5 21.109 -0.064 1 75.56 241 GLU B O 1
ATOM 5054 N N . CYS B 1 242 ? -25.938 21.703 1.973 1 74.25 242 CYS B N 1
ATOM 5055 C CA . CYS B 1 242 ? -26.203 20.344 2.428 1 74.25 242 CYS B CA 1
ATOM 5056 C C . CYS B 1 242 ? -26.703 20.344 3.867 1 74.25 242 CYS B C 1
ATOM 5058 O O . CYS B 1 242 ? -26.719 21.375 4.527 1 74.25 242 CYS B O 1
ATOM 5060 N N . GLU B 1 243 ? -27.297 19.156 4.168 1 74.19 243 GLU B N 1
ATOM 5061 C CA . GLU B 1 243 ? -27.578 18.984 5.59 1 74.19 243 GLU B CA 1
ATOM 5062 C C . GLU B 1 243 ? -26.297 18.719 6.371 1 74.19 243 GLU B C 1
ATOM 5064 O O . GLU B 1 243 ? -25.625 17.703 6.168 1 74.19 243 GLU B O 1
ATOM 5069 N N . VAL B 1 244 ? -25.984 19.719 7.094 1 76.31 244 VAL B N 1
ATOM 5070 C CA . VAL B 1 244 ? -24.734 19.688 7.836 1 76.31 244 VAL B CA 1
ATOM 5071 C C . VAL B 1 244 ? -24.75 18.531 8.828 1 76.31 244 VAL B C 1
ATOM 5073 O O . VAL B 1 244 ? -25.766 18.281 9.5 1 76.31 244 VAL B O 1
ATOM 5076 N N . GLU B 1 245 ? -23.75 17.797 8.867 1 75.44 245 GLU B N 1
ATOM 5077 C CA . GLU B 1 245 ? -23.609 16.641 9.758 1 75.44 245 GLU B CA 1
ATOM 5078 C C . GLU B 1 245 ? -23.594 17.078 11.219 1 75.44 245 GLU B C 1
ATOM 5080 O O . GLU B 1 245 ? -23.297 18.234 11.531 1 75.44 245 GLU B O 1
ATOM 5085 N N . ASN B 1 246 ? -23.875 16.219 12.094 1 72.94 246 ASN B N 1
ATOM 5086 C CA . ASN B 1 246 ? -24.016 16.469 13.523 1 72.94 246 ASN B CA 1
ATOM 5087 C C . ASN B 1 246 ? -22.688 16.906 14.141 1 72.94 246 ASN B C 1
ATOM 5089 O O . ASN B 1 246 ? -22.672 17.609 15.148 1 72.94 246 ASN B O 1
ATOM 5093 N N . ILE B 1 247 ? -21.672 16.578 13.508 1 79 247 ILE B N 1
ATOM 5094 C CA . ILE B 1 247 ? -20.359 16.875 14.062 1 79 247 ILE B CA 1
ATOM 5095 C C . ILE B 1 247 ? -20.109 18.375 14.008 1 79 247 ILE B C 1
ATOM 5097 O O . ILE B 1 247 ? -19.281 18.891 14.758 1 79 247 ILE B O 1
ATOM 5101 N N . PHE B 1 248 ? -20.906 19.031 13.219 1 83.44 248 PHE B N 1
ATOM 5102 C CA . PHE B 1 248 ? -20.656 20.453 13.023 1 83.44 248 PHE B CA 1
ATOM 5103 C C . PHE B 1 248 ? -21.703 21.297 13.758 1 83.44 248 PHE B C 1
ATOM 5105 O O . PHE B 1 248 ? -21.703 22.516 13.648 1 83.44 248 PHE B O 1
ATOM 5112 N N . HIS B 1 249 ? -22.656 20.609 14.398 1 77.06 249 HIS B N 1
ATOM 5113 C CA . HIS B 1 249 ? -23.656 21.281 15.203 1 77.06 249 HIS B CA 1
ATOM 5114 C C . HIS B 1 249 ? -23.266 21.328 16.672 1 77.06 249 HIS B C 1
ATOM 5116 O O . HIS B 1 249 ? -22.562 20.438 17.156 1 77.06 249 HIS B O 1
ATOM 5122 N N . GLU B 1 250 ? -23.766 22.453 17.188 1 74.69 250 GLU B N 1
ATOM 5123 C CA . GLU B 1 250 ? -23.5 22.609 18.609 1 74.69 250 GLU B CA 1
ATOM 5124 C C . GLU B 1 250 ? -24.172 21.516 19.422 1 74.69 250 GLU B C 1
ATOM 5126 O O . GLU B 1 250 ? -25.344 21.172 19.188 1 74.69 250 GLU B O 1
ATOM 5131 N N . ALA B 1 251 ? -23.547 20.484 19.812 1 60.25 251 ALA B N 1
ATOM 5132 C CA . ALA B 1 251 ? -24.109 19.438 20.656 1 60.25 251 ALA B CA 1
ATOM 5133 C C . ALA B 1 251 ? -24.312 19.938 22.078 1 60.25 251 ALA B C 1
ATOM 5135 O O . ALA B 1 251 ? -23.5 20.703 22.609 1 60.25 251 ALA B O 1
ATOM 5136 N N . THR B 1 252 ? -25.578 20.281 22.469 1 49.22 252 THR B N 1
ATOM 5137 C CA . THR B 1 252 ? -25.781 20.516 23.891 1 49.22 252 THR B CA 1
ATOM 5138 C C . THR B 1 252 ? -25.156 19.391 24.719 1 49.22 252 THR B C 1
ATOM 5140 O O . THR B 1 252 ? -25.469 19.234 25.906 1 49.22 252 THR B O 1
ATOM 5143 N N . THR B 1 253 ? -24.5 18.578 24 1 44.91 253 THR B N 1
ATOM 5144 C CA . THR B 1 253 ? -24.109 17.344 24.656 1 44.91 253 THR B CA 1
ATOM 5145 C C . THR B 1 253 ? -23.297 17.625 25.922 1 44.91 253 THR B C 1
ATOM 5147 O O . THR B 1 253 ? -22.656 18.672 26.031 1 44.91 253 THR B O 1
ATOM 5150 N N . TYR B 1 254 ? -23.781 17.031 27 1 40.06 254 TYR B N 1
ATOM 5151 C CA . TYR B 1 254 ? -22.938 16.594 28.094 1 40.06 254 TYR B CA 1
ATOM 5152 C C . TYR B 1 254 ? -21.641 16 27.594 1 40.06 254 TYR B C 1
ATOM 5154 O O . TYR B 1 254 ? -21.578 15.453 26.484 1 40.06 254 TYR B O 1
ATOM 5162 N N . PHE B 1 255 ? -20.484 16.375 27.891 1 42.44 255 PHE B N 1
ATOM 5163 C CA . PHE B 1 255 ? -19.125 15.898 27.594 1 42.44 255 PHE B CA 1
ATOM 5164 C C . PHE B 1 255 ? -19.156 14.438 27.172 1 42.44 255 PHE B C 1
ATOM 5166 O O . PHE B 1 255 ? -19.766 13.602 27.844 1 42.44 255 PHE B O 1
ATOM 5173 N N . PRO B 1 256 ? -19.141 14.047 26.031 1 40.5 256 PRO B N 1
ATOM 5174 C CA . PRO B 1 256 ? -19.172 12.617 25.719 1 40.5 256 PRO B CA 1
ATOM 5175 C C . PRO B 1 256 ? -18.5 11.758 26.781 1 40.5 256 PRO B C 1
ATOM 5177 O O . PRO B 1 256 ? -17.422 12.102 27.266 1 40.5 256 PRO B O 1
ATOM 5180 N N . SER B 1 257 ? -19.203 11.031 27.578 1 39.34 257 SER B N 1
ATOM 5181 C CA . SER B 1 257 ? -18.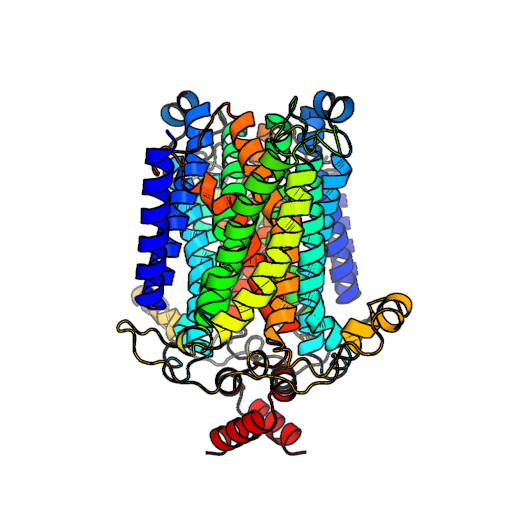781 10.18 28.688 1 39.34 257 SER B CA 1
ATOM 5182 C C . SER B 1 257 ? -17.484 9.445 28.344 1 39.34 257 SER B C 1
ATOM 5184 O O . SER B 1 257 ? -16.641 9.227 29.219 1 39.34 257 SER B O 1
ATOM 5186 N N . GLN B 1 258 ? -17.297 9.07 27.141 1 39.16 258 GLN B N 1
ATOM 5187 C CA . GLN B 1 258 ? -16.188 8.188 26.797 1 39.16 258 GLN B CA 1
ATOM 5188 C C . GLN B 1 258 ? -14.859 8.938 26.828 1 39.16 258 GLN B C 1
ATOM 5190 O O . GLN B 1 258 ? -13.812 8.359 27.125 1 39.16 258 GLN B O 1
ATOM 5195 N N . VAL B 1 259 ? -14.812 10.141 26.438 1 39.97 259 VAL B N 1
ATOM 5196 C CA . VAL B 1 259 ? -13.547 10.859 26.531 1 39.97 259 VAL B CA 1
ATOM 5197 C C . VAL B 1 259 ? -13.242 11.172 28 1 39.97 259 VAL B C 1
ATOM 5199 O O . VAL B 1 259 ? -12.078 11.18 28.406 1 39.97 259 VAL B O 1
ATOM 5202 N N . PHE B 1 260 ? -14.273 11.484 28.812 1 40.47 260 PHE B N 1
ATOM 5203 C CA . PHE B 1 260 ? -14.062 11.68 30.234 1 40.47 260 PHE B CA 1
ATOM 5204 C C . PHE B 1 260 ? -13.539 10.406 30.891 1 40.47 260 PHE B C 1
ATOM 5206 O O . PHE B 1 260 ? -12.867 10.461 31.922 1 40.47 260 PHE B O 1
ATOM 5213 N N . GLU B 1 261 ? -14.023 9.297 30.359 1 40.16 261 GLU B N 1
ATOM 5214 C CA . GLU B 1 261 ? -13.5 8.094 31 1 40.16 261 GLU B CA 1
ATOM 5215 C C . GLU B 1 261 ? -11.992 7.965 30.781 1 40.16 261 GLU B C 1
ATOM 5217 O O . GLU B 1 261 ? -11.312 7.258 31.531 1 40.16 261 GLU B O 1
ATOM 5222 N N . LEU B 1 262 ? -11.523 8.523 29.797 1 37.5 262 LEU B N 1
ATOM 5223 C CA . LEU B 1 262 ? -10.078 8.398 29.625 1 37.5 262 LEU B CA 1
ATOM 5224 C C . LEU B 1 262 ? -9.352 9.5 30.391 1 37.5 262 LEU B C 1
ATOM 5226 O O . LEU B 1 262 ? -8.133 9.422 30.594 1 37.5 262 LEU B O 1
ATOM 5230 N N . LEU B 1 263 ? -9.93 10.664 30.688 1 41.88 263 LEU B N 1
ATOM 5231 C CA . LEU B 1 263 ? -9.258 11.68 31.484 1 41.88 263 LEU B CA 1
ATOM 5232 C C . LEU B 1 263 ? -9.352 11.344 32.969 1 41.88 263 LEU B C 1
ATOM 5234 O O . LEU B 1 263 ? -10.375 10.828 33.438 1 41.88 263 LEU B O 1
ATOM 5238 N N . PRO B 1 264 ? -8.297 11.234 33.812 1 41.16 264 PRO B N 1
ATOM 5239 C CA . PRO B 1 264 ? -8.352 10.961 35.25 1 41.16 264 PRO B CA 1
ATOM 5240 C C . PRO B 1 264 ? -9.391 11.812 35.969 1 41.16 264 PRO B C 1
ATOM 5242 O O . PRO B 1 264 ? -9.688 12.93 35.531 1 41.16 264 PRO B O 1
ATOM 5245 N N . ARG B 1 265 ? -10.148 11.258 36.844 1 45.91 265 ARG B N 1
ATOM 5246 C CA . ARG B 1 265 ? -11.164 11.812 37.719 1 45.91 265 ARG B CA 1
ATOM 5247 C C . ARG B 1 265 ? -10.695 13.141 38.312 1 45.91 265 ARG B C 1
ATOM 5249 O O . ARG B 1 265 ? -11.508 14.023 38.594 1 45.91 265 ARG B O 1
ATOM 5256 N N . ALA B 1 266 ? -9.352 13.172 38.594 1 42.28 266 ALA B N 1
ATOM 5257 C CA . ALA B 1 266 ? -8.789 14.32 39.312 1 42.28 266 ALA B CA 1
ATOM 5258 C C . ALA B 1 266 ? -8.914 15.594 38.5 1 42.28 266 ALA B C 1
ATOM 5260 O O . ALA B 1 266 ? -9.109 16.672 39.031 1 42.28 266 ALA B O 1
ATOM 5261 N N . ILE B 1 267 ? -8.734 15.445 37.219 1 45.28 267 ILE B N 1
ATOM 5262 C CA . ILE B 1 267 ? -8.828 16.656 36.406 1 45.28 267 ILE B CA 1
ATOM 5263 C C . ILE B 1 267 ? -10.297 17.047 36.219 1 45.28 267 ILE B C 1
ATOM 5265 O O . ILE B 1 267 ? -10.641 18.219 36.188 1 45.28 267 ILE B O 1
ATOM 5269 N N . ILE B 1 268 ? -11.102 16 36.156 1 47.03 268 ILE B N 1
ATOM 5270 C CA . ILE B 1 268 ? -12.531 16.281 36.094 1 47.03 268 ILE B CA 1
ATOM 5271 C C . ILE B 1 268 ? -12.945 17.062 37.344 1 47.03 268 ILE B C 1
ATOM 5273 O O . ILE B 1 268 ? -13.742 18 37.25 1 47.03 268 ILE B O 1
ATOM 5277 N N . HIS B 1 269 ? -12.445 16.578 38.5 1 45.34 269 HIS B N 1
ATOM 5278 C CA . HIS B 1 269 ? -12.781 17.25 39.781 1 45.34 269 HIS B CA 1
ATOM 5279 C C . HIS B 1 269 ? -12.195 18.656 39.812 1 45.34 269 HIS B C 1
ATOM 5281 O O . HIS B 1 269 ? -12.609 19.469 40.656 1 45.34 269 HIS B O 1
ATOM 5287 N N . LEU B 1 270 ? -11.031 18.844 39.344 1 43.22 270 LEU B N 1
ATOM 5288 C CA . LEU B 1 270 ? -10.438 20.172 39.406 1 43.22 270 LEU B CA 1
ATOM 5289 C C . LEU B 1 270 ? -11.266 21.172 38.625 1 43.22 270 LEU B C 1
ATOM 5291 O O . LEU B 1 270 ? -11.203 22.375 38.875 1 43.22 270 LEU B O 1
ATOM 5295 N N . PHE B 1 271 ? -11.844 20.812 37.5 1 41.12 271 PHE B N 1
ATOM 5296 C CA . PHE B 1 271 ? -12.75 21.719 36.812 1 41.12 271 PHE B CA 1
ATOM 5297 C C . PHE B 1 271 ? -14.203 21.312 37.031 1 41.12 271 PHE B C 1
ATOM 5299 O O . PHE B 1 271 ? -14.812 20.703 36.156 1 41.12 271 PHE B O 1
ATOM 5306 N N . PRO B 1 272 ? -14.57 21.203 38.219 1 42.53 272 PRO B N 1
ATOM 5307 C CA . PRO B 1 272 ? -15.945 20.812 38.531 1 42.53 272 PRO B CA 1
ATOM 5308 C C . PRO B 1 272 ? -16.969 21.438 37.594 1 42.53 272 PRO B C 1
ATOM 5310 O O . PRO B 1 272 ? -17.922 20.766 37.188 1 42.53 272 PRO B O 1
ATOM 5313 N N . ASN B 1 273 ? -17.203 22.844 37.719 1 39.69 273 ASN B N 1
ATOM 5314 C CA . ASN B 1 273 ? -18.172 23.688 37.031 1 39.69 273 ASN B CA 1
ATOM 5315 C C . ASN B 1 273 ? -17.812 23.828 35.562 1 39.69 273 ASN B C 1
ATOM 5317 O O . ASN B 1 273 ? -18 24.906 34.969 1 39.69 273 ASN B O 1
ATOM 5321 N N . VAL B 1 274 ? -16.875 23.359 35.125 1 41.03 274 VAL B N 1
ATOM 5322 C CA . VAL B 1 274 ? -16.594 23.547 33.688 1 41.03 274 VAL B CA 1
ATOM 5323 C C . VAL B 1 274 ? -17.891 23.422 32.906 1 41.03 274 VAL B C 1
ATOM 5325 O O . VAL B 1 274 ? -18.484 22.344 32.844 1 41.03 274 VAL B O 1
ATOM 5328 N N . LEU B 1 275 ? -18.734 24.438 32.906 1 41.34 275 LEU B N 1
ATOM 5329 C CA . LEU B 1 275 ? -19.938 25.062 32.375 1 41.34 275 LEU B CA 1
ATOM 5330 C C . LEU B 1 275 ? -20.328 24.422 31.031 1 41.34 275 LEU B C 1
ATOM 5332 O O . LEU B 1 275 ? -19.5 23.797 30.375 1 41.34 275 LEU B O 1
ATOM 5336 N N . ALA B 1 276 ? -21.703 24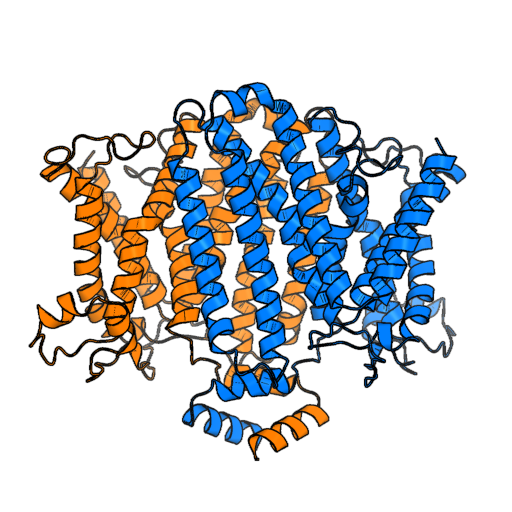.688 30.547 1 44.38 276 ALA B N 1
ATOM 5337 C CA . ALA B 1 276 ? -22.562 24.547 29.375 1 44.38 276 ALA B CA 1
ATOM 5338 C C . ALA B 1 276 ? -21.812 24.938 28.094 1 44.38 276 ALA B C 1
ATOM 5340 O O . ALA B 1 276 ? -22.125 25.969 27.484 1 44.38 276 ALA B O 1
ATOM 5341 N N . ILE B 1 277 ? -20.531 25.047 28.047 1 50.66 277 ILE B N 1
ATOM 5342 C CA . ILE B 1 277 ? -19.922 25.531 26.812 1 50.66 277 ILE B CA 1
ATOM 5343 C C . ILE B 1 277 ? -20.359 24.656 25.641 1 50.66 277 ILE B C 1
ATOM 5345 O O . ILE B 1 277 ? -20.297 23.438 25.734 1 50.66 277 ILE B O 1
ATOM 5349 N N . SER B 1 278 ? -21.188 25.266 24.859 1 65.38 278 SER B N 1
ATOM 5350 C CA . SER B 1 278 ? -21.641 24.703 23.594 1 65.38 278 SER B CA 1
ATOM 5351 C C . SER B 1 278 ? -20.453 24.234 22.75 1 65.38 278 SER B C 1
ATOM 5353 O O . SER B 1 278 ? -19.656 25.047 22.297 1 65.38 278 SER B O 1
ATOM 5355 N N . ILE B 1 279 ? -19.969 23.125 23.016 1 78 279 ILE B N 1
ATOM 5356 C CA . ILE B 1 279 ? -18.875 22.547 22.25 1 78 279 ILE B CA 1
ATOM 5357 C C . ILE B 1 279 ? -19.438 21.922 20.969 1 78 279 ILE B C 1
ATOM 5359 O O . ILE B 1 279 ? -20.484 21.281 21 1 78 279 ILE B O 1
ATOM 5363 N N . VAL B 1 280 ? -18.797 22.359 19.906 1 83.81 280 VAL B N 1
ATOM 5364 C CA . VAL B 1 280 ? -19.062 21.688 18.641 1 83.81 280 VAL B CA 1
ATOM 5365 C C . VAL B 1 280 ? -18.141 20.469 18.516 1 83.81 280 VAL B C 1
ATOM 5367 O O . VAL B 1 280 ? -16.922 20.578 18.656 1 83.81 280 VAL B O 1
ATOM 5370 N N . PRO B 1 281 ? -18.594 19.359 18.328 1 85.25 281 PRO B N 1
ATOM 5371 C CA . PRO B 1 281 ? -17.812 18.125 18.312 1 85.25 281 PRO B CA 1
ATOM 5372 C C . PRO B 1 281 ? -16.594 18.219 17.391 1 85.25 281 PRO B C 1
ATOM 5374 O O . PRO B 1 281 ? -15.57 17.578 17.656 1 85.25 281 PRO B O 1
ATOM 5377 N N . ILE B 1 282 ? -16.641 18.984 16.391 1 90.31 282 ILE B N 1
ATOM 5378 C CA . ILE B 1 282 ? -15.516 19.141 15.469 1 90.31 282 ILE B CA 1
ATOM 5379 C C . ILE B 1 282 ? -14.312 19.703 16.219 1 90.31 282 ILE B C 1
ATOM 5381 O O . ILE B 1 282 ? -13.164 19.453 15.836 1 90.31 282 ILE B O 1
ATOM 5385 N N . GLN B 1 283 ? -14.539 20.422 17.297 1 91.25 283 GLN B N 1
ATOM 5386 C CA . GLN B 1 283 ? -13.453 21 18.078 1 91.25 283 GLN B CA 1
ATOM 5387 C C . GLN B 1 283 ? -12.609 19.906 18.734 1 91.25 283 GLN B C 1
ATOM 5389 O O . GLN B 1 283 ? -11.391 20.031 18.828 1 91.25 283 GLN B O 1
ATOM 5394 N N . LEU B 1 284 ? -13.227 18.844 19.125 1 88.5 284 LEU B N 1
ATOM 5395 C CA . LEU B 1 284 ? -12.508 17.719 19.703 1 88.5 284 LEU B CA 1
ATOM 5396 C C . LEU B 1 284 ? -11.664 17 18.656 1 88.5 284 LEU B C 1
ATOM 5398 O O . LEU B 1 284 ? -10.539 16.594 18.938 1 88.5 284 LEU B O 1
ATOM 5402 N N . HIS B 1 285 ? -12.266 16.828 17.531 1 92.12 285 HIS B N 1
ATOM 5403 C CA . HIS B 1 285 ? -11.508 16.234 16.438 1 92.12 285 HIS B CA 1
ATOM 5404 C C . HIS B 1 285 ? -10.32 17.109 16.047 1 92.12 285 HIS B C 1
ATOM 5406 O O . HIS B 1 285 ? -9.25 16.594 15.727 1 92.12 285 HIS B O 1
ATOM 5412 N N . ALA B 1 286 ? -10.555 18.406 16.156 1 95.56 286 ALA B N 1
ATOM 5413 C CA . ALA B 1 286 ? -9.477 19.328 15.836 1 95.56 286 ALA B CA 1
ATOM 5414 C C . ALA B 1 286 ? -8.336 19.219 16.844 1 95.56 286 ALA B C 1
ATOM 5416 O O . ALA B 1 286 ? -7.164 19.375 16.469 1 95.56 286 ALA B O 1
ATOM 5417 N N . ILE B 1 287 ? -8.648 18.984 18.047 1 94.06 287 ILE B N 1
ATOM 5418 C CA . ILE B 1 287 ? -7.613 18.812 19.062 1 94.06 287 ILE B CA 1
ATOM 5419 C C . ILE B 1 287 ? -6.789 17.562 18.766 1 94.06 287 ILE B C 1
ATOM 5421 O O . ILE B 1 287 ? -5.559 17.594 18.859 1 94.06 287 ILE B O 1
ATOM 5425 N N . SER B 1 288 ? -7.469 16.484 18.406 1 95 288 SER B N 1
ATOM 5426 C CA . SER B 1 288 ? -6.773 15.266 18.031 1 95 288 SER B CA 1
ATOM 5427 C C . SER B 1 288 ? -5.848 15.492 16.844 1 95 288 SER B C 1
ATOM 5429 O O . SER B 1 288 ? -4.688 15.07 16.859 1 95 288 SER B O 1
ATOM 5431 N N . LEU B 1 289 ? -6.34 16.156 15.875 1 97.19 289 LEU B N 1
ATOM 5432 C CA . LEU B 1 289 ? -5.539 16.453 14.688 1 97.19 289 LEU B CA 1
ATOM 5433 C C . LEU B 1 289 ? -4.387 17.391 15.023 1 97.19 289 LEU B C 1
ATOM 5435 O O . LEU B 1 289 ? -3.297 17.281 14.461 1 97.19 289 LEU B O 1
ATOM 5439 N N . SER B 1 290 ? -4.684 18.328 15.945 1 97.56 290 SER B N 1
ATOM 5440 C CA . SER B 1 290 ? -3.639 19.25 16.375 1 97.56 290 SER B CA 1
ATOM 5441 C C . SER B 1 290 ? -2.516 18.516 17.094 1 97.56 290 SER B C 1
ATOM 5443 O O . SER B 1 290 ? -1.339 18.844 16.922 1 97.56 290 SER B O 1
ATOM 5445 N N . LEU B 1 291 ? -2.891 17.609 17.875 1 95.88 291 LEU B N 1
ATOM 5446 C CA . LEU B 1 291 ? -1.891 16.797 18.562 1 95.88 291 LEU B CA 1
ATOM 5447 C C . LEU B 1 291 ? -1.015 16.047 17.578 1 95.88 291 LEU B C 1
ATOM 5449 O O . LEU B 1 291 ? 0.207 15.984 17.734 1 95.88 291 LEU B O 1
ATOM 5453 N N . PHE B 1 292 ? -1.622 15.523 16.609 1 97.12 292 PHE B N 1
ATOM 5454 C CA . PHE B 1 292 ? -0.862 14.82 15.586 1 97.12 292 PHE B CA 1
ATOM 5455 C C . PHE B 1 292 ? 0.048 15.773 14.828 1 97.12 292 PHE B C 1
ATOM 5457 O O . PHE B 1 292 ? 1.212 15.461 14.562 1 97.12 292 PHE B O 1
ATOM 5464 N N . ALA B 1 293 ? -0.464 16.891 14.492 1 97.19 293 ALA B N 1
ATOM 5465 C CA . ALA B 1 293 ? 0.29 17.891 13.75 1 97.19 293 ALA B CA 1
ATOM 5466 C C . ALA B 1 293 ? 1.507 18.359 14.539 1 97.19 293 ALA B C 1
ATOM 5468 O O . ALA B 1 293 ? 2.52 18.766 13.953 1 97.19 293 ALA B O 1
ATOM 5469 N N . SER B 1 294 ? 1.421 18.312 15.82 1 96.06 294 SER B N 1
ATOM 5470 C CA . SER B 1 294 ? 2.492 18.844 16.656 1 96.06 294 SER B CA 1
ATOM 5471 C C . SER B 1 294 ? 3.455 17.734 17.078 1 96.06 294 SER B C 1
ATOM 5473 O O . SER B 1 294 ? 4.656 17.969 17.219 1 96.06 294 SER B O 1
ATOM 5475 N N . LEU B 1 295 ? 2.936 16.516 17.234 1 94.5 295 LEU B N 1
ATOM 5476 C CA . LEU B 1 295 ? 3.764 15.461 17.812 1 94.5 295 LEU B CA 1
ATOM 5477 C C . LEU B 1 295 ? 4.348 14.57 16.719 1 94.5 295 LEU B C 1
ATOM 5479 O O . LEU B 1 295 ? 5.465 14.07 16.844 1 94.5 295 LEU B O 1
ATOM 5483 N N . VAL B 1 296 ? 3.648 14.383 15.664 1 95.81 296 VAL B N 1
ATOM 5484 C CA . VAL B 1 296 ? 4.051 13.367 14.703 1 95.81 296 VAL B CA 1
ATOM 5485 C C . VAL B 1 296 ? 4.445 14.031 13.383 1 95.81 296 VAL B C 1
ATOM 5487 O O . VAL B 1 296 ? 5.488 13.719 12.812 1 95.81 296 VAL B O 1
ATOM 5490 N N . ALA B 1 297 ? 3.707 14.938 12.938 1 95.31 297 ALA B N 1
ATOM 5491 C CA . ALA B 1 297 ? 3.885 15.539 11.617 1 95.31 297 ALA B CA 1
ATOM 5492 C C . ALA B 1 297 ? 5.285 16.125 11.461 1 95.31 297 ALA B C 1
ATOM 5494 O O . ALA B 1 297 ? 5.895 16.016 10.391 1 95.31 297 ALA B O 1
ATOM 5495 N N . PRO B 1 298 ? 5.855 16.703 12.531 1 93.31 298 PRO B N 1
ATOM 5496 C CA . PRO B 1 298 ? 7.195 17.281 12.383 1 93.31 298 PRO B CA 1
ATOM 5497 C C . PRO B 1 298 ? 8.25 16.234 12.016 1 93.31 298 PRO B C 1
ATOM 5499 O O . PRO B 1 298 ? 9.289 16.578 11.453 1 93.31 298 PRO B O 1
ATOM 5502 N N . PHE B 1 299 ? 7.984 15.055 12.305 1 93.62 299 PHE B N 1
ATOM 5503 C CA . PHE B 1 299 ? 8.953 14.008 11.992 1 93.62 299 PHE B CA 1
ATOM 5504 C C . PHE B 1 299 ? 9.031 13.773 10.492 1 93.62 299 PHE B C 1
ATOM 5506 O O . PHE B 1 299 ? 10.016 13.219 9.992 1 93.62 299 PHE B O 1
ATOM 5513 N N . GLY B 1 300 ? 7.961 14.141 9.797 1 92.75 300 GLY B N 1
ATOM 5514 C CA . GLY B 1 300 ? 8.102 14.203 8.352 1 92.75 300 GLY B CA 1
ATOM 5515 C C . GLY B 1 300 ? 9.156 15.188 7.891 1 92.75 300 GLY B C 1
ATOM 5516 O O . GLY B 1 300 ? 9.906 14.914 6.945 1 92.75 300 GLY B O 1
ATOM 5517 N N . GLY B 1 301 ? 9.234 16.266 8.562 1 92.06 301 GLY B N 1
ATOM 5518 C CA . GLY B 1 301 ? 10.273 17.25 8.289 1 92.06 301 GLY B CA 1
ATOM 5519 C C . GLY B 1 301 ? 11.664 16.781 8.648 1 92.06 301 GLY B C 1
ATOM 5520 O O . GLY B 1 301 ? 12.633 17.062 7.938 1 92.06 301 GLY B O 1
ATOM 5521 N N . PHE B 1 302 ? 11.75 16.078 9.695 1 92.06 302 PHE B N 1
ATOM 5522 C CA . PHE B 1 302 ? 13.039 15.531 10.094 1 92.06 302 PHE B CA 1
ATOM 5523 C C . PHE B 1 302 ? 13.539 14.523 9.062 1 92.06 302 PHE B C 1
ATOM 5525 O O . PHE B 1 302 ? 14.742 14.43 8.805 1 92.06 302 PHE B O 1
ATOM 5532 N N . LEU B 1 303 ? 12.602 13.805 8.562 1 93.06 303 LEU B N 1
ATOM 5533 C CA . LEU B 1 303 ? 12.984 12.867 7.512 1 93.06 303 LEU B CA 1
ATOM 5534 C C . LEU B 1 303 ? 13.531 13.609 6.297 1 93.06 303 LEU B C 1
ATOM 5536 O O . LEU B 1 303 ? 14.539 13.203 5.719 1 93.06 303 LEU B O 1
ATOM 5540 N N . ALA B 1 304 ? 12.859 14.641 5.926 1 92.38 304 ALA B N 1
ATOM 5541 C CA . ALA B 1 304 ? 13.336 15.453 4.812 1 92.38 304 ALA B CA 1
ATOM 5542 C C . ALA B 1 304 ? 14.727 16.016 5.102 1 92.38 304 ALA B C 1
ATOM 5544 O O . ALA B 1 304 ? 15.586 16.047 4.223 1 92.38 304 ALA B O 1
ATOM 5545 N N . SER B 1 305 ? 14.969 16.469 6.289 1 90.94 305 SER B N 1
ATOM 5546 C CA . SER B 1 305 ? 16.281 16.969 6.691 1 90.94 305 SER B CA 1
ATOM 5547 C C . SER B 1 305 ? 17.344 15.875 6.633 1 90.94 305 SER B C 1
ATOM 5549 O O . SER B 1 305 ? 18.469 16.125 6.234 1 90.94 305 SER B O 1
ATOM 5551 N N . ALA B 1 306 ? 16.938 14.734 7.059 1 91.06 306 ALA B N 1
ATOM 5552 C CA . ALA B 1 306 ? 17.859 13.594 6.996 1 91.06 306 ALA B CA 1
ATOM 5553 C C . ALA B 1 306 ? 18.266 13.305 5.559 1 91.06 306 ALA B C 1
ATOM 5555 O O . ALA B 1 306 ? 19.438 13.039 5.285 1 91.06 306 ALA B O 1
ATOM 5556 N N . ILE B 1 307 ? 17.328 13.391 4.684 1 91.88 307 ILE B N 1
ATOM 5557 C CA . ILE B 1 307 ? 17.609 13.148 3.273 1 91.88 307 ILE B CA 1
ATOM 5558 C C . ILE B 1 307 ? 18.562 14.219 2.746 1 91.88 307 ILE B C 1
ATOM 5560 O O . ILE B 1 307 ? 19.531 13.914 2.049 1 91.88 307 ILE B O 1
ATOM 5564 N N . LYS B 1 308 ? 18.297 15.438 3.102 1 90.44 308 LYS B N 1
ATOM 5565 C CA . LYS B 1 308 ? 19.156 16.531 2.668 1 90.44 308 LYS B CA 1
ATOM 5566 C C . LYS B 1 308 ? 20.578 16.344 3.189 1 90.44 308 LYS B C 1
ATOM 5568 O O . LYS B 1 308 ? 21.547 16.531 2.451 1 90.44 308 LYS B O 1
ATOM 5573 N N . ARG B 1 309 ? 20.719 15.977 4.355 1 88.56 309 ARG B N 1
ATOM 5574 C CA . ARG B 1 309 ? 22.031 15.766 4.961 1 88.56 309 ARG B CA 1
ATOM 5575 C C . ARG B 1 309 ? 22.734 14.57 4.328 1 88.56 309 ARG B C 1
ATOM 5577 O O . ARG B 1 309 ? 23.953 14.609 4.105 1 88.56 309 ARG B O 1
ATOM 5584 N N . ALA B 1 310 ? 22.047 13.57 4.098 1 88.81 310 ALA B N 1
ATOM 5585 C CA . ALA B 1 310 ? 22.625 12.359 3.51 1 88.81 310 ALA B CA 1
ATOM 5586 C C . ALA B 1 310 ? 23.234 12.656 2.148 1 88.81 310 ALA B C 1
ATOM 5588 O O . ALA B 1 310 ? 24.25 12.047 1.774 1 88.81 310 ALA B O 1
ATOM 5589 N N . TYR B 1 311 ? 22.672 13.562 1.485 1 88.88 311 TYR B N 1
ATOM 5590 C CA . TYR B 1 311 ? 23.141 13.812 0.129 1 88.88 311 TYR B CA 1
ATOM 5591 C C . TYR B 1 311 ? 23.828 15.172 0.033 1 88.88 311 TYR B C 1
ATOM 5593 O O . TYR B 1 311 ? 24.156 15.633 -1.062 1 88.88 311 TYR B O 1
ATOM 5601 N N . GLY B 1 312 ? 23.953 15.875 1.131 1 86.56 312 GLY B N 1
ATOM 5602 C CA . GLY B 1 312 ? 24.75 17.094 1.217 1 86.56 312 GLY B CA 1
ATOM 5603 C C . GLY B 1 312 ? 24.109 18.281 0.52 1 86.56 312 GLY B C 1
ATOM 5604 O O . GLY B 1 312 ? 24.781 19.078 -0.122 1 86.56 312 GLY B O 1
ATOM 5605 N N . ILE B 1 313 ? 22.797 18.281 0.529 1 83.44 313 ILE B N 1
ATOM 5606 C CA . ILE B 1 313 ? 22.078 19.391 -0.089 1 83.44 313 ILE B CA 1
ATOM 5607 C C . ILE B 1 313 ? 21.391 20.219 0.987 1 83.44 313 ILE B C 1
ATOM 5609 O O . ILE B 1 313 ? 21.078 19.719 2.068 1 83.44 313 ILE B O 1
ATOM 5613 N N . LYS B 1 314 ? 21.156 21.422 0.703 1 80.38 314 LYS B N 1
ATOM 5614 C CA . LYS B 1 314 ? 20.5 22.312 1.653 1 80.38 314 LYS B CA 1
ATOM 5615 C C . LYS B 1 314 ? 18.984 22.344 1.406 1 80.38 314 LYS B C 1
ATOM 5617 O O . LYS B 1 314 ? 18.203 22.297 2.352 1 80.38 314 LYS B O 1
ATOM 5622 N N . ASP B 1 315 ? 18.641 22.516 0.126 1 83.56 315 ASP B N 1
ATOM 5623 C CA . ASP B 1 315 ? 17.25 22.516 -0.294 1 83.56 315 ASP B CA 1
ATOM 5624 C C . ASP B 1 315 ? 17.016 21.531 -1.429 1 83.56 315 ASP B C 1
ATOM 5626 O O . ASP B 1 315 ? 17.922 21.234 -2.195 1 83.56 315 ASP B O 1
ATOM 5630 N N . PHE B 1 316 ? 15.883 20.984 -1.463 1 82.62 316 PHE B N 1
ATOM 5631 C CA . PHE B 1 316 ? 15.57 19.984 -2.479 1 82.62 316 PHE B CA 1
ATOM 5632 C C . PHE B 1 316 ? 15.547 20.609 -3.867 1 82.62 316 PHE B C 1
ATOM 5634 O O . PHE B 1 316 ? 15.82 19.938 -4.863 1 82.62 316 PHE B O 1
ATOM 5641 N N . ASP B 1 317 ? 14.969 21.797 -3.91 1 77.94 317 ASP B N 1
ATOM 5642 C CA . ASP B 1 317 ? 14.906 22.547 -5.16 1 77.94 317 ASP B CA 1
ATOM 5643 C C . ASP B 1 317 ? 14.82 24.047 -4.891 1 77.94 317 ASP B C 1
ATOM 5645 O O . ASP B 1 317 ? 14.945 24.484 -3.746 1 77.94 317 ASP B O 1
ATOM 5649 N N . SER B 1 318 ? 14.883 24.812 -5.949 1 72.81 318 SER B N 1
ATOM 5650 C CA . SER B 1 318 ? 14.789 26.266 -5.801 1 72.81 318 SER B CA 1
ATOM 5651 C C . SER B 1 318 ? 13.555 26.812 -6.508 1 72.81 318 SER B C 1
ATOM 5653 O O . SER B 1 318 ? 13.594 27.891 -7.098 1 72.81 318 SER B O 1
ATOM 5655 N N . ILE B 1 319 ? 12.508 26.109 -6.355 1 75.5 319 ILE B N 1
ATOM 5656 C CA . ILE B 1 319 ? 11.297 26.484 -7.078 1 75.5 319 ILE B CA 1
ATOM 5657 C C . ILE B 1 319 ? 10.633 27.672 -6.379 1 75.5 319 ILE B C 1
ATOM 5659 O O . ILE B 1 319 ? 10.148 28.594 -7.035 1 75.5 319 ILE B O 1
ATOM 5663 N N . ILE B 1 320 ? 10.641 27.688 -5.016 1 76.5 320 ILE B N 1
ATOM 5664 C CA . ILE B 1 320 ? 10.047 28.766 -4.23 1 76.5 320 ILE B CA 1
ATOM 5665 C C . ILE B 1 320 ? 11.141 29.672 -3.686 1 76.5 320 ILE B C 1
ATOM 5667 O O . ILE B 1 320 ? 11.922 29.266 -2.822 1 76.5 320 ILE B O 1
ATOM 5671 N N . PRO B 1 321 ? 11.133 30.844 -4.297 1 70.31 321 PRO B N 1
ATOM 5672 C CA . PRO B 1 321 ? 12.195 31.75 -3.852 1 70.31 321 PRO B CA 1
ATOM 5673 C C . PRO B 1 321 ? 12.219 31.938 -2.338 1 70.31 321 PRO B C 1
ATOM 5675 O O . PRO B 1 321 ? 11.195 32.25 -1.736 1 70.31 321 PRO B O 1
ATOM 5678 N N . GLY B 1 322 ? 13.219 31.656 -1.751 1 69.19 322 GLY B N 1
ATOM 5679 C CA . GLY B 1 322 ? 13.398 31.859 -0.322 1 69.19 322 GLY B CA 1
ATOM 5680 C C . GLY B 1 322 ? 12.945 30.672 0.511 1 69.19 322 GLY B C 1
ATOM 5681 O O . GLY B 1 322 ? 13.305 30.547 1.684 1 69.19 322 GLY B O 1
ATOM 5682 N N . HIS B 1 323 ? 12.172 29.797 -0.109 1 72.5 323 HIS B N 1
ATOM 5683 C CA . HIS B 1 323 ? 11.586 28.703 0.667 1 72.5 323 HIS B CA 1
ATOM 5684 C C . HIS B 1 323 ? 12.102 27.359 0.205 1 72.5 323 HIS B C 1
ATOM 5686 O O . HIS B 1 323 ? 11.867 26.344 0.859 1 72.5 323 HIS B O 1
ATOM 5692 N N . GLY B 1 324 ? 12.852 27.406 -0.818 1 79.5 324 GLY B N 1
ATOM 5693 C CA . GLY B 1 324 ? 13.422 26.156 -1.275 1 79.5 324 GLY B CA 1
ATOM 5694 C C . GLY B 1 324 ? 12.5 25.375 -2.197 1 79.5 324 GLY B C 1
ATOM 5695 O O . GLY B 1 324 ? 11.883 25.953 -3.094 1 79.5 324 GLY B O 1
ATOM 5696 N N . GLY B 1 325 ? 12.469 24.094 -2.016 1 84.31 325 GLY B N 1
ATOM 5697 C CA . GLY B 1 325 ? 11.641 23.234 -2.844 1 84.31 325 GLY B CA 1
ATOM 5698 C C . GLY B 1 325 ? 10.273 22.969 -2.244 1 84.31 325 GLY B C 1
ATOM 5699 O O . GLY B 1 325 ? 9.984 23.391 -1.125 1 84.31 325 GLY B O 1
ATOM 5700 N N . LEU B 1 326 ? 9.406 22.312 -2.975 1 86.81 326 LEU B N 1
ATOM 5701 C CA . LEU B 1 326 ? 8.07 21.953 -2.508 1 86.81 326 LEU B CA 1
ATOM 5702 C C . LEU B 1 326 ? 8.156 20.922 -1.384 1 86.81 326 LEU B C 1
ATOM 5704 O O . LEU B 1 326 ? 7.348 20.938 -0.452 1 86.81 326 LEU B O 1
ATOM 5708 N N . MET B 1 327 ? 9.141 20.109 -1.528 1 88.25 327 MET B N 1
ATOM 5709 C CA . MET B 1 327 ? 9.312 19.062 -0.516 1 88.25 327 MET B CA 1
ATOM 5710 C C . MET B 1 327 ? 9.648 19.672 0.841 1 88.25 327 MET B C 1
ATOM 5712 O O . MET B 1 327 ? 9.273 19.141 1.881 1 88.25 327 MET B O 1
ATOM 5716 N N . ASP B 1 328 ? 10.258 20.781 0.847 1 86.81 328 ASP B N 1
ATOM 5717 C CA . ASP B 1 328 ? 10.609 21.469 2.086 1 86.81 328 ASP B CA 1
ATOM 5718 C C . ASP B 1 328 ? 9.367 22.016 2.791 1 86.81 328 ASP B C 1
ATOM 5720 O O . ASP B 1 328 ? 9.375 22.188 4.008 1 86.81 328 ASP B O 1
ATOM 5724 N N . ARG B 1 329 ? 8.367 22.156 1.986 1 84 329 ARG B N 1
ATOM 5725 C CA . ARG B 1 329 ? 7.164 22.781 2.541 1 84 329 ARG B CA 1
ATOM 5726 C C . ARG B 1 329 ? 6.082 21.734 2.787 1 84 329 ARG B C 1
ATOM 5728 O O . ARG B 1 329 ? 5.207 21.922 3.635 1 84 329 ARG B O 1
ATOM 5735 N N . PHE B 1 330 ? 6.148 20.656 2.1 1 90.25 330 PHE B N 1
ATOM 5736 C CA . PHE B 1 330 ? 5.047 19.688 2.143 1 90.25 330 PHE B CA 1
ATOM 5737 C C . PHE B 1 330 ? 5.465 18.422 2.871 1 90.25 330 PHE B C 1
ATOM 5739 O O . PHE B 1 330 ? 4.699 17.453 2.936 1 90.25 330 PHE B O 1
ATOM 5746 N N . ASP B 1 331 ? 6.602 18.422 3.459 1 92.38 331 ASP B N 1
ATOM 5747 C CA . ASP B 1 331 ? 7.148 17.234 4.09 1 92.38 331 ASP B CA 1
ATOM 5748 C C . ASP B 1 331 ? 6.293 16.797 5.281 1 92.38 331 ASP B C 1
ATOM 5750 O O . ASP B 1 331 ? 6.148 15.609 5.547 1 92.38 331 ASP B O 1
ATOM 5754 N N . CYS B 1 332 ? 5.656 17.75 5.965 1 94.56 332 CYS B N 1
ATOM 5755 C CA . CYS B 1 332 ? 4.809 17.438 7.109 1 94.56 332 CYS B CA 1
ATOM 5756 C C . CYS B 1 332 ? 3.377 17.172 6.668 1 94.56 332 CYS B C 1
ATOM 5758 O O . CYS B 1 332 ? 2.627 16.484 7.359 1 94.56 332 CYS B O 1
ATOM 5760 N N . GLN B 1 333 ? 3.027 17.672 5.562 1 95.38 333 GLN B N 1
ATOM 5761 C CA . GLN B 1 333 ? 1.646 17.641 5.098 1 95.38 333 GLN B CA 1
ATOM 5762 C C . GLN B 1 333 ? 1.262 16.234 4.629 1 95.38 333 GLN B C 1
ATOM 5764 O O . GLN B 1 333 ? 0.102 15.836 4.742 1 95.38 333 GLN B O 1
ATOM 5769 N N . MET B 1 334 ? 2.221 15.508 4.176 1 95.75 334 MET B N 1
ATOM 5770 C CA . MET B 1 334 ? 1.924 14.203 3.596 1 95.75 334 MET B CA 1
ATOM 5771 C C . MET B 1 334 ? 1.4 13.242 4.66 1 95.75 334 MET B C 1
ATOM 5773 O O . MET B 1 334 ? 0.329 12.656 4.496 1 95.75 334 MET B O 1
ATOM 5777 N N . ILE B 1 335 ? 2.105 13.125 5.734 1 95.88 335 ILE B N 1
ATOM 5778 C CA . ILE B 1 335 ? 1.68 12.203 6.781 1 95.88 335 ILE B CA 1
ATOM 5779 C C . ILE B 1 335 ? 0.408 12.727 7.445 1 95.88 335 ILE B C 1
ATOM 5781 O O . ILE B 1 335 ? -0.436 11.945 7.891 1 95.88 335 ILE B O 1
ATOM 5785 N N . MET B 1 336 ? 0.246 14.031 7.508 1 97.44 336 MET B N 1
ATOM 5786 C CA . MET B 1 336 ? -0.95 14.641 8.078 1 97.44 336 MET B CA 1
ATOM 5787 C C . MET B 1 336 ? -2.188 14.281 7.266 1 97.44 336 MET B C 1
ATOM 5789 O O . MET B 1 336 ? -3.258 14.039 7.832 1 97.44 336 MET B O 1
ATOM 5793 N N . ALA B 1 337 ? -2 14.289 5.984 1 96.81 337 ALA B N 1
ATOM 5794 C CA . ALA B 1 337 ? -3.115 13.93 5.109 1 96.81 337 ALA B CA 1
ATOM 5795 C C . ALA B 1 337 ? -3.586 12.508 5.383 1 96.81 337 ALA B C 1
ATOM 5797 O O . ALA B 1 337 ? -4.789 12.242 5.441 1 96.81 337 ALA B O 1
ATOM 5798 N N . LEU B 1 338 ? -2.684 11.641 5.512 1 96.56 338 LEU B N 1
ATOM 5799 C CA . LEU B 1 338 ? -3.021 10.25 5.812 1 96.56 338 LEU B CA 1
ATOM 5800 C C . LEU B 1 338 ? -3.713 10.141 7.168 1 96.56 338 LEU B C 1
ATOM 5802 O O . LEU B 1 338 ? -4.703 9.422 7.309 1 96.56 338 LEU B O 1
ATOM 5806 N N . CYS B 1 339 ? -3.219 10.859 8.109 1 97.25 339 CYS B N 1
ATOM 5807 C CA . CYS B 1 339 ? -3.811 10.867 9.438 1 97.25 339 CYS B CA 1
ATOM 5808 C C . CYS B 1 339 ? -5.254 11.352 9.391 1 97.25 339 CYS B C 1
ATOM 5810 O O . CYS B 1 339 ? -6.129 10.773 10.039 1 97.25 339 CYS B O 1
ATOM 5812 N N . THR B 1 340 ? -5.445 12.32 8.672 1 97.25 340 THR B N 1
ATOM 5813 C CA . THR B 1 340 ? -6.781 12.898 8.578 1 97.25 340 THR B CA 1
ATOM 5814 C C . THR B 1 340 ? -7.766 11.883 8 1 97.25 340 THR B C 1
ATOM 5816 O O . THR B 1 340 ? -8.898 11.766 8.484 1 97.25 340 THR B O 1
ATOM 5819 N N . TRP B 1 341 ? -7.328 11.211 7.027 1 95.88 341 TRP B N 1
ATOM 5820 C CA . TRP B 1 341 ? -8.195 10.203 6.422 1 95.88 341 TRP B CA 1
ATOM 5821 C C . TRP B 1 341 ? -8.531 9.102 7.43 1 95.88 341 TRP B C 1
ATOM 5823 O O . TRP B 1 341 ? -9.695 8.719 7.562 1 95.88 341 TRP B O 1
ATOM 5833 N N . VAL B 1 342 ? -7.555 8.633 8.086 1 94.44 342 VAL B N 1
ATOM 5834 C CA . VAL B 1 342 ? -7.77 7.566 9.062 1 94.44 342 VAL B CA 1
ATOM 5835 C C . VAL B 1 342 ? -8.68 8.062 10.18 1 94.44 342 VAL B C 1
ATOM 5837 O O . VAL B 1 342 ? -9.594 7.355 10.602 1 94.44 342 VAL B O 1
ATOM 5840 N N . HIS B 1 343 ? -8.398 9.273 10.625 1 93.5 343 HIS B N 1
ATOM 5841 C CA . HIS B 1 343 ? -9.211 9.867 11.688 1 93.5 343 HIS B CA 1
ATOM 5842 C C . HIS B 1 343 ? -10.664 10.016 11.25 1 93.5 343 HIS B C 1
ATOM 5844 O O . HIS B 1 343 ? -11.578 9.656 12 1 93.5 343 HIS B O 1
ATOM 5850 N N . TYR B 1 344 ? -10.844 10.492 10.07 1 92.69 344 TYR B N 1
ATOM 5851 C CA . TYR B 1 344 ? -12.188 10.695 9.539 1 92.69 344 TYR B CA 1
ATOM 5852 C C . TYR B 1 344 ? -12.945 9.383 9.438 1 92.69 344 TYR B C 1
ATOM 5854 O O . TYR B 1 344 ? -14.094 9.281 9.883 1 92.69 344 TYR B O 1
ATOM 5862 N N . ASN B 1 345 ? -12.367 8.383 8.906 1 88.25 345 ASN B N 1
ATOM 5863 C CA . ASN B 1 345 ? -13.039 7.113 8.641 1 88.25 345 ASN B CA 1
ATOM 5864 C C . ASN B 1 345 ? -13.25 6.316 9.93 1 88.25 345 ASN B C 1
ATOM 5866 O O . ASN B 1 345 ? -14.133 5.457 9.992 1 88.25 345 ASN B O 1
ATOM 5870 N N . THR B 1 346 ? -12.469 6.602 10.93 1 86.38 346 THR B N 1
ATOM 5871 C CA . THR B 1 346 ? -12.578 5.844 12.172 1 86.38 346 THR B CA 1
ATOM 5872 C C . THR B 1 346 ? -13.539 6.527 13.133 1 86.38 346 THR B C 1
ATOM 5874 O O . THR B 1 346 ? -14.367 5.863 13.766 1 86.38 346 THR B O 1
ATOM 5877 N N . PHE B 1 347 ? -13.461 7.824 13.258 1 83.62 347 PHE B N 1
ATOM 5878 C CA . PHE B 1 347 ? -14.156 8.484 14.359 1 83.62 347 PHE B CA 1
ATOM 5879 C C . PHE B 1 347 ? -15.32 9.32 13.836 1 83.62 347 PHE B C 1
ATOM 5881 O O . PHE B 1 347 ? -16.25 9.633 14.586 1 83.62 347 PHE B O 1
ATOM 5888 N N . VAL B 1 348 ? -15.203 9.727 12.633 1 80.69 348 VAL B N 1
ATOM 5889 C CA . VAL B 1 348 ? -16.25 10.602 12.125 1 80.69 348 VAL B CA 1
ATOM 5890 C C . VAL B 1 348 ? -17.281 9.789 11.352 1 80.69 348 VAL B C 1
ATOM 5892 O O . VAL B 1 348 ? -18.484 9.906 11.602 1 80.69 348 VAL B O 1
ATOM 5895 N N . LYS B 1 349 ? -16.797 8.953 10.18 1 70.88 349 LYS B N 1
ATOM 5896 C CA . LYS B 1 349 ? -17.703 8.211 9.305 1 70.88 349 LYS B CA 1
ATOM 5897 C C . LYS B 1 349 ? -18.25 6.973 10.008 1 70.88 349 LYS B C 1
ATOM 5899 O O . LYS B 1 349 ? -18.797 6.074 9.359 1 70.88 349 LYS B O 1
ATOM 5904 N N . LEU B 1 350 ? -18.062 6.773 11.305 1 53.94 350 LEU B N 1
ATOM 5905 C CA . LEU B 1 350 ? -18.766 5.613 11.836 1 53.94 350 LEU B CA 1
ATOM 5906 C C . LEU B 1 350 ? -20 5.309 11 1 53.94 350 LEU B C 1
ATOM 5908 O O . LEU B 1 350 ? -20.359 4.141 10.82 1 53.94 350 LEU B O 1
ATOM 5912 N N . THR B 1 351 ? -20.781 6.242 10.57 1 42.09 351 THR B N 1
ATOM 5913 C CA . THR B 1 351 ? -22.172 6.25 10.141 1 42.09 351 THR B CA 1
ATOM 5914 C C . THR B 1 351 ? -22.281 6.086 8.625 1 42.09 351 THR B C 1
ATOM 5916 O O . THR B 1 351 ? -23.375 5.926 8.078 1 42.09 351 THR B O 1
ATOM 5919 N N . THR B 1 352 ? -21.312 6.367 7.727 1 48.38 352 THR B N 1
ATOM 5920 C CA . THR B 1 352 ? -21.766 6.898 6.445 1 48.38 352 THR B CA 1
ATOM 5921 C C . THR B 1 352 ? -21.938 5.773 5.426 1 48.38 352 THR B C 1
ATOM 5923 O O . THR B 1 352 ? -21.125 5.621 4.516 1 48.38 352 THR B O 1
ATOM 5926 N N . VAL B 1 353 ? -22.156 4.609 5.766 1 58.41 353 VAL B N 1
ATOM 5927 C CA . VAL B 1 353 ? -22.719 3.875 4.645 1 58.41 353 VAL B CA 1
ATOM 5928 C C . VAL B 1 353 ? -23.859 4.688 4.016 1 58.41 353 VAL B C 1
ATOM 5930 O O . VAL B 1 353 ? -24.734 5.184 4.723 1 58.41 353 VAL B O 1
ATOM 5933 N N . SER B 1 354 ? -23.547 5.199 2.793 1 60.22 354 SER B N 1
ATOM 5934 C CA . SER B 1 354 ? -24.547 5.969 2.076 1 60.22 354 SER B CA 1
ATOM 5935 C C . SER B 1 354 ? -25.578 5.055 1.415 1 60.22 354 SER B C 1
ATOM 5937 O O . SER B 1 354 ? -25.297 3.885 1.144 1 60.22 354 SER B O 1
ATOM 5939 N N . VAL B 1 355 ? -26.703 5.531 1.43 1 65.06 355 VAL B N 1
ATOM 5940 C CA . VAL B 1 355 ? -27.781 4.82 0.762 1 65.06 355 VAL B CA 1
ATOM 5941 C C . VAL B 1 355 ? -27.375 4.473 -0.667 1 65.06 355 VAL B C 1
ATOM 5943 O O . VAL B 1 355 ? -27.625 3.365 -1.143 1 65.06 355 VAL B O 1
ATOM 5946 N N . ALA B 1 356 ? -26.656 5.395 -1.23 1 57.28 356 ALA B N 1
ATOM 5947 C CA . ALA B 1 356 ? -26.25 5.164 -2.611 1 57.28 356 ALA B CA 1
ATOM 5948 C C . ALA B 1 356 ? -25.312 3.959 -2.709 1 57.28 356 ALA B C 1
ATOM 5950 O O . ALA B 1 356 ? -25.453 3.135 -3.617 1 57.28 356 ALA B O 1
ATOM 5951 N N . LYS B 1 357 ? -24.438 3.91 -1.805 1 63.59 357 LYS B N 1
ATOM 5952 C CA . LYS B 1 357 ? -23.531 2.77 -1.788 1 63.59 357 LYS B CA 1
ATOM 5953 C C . LYS B 1 357 ? -24.281 1.471 -1.507 1 63.59 357 LYS B C 1
ATOM 5955 O O . LYS B 1 357 ? -23.969 0.43 -2.09 1 63.59 357 LYS B O 1
ATOM 5960 N N . MET B 1 358 ? -25.172 1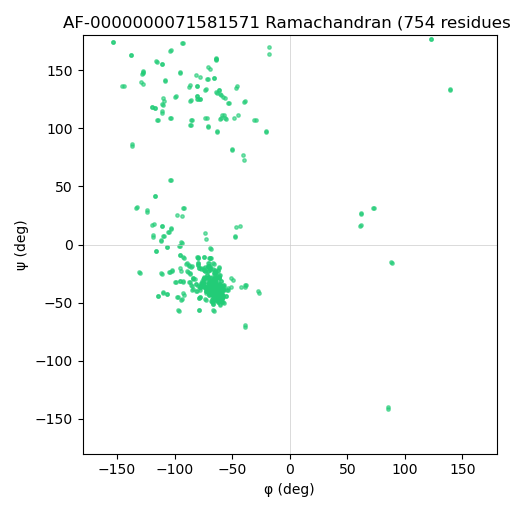.534 -0.664 1 70 358 MET B N 1
ATOM 5961 C CA . MET B 1 358 ? -26 0.359 -0.375 1 70 358 MET B CA 1
ATOM 5962 C C . MET B 1 358 ? -26.781 -0.068 -1.605 1 70 358 MET B C 1
ATOM 5964 O O . MET B 1 358 ? -26.922 -1.262 -1.885 1 70 358 MET B O 1
ATOM 5968 N N . LEU B 1 359 ? -27.281 0.963 -2.295 1 68.06 359 LEU B N 1
ATOM 5969 C CA . LEU B 1 359 ? -28.031 0.662 -3.508 1 68.06 359 LEU B CA 1
ATOM 5970 C C . LEU B 1 359 ? -27.141 0.041 -4.57 1 68.06 359 LEU B C 1
ATOM 5972 O O . LEU B 1 359 ? -27.547 -0.885 -5.273 1 68.06 359 LEU B O 1
ATOM 5976 N N . TYR B 1 360 ? -26.016 0.562 -4.645 1 61.06 360 TYR B N 1
ATOM 5977 C CA . TYR B 1 360 ? -25.047 0.009 -5.582 1 61.06 360 TYR B CA 1
ATOM 5978 C C . TYR B 1 360 ? -24.766 -1.457 -5.27 1 61.06 360 TYR B C 1
ATOM 5980 O O . TYR B 1 360 ? -24.766 -2.301 -6.172 1 61.06 360 TYR B O 1
ATOM 5988 N N . MET B 1 361 ? -24.484 -1.781 -4.066 1 67.12 361 MET B N 1
ATOM 5989 C CA . MET B 1 361 ? -24.188 -3.15 -3.654 1 67.12 361 MET B CA 1
ATOM 5990 C C . MET B 1 361 ? -25.406 -4.051 -3.854 1 67.12 361 MET B C 1
ATOM 5992 O O . MET B 1 361 ? -25.266 -5.223 -4.203 1 67.12 361 MET B O 1
ATOM 5996 N N . TYR B 1 362 ? -26.594 -3.455 -3.598 1 69.5 362 TYR B N 1
ATOM 5997 C CA . TYR B 1 362 ? -27.844 -4.191 -3.773 1 69.5 362 TYR B CA 1
ATOM 5998 C C . TYR B 1 362 ? -28.031 -4.605 -5.23 1 69.5 362 TYR B C 1
ATOM 6000 O O . TYR B 1 362 ? -28.484 -5.715 -5.508 1 69.5 362 TYR B O 1
ATOM 6008 N N . LYS B 1 363 ? -27.625 -3.746 -6.141 1 66.69 363 LYS B N 1
ATOM 6009 C CA . LYS B 1 363 ? -27.781 -4.02 -7.566 1 66.69 363 LYS B CA 1
ATOM 6010 C C . LYS B 1 363 ? -26.828 -5.133 -8.016 1 66.69 363 LYS B C 1
ATOM 6012 O O . LYS B 1 363 ? -27.094 -5.809 -9.016 1 66.69 363 LYS B O 1
ATOM 6017 N N . LEU B 1 364 ? -25.875 -5.336 -7.227 1 62.72 364 LEU B N 1
ATOM 6018 C CA . LEU B 1 364 ? -24.891 -6.348 -7.598 1 62.72 364 LEU B CA 1
ATOM 6019 C C . LEU B 1 364 ? -25.297 -7.719 -7.062 1 62.72 364 LEU B C 1
ATOM 6021 O O . LEU B 1 364 ? -24.766 -8.742 -7.508 1 62.72 364 LEU B O 1
ATOM 6025 N N . LEU B 1 365 ? -26.25 -7.746 -6.059 1 66.5 365 LEU B N 1
ATOM 6026 C CA . LEU B 1 365 ? -26.719 -9.008 -5.492 1 66.5 365 LEU B CA 1
ATOM 6027 C C . LEU B 1 365 ? -27.578 -9.766 -6.488 1 66.5 365 LEU B C 1
ATOM 6029 O O . LEU B 1 365 ? -28.281 -9.148 -7.305 1 66.5 365 LEU B O 1
ATOM 6033 N N . GLY B 1 366 ? -27.406 -11.016 -6.465 1 66.31 366 GLY B N 1
ATOM 6034 C CA . GLY B 1 366 ? -28.312 -11.828 -7.238 1 66.31 366 GLY B CA 1
ATOM 6035 C C . GLY B 1 366 ? -29.75 -11.742 -6.758 1 66.31 366 GLY B C 1
ATOM 6036 O O . GLY B 1 366 ? -30.016 -11.227 -5.668 1 66.31 366 GLY B O 1
ATOM 6037 N N . GLU B 1 367 ? -30.812 -12.102 -7.613 1 69 367 GLU B N 1
ATOM 6038 C CA . GLU B 1 367 ? -32.219 -12.016 -7.301 1 69 367 GLU B CA 1
ATOM 6039 C C . GLU B 1 367 ? -32.562 -12.75 -6.008 1 69 367 GLU B C 1
ATOM 6041 O O . GLU B 1 367 ? -33.312 -12.234 -5.168 1 69 367 GLU B O 1
ATOM 6046 N N . ASP B 1 368 ? -31.891 -13.938 -5.816 1 71.19 368 ASP B N 1
ATOM 6047 C CA . ASP B 1 368 ? -32.156 -14.711 -4.613 1 71.19 368 ASP B CA 1
ATOM 6048 C C . ASP B 1 368 ? -31.594 -14.031 -3.373 1 71.19 368 ASP B C 1
ATOM 6050 O O . ASP B 1 368 ? -32.25 -13.992 -2.322 1 71.19 368 ASP B O 1
ATOM 6054 N N . GLU B 1 369 ? -30.469 -13.477 -3.557 1 73.31 369 GLU B N 1
ATOM 6055 C CA . GLU B 1 369 ? -29.828 -12.797 -2.438 1 73.31 369 GLU B CA 1
ATOM 6056 C C . GLU B 1 369 ? -30.578 -11.516 -2.066 1 73.31 369 GLU B C 1
ATOM 6058 O O . GLU B 1 369 ? -30.609 -11.133 -0.896 1 73.31 369 GLU B O 1
ATOM 6063 N N . ARG B 1 370 ? -31.125 -10.906 -3.098 1 74.25 370 ARG B N 1
ATOM 6064 C CA . ARG B 1 370 ? -31.906 -9.703 -2.824 1 74.25 370 ARG B CA 1
ATOM 6065 C C . ARG B 1 370 ? -33.156 -10.031 -1.985 1 74.25 370 ARG B C 1
ATOM 6067 O O . ARG B 1 370 ? -33.469 -9.305 -1.052 1 74.25 370 ARG B O 1
ATOM 6074 N N . ARG B 1 371 ? -33.781 -11.188 -2.281 1 74.62 371 ARG B N 1
ATOM 6075 C CA . ARG B 1 371 ? -34.969 -11.609 -1.526 1 74.62 371 ARG B CA 1
ATOM 6076 C C . ARG B 1 371 ? -34.594 -11.961 -0.09 1 74.62 371 ARG B C 1
ATOM 6078 O O . ARG B 1 371 ? -35.312 -11.602 0.847 1 74.62 371 ARG B O 1
ATOM 6085 N N . GLU B 1 372 ? -33.5 -12.594 0.013 1 74.62 372 GLU B N 1
ATOM 6086 C CA . GLU B 1 372 ? -33.031 -12.953 1.352 1 74.62 372 GLU B CA 1
ATOM 6087 C C . GLU B 1 372 ? -32.75 -11.711 2.188 1 74.62 372 GLU B C 1
ATOM 6089 O O . GLU B 1 372 ? -33.094 -11.656 3.369 1 74.62 372 GLU B O 1
ATOM 6094 N N . PHE B 1 373 ? -32.062 -10.82 1.536 1 77.44 373 PHE B N 1
ATOM 6095 C CA . PHE B 1 373 ? -31.75 -9.57 2.219 1 77.44 373 PHE B CA 1
ATOM 6096 C C . PHE B 1 373 ? -33.031 -8.852 2.648 1 77.44 373 PHE B C 1
ATOM 6098 O O . PHE B 1 373 ? -33.125 -8.398 3.787 1 77.44 373 PHE B O 1
ATOM 6105 N N . MET B 1 374 ? -34.031 -8.805 1.73 1 78.56 374 MET B N 1
ATOM 6106 C CA . MET B 1 374 ? -35.281 -8.109 2.037 1 78.56 374 MET B CA 1
ATOM 6107 C C . MET B 1 374 ? -36.062 -8.828 3.146 1 78.56 374 MET B C 1
ATOM 6109 O O . MET B 1 374 ? -36.656 -8.188 3.994 1 78.56 374 MET B O 1
ATOM 6113 N N . GLU B 1 375 ? -35.906 -10.117 3.188 1 75.56 375 GLU B N 1
ATOM 6114 C CA . GLU B 1 375 ? -36.594 -10.891 4.227 1 75.56 375 GLU B CA 1
ATOM 6115 C C . GLU B 1 375 ? -35.969 -10.633 5.594 1 75.56 375 GLU B C 1
ATOM 6117 O O . GLU B 1 375 ? -36.656 -10.531 6.598 1 75.56 375 GLU B O 1
ATOM 6122 N N . LYS B 1 376 ? -34.688 -10.5 5.605 1 73.94 376 LYS B N 1
ATOM 6123 C CA . LYS B 1 376 ? -34 -10.336 6.875 1 73.94 376 LYS B CA 1
ATOM 6124 C C . LYS B 1 376 ? -34.188 -8.922 7.426 1 73.94 376 LYS B C 1
ATOM 6126 O O . LYS B 1 376 ? -34.156 -8.719 8.641 1 73.94 376 LYS B O 1
ATOM 6131 N N . ILE B 1 377 ? -34.281 -7.969 6.547 1 76.06 377 ILE B N 1
ATOM 6132 C CA . ILE B 1 377 ? -34.438 -6.59 7 1 76.06 377 ILE B CA 1
ATOM 6133 C C . ILE B 1 377 ? -35.875 -6.344 7.434 1 76.06 377 ILE B C 1
ATOM 6135 O O . ILE B 1 377 ? -36.125 -5.531 8.328 1 76.06 377 ILE B O 1
ATOM 6139 N N . THR B 1 378 ? -36.781 -6.988 6.707 1 69.25 378 THR B N 1
ATOM 6140 C CA . THR B 1 378 ? -38.188 -6.805 7.051 1 69.25 378 THR B CA 1
ATOM 6141 C C . THR B 1 378 ? -38.531 -7.559 8.328 1 69.25 378 THR B C 1
ATOM 6143 O O . THR B 1 378 ? -39.469 -7.191 9.039 1 69.25 378 THR B O 1
ATOM 6146 N N . GLN B 1 379 ? -37.75 -8.531 8.742 1 60.12 379 GLN B N 1
ATOM 6147 C CA . GLN B 1 379 ? -38.031 -9.219 10 1 60.12 379 GLN B CA 1
ATOM 6148 C C . GLN B 1 379 ? -37.469 -8.438 11.188 1 60.12 379 GLN B C 1
ATOM 6150 O O . GLN B 1 379 ? -38.094 -8.398 12.258 1 60.12 379 GLN B O 1
#

Organism: Thalassiosira pseudonana (NCBI:txid35128)

Foldseek 3Di:
DVVQVVVLVVVVVVVVVVQLQQDLVSVVVVLVVLLVQLLVLQLVLVCVLCVVPPVVPAPCLVVLLVLVLVLLQQLLVLQVLLVLLLQDLVNVVCVVVSVCSVVVSVVSVVVSVVVLVVRADPVCNVVSVVSVVSSVVSCCQSCVLCSCLSVLSQQFQCLNPLLLVLLVQLVVQLVVQCVVCNCVVPVDQPDPLDRSGGPRSLVRSLVVSLVCLLVVQLVQLVACNGQPGHSDDDSGDDRDDDDGDQLSDQPLDDPPVVVVVVPDPVVCVVPVCPDSPRGRNSSVVSNVLSNCSRPPLCVLLSVVSVSCVVSVHDASACPRPPQGGSCNSCSSVSNSSSVSVVSCVPPPVPPPPDPSSVVSVLVVDDPVVNVVVVVVVVD/DVVLVVVLVVVVVVVVVVQLQQDLVSVVVVLVVLLVQLLVLQLVLVCVLCVVPPVVPAPCLVVLLVLVLVLLQQLLVLQVLLVLLLQDLVNVVCVVVSVCSVVVSVVSVVVSVVVLVVRADPVCNVVSVVSVVSSVVSCCQSCVLCSCLSVLSQQFQCLNPLLLVLLVQLVVQLVVQCVVCNCVVPVDQPDPLDRSGGPRSLVRSLVVSLVCLLVVQLVQLVACNGRPGHSDDDSGDDRDDDDGDQLSFQPLDDPPVVVVVVPDPVVCVVPVCPDSPRGRNSSVVSNVLSNCSRPPLCVLLSVVSVSCVVSVHDASACPRPPQGGSCNSCSSVSNSSSVSVVSCVPPPVPPPPDPSSVVSVLVVDDPVVNVVVVVVVVD

Secondary structure (DSSP, 8-state):
-HHHHHHHHHHHHHHHHHHHHH-HHHHHHHHHHHHHHHHHHHHHHHHHHTHHHHHHH-TTHHHHHHHHHHHHHHHHHHHHHHHHHHH-GGGGGGHHHHHHHHHHHHHHHHHHHHHHHHT--GGGHHHHHHHHHHHHHHHIIIIITTTTHHHHHHT-THHHHHHHHHHHHHHHHHHHHHHHHTTTS--S-S-TT-TT--HHHHHHHHHHHHHHHHHHHHHHTT-HHHH----S--SS---------GGGS-B-----HHHHHHS-HHHHHHSTT-----B-HHHHHHHHHHHHHHHTTHHHHHHHHHHHHHHT-S-S--SBTTTB-HHHHHHHHHHHHHHHHHHIIIIIGGG---HHHHHHHHHHS-HHHHHHHHHHHH-/-HHHHHHHHHHHHHHHHHHHHH-HHHHHHHHHHHHHHHHHHHHHHHHHHTHHHHHHH-TTHHHHHHHHHHHHHHHHHHHHHHHHHHH-GGGGGGHHHHHHHHHHHHHHHHHHHHHHHHT--GGGHHHHHHHHHHHHHHHIIIIITTTTHHHHHHH-THHHHHHHHHHHHHHHHHHHHHHHHTTTS--S-S-TT-TT--HHHHHHHHHHHHHHHHHHHHHHHT-HHHH----S--SS---------GGGS-B-----HHHHHHS-HHHHHHSTT-----B-HHHHHHHHHHHHHHHTTHHHHHHHHHHHHHHT-S-S--SBTTTB-HHHHHHHHHHHHHHHHHHIIIIIGGG---HHHHHHHHHHS-HHHHHHHHHHHH-

Sequence (758 aa):
KLLTRSISSLVMISVFIAILLSGHVYVCAFIAGIQVLLFRELVTVRYNAYFDRIDRTIPLFRTTQWMWFFVSIFYAYSEFVVEIIKSNTKLHDLFEYAQLAPALSFTLYTGTFVLTIATMQTGHIKFQLNQLCWTIVVLCLTVGQLKYIMHNIYNGLIWFTLPILLVITNDVMAYFSGVTCGRKFIHRTFMELSPNKTWEGFIGGGVFTMIVGWYLSRWLSQFTWMTCPTNQFVWMPGSLECEVENIFHEATTYFPSQVFELLPRAIIHLFPNVLAISIVPIQLHAISLSLFASLVAPFGGFLASAIKRAYGIKDFDSIIPGHGGLMDRFDCQMIMALCTWVHYNTFVKLTTVSVAKMLYMYKLLGEDERREFMEKITQKLLTRSISSLVMISVFIAILLSGHVYVCAFIAGIQVLLFRELVTVRYNAYFDRIDRTIPLFRTTQWMWFFVSIFYAYSEFVVEIIKSNTKLHDLFEYAQLAPALSFTLYTGTFVLTIATMQTGHIKFQLNQLCWTIVVLCLTVGQLKYIMHNIYNGLIWFTLPILLVITNDVMAYFSGVTCGRKFIHRTFMELSPNKTWEGFIGGGVFTMIVGWYLSRWLSQFTWMTCPTNQFVWMPGSLECEVENIFHEATTYFPSQVFELLPRAIIHLFPNVLAISIVPIQLHAISLSLFASLVAPFGGFLASAIKRAYGIKDFDSIIPGHGGLMDRFDCQMIMALCTWVHYNTFVKLTTVSVAKMLYMYKLLGEDERREFMEKITQ

pLDDT: mean 82.75, std 14.83, range [37.5, 97.62]

Radius of gyration: 28.12 Å; Cα contacts (8 Å, |Δi|>4): 957; chains: 2; bounding box: 70×78×78 Å

Nearest PDB structures (foldseek):
  4q2g-assembly1_A  TM=7.185E-01  e=5.198E-06  Thermotoga maritima MSB8
  4q2e-assembly1_A  TM=7.312E-01  e=3.608E-05  Thermotoga maritima MSB8
  7jh5-assembly2_B  TM=1.559E-01  e=3.256E+00  synthetic construct
  7p5m-assembly1_B  TM=1.085E-01  e=1.263E+00  Homo sapiens
  7p54-assembly1_B  TM=1.195E-01  e=2.307E+00  Homo sapiens

Solvent-accessible surface area (backbone atoms only — not comparable to full-atom values): 39602 Å² total; per-residue (Å²): 110,66,64,49,36,50,50,44,49,51,50,50,49,50,50,50,51,52,35,61,68,49,22,69,56,51,41,48,52,50,52,54,52,49,39,54,51,40,46,51,39,58,57,43,54,58,42,67,73,41,41,75,60,42,77,74,65,47,79,64,52,68,55,50,53,51,48,54,50,50,41,52,50,48,42,40,52,46,54,50,51,37,51,36,32,44,53,21,75,89,39,48,82,49,44,65,55,49,48,44,44,65,50,52,39,48,50,48,45,50,51,51,50,46,50,54,58,70,61,58,45,79,91,46,34,48,59,51,51,51,48,49,22,48,51,51,47,53,41,44,52,52,44,56,26,40,45,50,42,63,56,27,39,35,60,5,39,44,59,44,50,50,59,52,51,37,39,51,44,18,56,52,38,16,50,53,28,22,70,75,45,39,57,70,82,53,77,61,74,59,37,86,79,43,68,85,45,32,51,44,5,49,52,43,8,29,54,51,20,31,54,47,24,36,53,48,40,54,60,51,49,72,36,47,71,27,52,38,57,53,66,69,91,49,84,67,67,64,90,52,80,60,86,75,55,70,49,63,33,68,35,84,60,68,74,61,63,69,64,54,68,69,46,60,66,66,61,50,60,70,48,64,76,72,66,90,64,72,45,36,52,45,26,58,55,25,35,55,51,19,47,40,36,44,71,48,19,52,48,34,42,50,47,52,44,44,52,27,59,48,70,72,44,92,54,73,37,75,77,39,65,77,59,23,16,66,52,73,70,43,33,32,48,27,58,44,41,39,48,43,43,47,49,39,60,45,72,64,43,67,47,64,53,46,50,41,38,51,50,50,45,53,69,38,27,49,75,69,44,45,50,52,42,51,51,62,70,72,101,109,66,64,51,34,51,52,43,48,50,50,51,50,50,51,50,51,53,35,61,68,47,22,69,56,52,40,48,52,51,50,54,52,48,40,52,51,40,47,51,38,61,56,43,55,57,43,66,72,44,42,74,62,40,76,75,66,48,78,64,53,68,55,51,54,50,48,53,50,49,41,52,49,48,41,39,51,45,54,51,51,36,50,36,31,43,53,20,75,88,38,48,82,50,46,66,56,50,48,45,44,64,50,52,38,48,50,49,44,52,52,51,51,46,50,54,58,70,64,56,44,80,91,48,34,48,59,51,52,52,48,50,24,49,49,52,47,52,40,43,51,53,44,55,27,41,46,49,44,61,57,27,39,34,59,6,39,44,59,44,51,49,61,52,50,37,38,52,45,19,56,53,38,16,52,51,29,22,71,75,45,38,57,70,84,52,78,59,74,60,38,86,77,42,66,86,46,33,52,43,6,49,52,44,7,30,55,51,20,31,55,49,25,36,53,48,39,54,60,50,50,72,37,48,70,27,51,38,57,52,66,68,92,49,84,66,66,65,90,51,80,61,86,76,56,70,49,62,34,68,36,85,60,69,72,61,64,69,63,53,67,70,45,62,66,66,60,51,59,72,48,65,75,73,66,91,64,70,46,36,52,44,27,59,55,25,35,55,52,18,49,41,36,43,71,50,20,53,50,35,42,49,48,51,44,44,52,27,59,48,69,73,43,90,55,73,37,76,78,38,64,76,59,23,15,65,52,72,70,41,33,32,48,28,58,43,40,39,47,45,43,47,47,40,59,46,73,65,44,68,44,65,53,44,51,40,38,51,49,49,46,53,69,39,28,48,76,67,46,46,51,50,42,52,52,61,70,73,101